Protein AF-A0A6S7G0K8-F1 (afdb_monomer)

Nearest PDB structures (foldseek):
  2bv1-assembly2_B  TM=9.230E-01  e=1.213E-04  Homo sapiens
  2jnu-assembly1_A  TM=8.032E-01  e=1.644E-03  Homo sapiens
  3cx8-assembly1_B  TM=7.044E-01  e=4.705E-03  unclassified
  1htj-assembly1_F  TM=7.216E-01  e=2.033E-02  Homo sapiens
  1iap-assembly1_A  TM=6.153E-01  e=2.674E-02  Homo sapiens

InterPro domains:
  IPR003114 Phox-associated domain [PF02194] (96-257)
  IPR003114 Phox-associated domain [PS51207] (95-262)
  IPR003114 Phox-associated domain [SM00313] (95-262)
  IPR016137 RGS domain [PF00615] (396-512)
  IPR016137 RGS domain [PR01301] (392-413)
  IPR016137 RGS domain [PR01301] (414-432)
  IPR016137 RGS domain [PR01301] (445-468)
  IPR016137 RGS domain [PR01301] (488-507)
  IPR016137 RGS domain [PS50132] (395-514)
  IPR016137 RGS domain [SM00315] (395-514)
  IPR036305 RGS domain superfamily [SSF48097] (391-515)
  IPR044926 RGS, subdomain 2 [G3DSA:1.10.167.10] (382-521)

Solvent-accessible surface area (backbone atoms only — not comparable to full-atom values): 34860 Å² total; per-residue (Å²): 122,72,70,59,55,56,54,52,53,52,51,52,53,52,52,53,53,53,48,48,58,71,70,63,77,65,75,100,58,72,63,64,61,51,51,51,51,51,50,51,51,51,51,52,51,51,49,51,51,49,48,58,71,67,45,77,77,70,70,75,72,68,77,76,63,57,63,72,58,43,55,48,48,51,49,50,55,52,58,52,63,74,66,70,86,68,79,79,78,78,75,83,79,85,38,77,68,56,50,50,55,50,50,51,52,48,52,49,44,44,53,66,63,50,41,69,58,41,64,84,75,52,94,57,67,67,62,50,49,49,53,50,54,49,51,55,49,53,31,46,49,45,46,51,58,54,52,71,71,52,60,60,63,55,43,61,68,45,54,49,45,51,51,52,49,52,53,52,48,47,55,59,46,32,33,50,91,83,31,72,98,71,39,44,84,70,80,74,62,73,40,75,74,41,75,68,42,33,50,51,47,39,32,53,51,31,45,54,48,46,68,71,32,51,55,73,82,54,61,71,35,63,71,57,47,54,52,53,18,52,46,40,21,62,74,45,47,49,60,48,50,57,48,68,70,30,68,64,54,48,51,51,50,51,51,51,51,53,52,52,53,48,53,52,54,49,50,54,52,48,59,60,73,64,43,87,40,73,69,52,43,53,46,49,53,73,67,56,82,52,54,65,58,40,48,52,52,31,52,52,34,52,43,50,37,48,37,52,50,50,54,54,54,55,58,56,55,62,62,72,72,58,87,65,98,66,86,78,59,70,66,56,59,50,50,52,52,49,51,55,51,48,42,51,51,37,53,52,50,33,53,49,25,41,53,41,27,39,75,68,75,42,73,74,71,60,82,84,72,81,81,87,73,96,76,81,88,81,93,79,82,88,89,77,96,72,77,86,77,64,88,69,78,74,49,69,66,59,33,65,71,32,72,68,49,33,52,35,49,43,52,52,24,47,81,68,76,45,33,46,54,58,53,48,41,51,51,51,50,48,43,59,53,35,50,76,77,44,58,89,52,34,64,60,50,50,54,52,49,39,56,46,27,57,38,86,86,23,95,36,47,52,96,70,60,72,69,44,52,54,48,46,55,48,33,78,74,44,97,58,67,73,58,40,59,54,54,51,36,51,54,48,51,50,51,43,50,74,69,41,44,71,57,41,66,61,32,70,46,45,42,52,47,52,53,53,54,50,54,53,52,47,56,56,53,70,53,60,84,48,83,68,73,74,77,71,84,83,77,90,80,81,88,86,80,89,82,91,83,88,82,82,90,79,94,73,82,81,51,71,63,62,56,48,52,52,51,52,54,52,50,52,54,49,51,52,52,50,53,52,52,50,52,51,52,51,49,50,49,51,55,50,56,64,72,74,108

Radius of gyration: 46.16 Å; Cα contacts (8 Å, |Δi|>4): 290; chains: 1; bounding box: 149×80×117 Å

Structure (mmCIF, N/CA/C/O backbone):
data_AF-A0A6S7G0K8-F1
#
_entry.id   AF-A0A6S7G0K8-F1
#
loop_
_atom_site.group_PDB
_atom_site.id
_atom_site.type_symbol
_atom_site.label_atom_id
_atom_site.label_alt_id
_atom_site.label_comp_id
_atom_site.label_asym_id
_atom_site.label_entity_id
_atom_site.label_seq_id
_atom_site.pdbx_PDB_ins_code
_atom_site.Cartn_x
_atom_site.Cartn_y
_atom_site.Cartn_z
_atom_site.occupancy
_atom_site.B_iso_or_equiv
_atom_site.auth_seq_id
_atom_site.auth_comp_id
_atom_site.auth_asym_id
_atom_site.auth_atom_id
_atom_site.pdbx_PDB_model_num
ATOM 1 N N . MET A 1 1 ? 68.146 -7.389 -58.545 1.00 47.59 1 MET A N 1
ATOM 2 C CA . MET A 1 1 ? 69.278 -8.342 -58.633 1.00 47.59 1 MET A CA 1
ATOM 3 C C . MET A 1 1 ? 70.528 -7.939 -57.839 1.00 47.59 1 MET A C 1
ATOM 5 O O . MET A 1 1 ? 71.280 -8.836 -57.497 1.00 47.59 1 MET A O 1
ATOM 9 N N . GLY A 1 2 ? 70.765 -6.664 -57.490 1.00 52.06 2 GLY A N 1
ATOM 10 C CA . GLY A 1 2 ? 71.990 -6.271 -56.762 1.00 52.06 2 GLY A CA 1
ATOM 11 C C . GLY A 1 2 ? 72.099 -6.759 -55.306 1.00 52.06 2 GLY A C 1
ATOM 12 O O . GLY A 1 2 ? 73.196 -7.035 -54.841 1.00 52.06 2 GLY A O 1
ATOM 13 N N . ILE A 1 3 ? 70.975 -6.933 -54.598 1.00 50.97 3 ILE A N 1
ATOM 14 C CA . ILE A 1 3 ? 70.959 -7.314 -53.169 1.00 50.97 3 ILE A CA 1
ATOM 15 C C . ILE A 1 3 ? 71.465 -8.752 -52.943 1.00 50.97 3 ILE A C 1
ATOM 17 O O . ILE A 1 3 ? 72.160 -9.010 -51.964 1.00 50.97 3 ILE A O 1
ATOM 21 N N . ASN A 1 4 ? 71.215 -9.668 -53.884 1.00 52.97 4 ASN A N 1
ATOM 22 C CA . ASN A 1 4 ? 71.668 -11.057 -53.759 1.00 52.97 4 ASN A CA 1
ATOM 23 C C . ASN A 1 4 ? 73.192 -11.198 -53.882 1.00 52.97 4 ASN A C 1
ATOM 25 O O . ASN A 1 4 ? 73.766 -12.061 -53.231 1.00 52.97 4 ASN A O 1
ATOM 29 N N . ILE A 1 5 ? 73.866 -10.332 -54.648 1.00 58.16 5 ILE A N 1
ATOM 30 C CA . ILE A 1 5 ? 75.324 -10.412 -54.841 1.00 58.16 5 ILE A CA 1
ATOM 31 C C . ILE A 1 5 ? 76.066 -10.046 -53.548 1.00 58.16 5 ILE A C 1
ATOM 33 O O . ILE A 1 5 ? 77.018 -10.729 -53.173 1.00 58.16 5 ILE A O 1
ATOM 37 N N . TYR A 1 6 ? 75.592 -9.031 -52.819 1.00 58.72 6 TYR A N 1
ATOM 38 C CA . TYR A 1 6 ? 76.197 -8.636 -51.545 1.00 58.72 6 TYR A CA 1
ATOM 39 C C . TYR A 1 6 ? 76.001 -9.697 -50.463 1.00 58.72 6 TYR A C 1
ATOM 41 O O . TYR A 1 6 ? 76.956 -10.037 -49.768 1.00 58.72 6 TYR A O 1
ATOM 49 N N . ILE A 1 7 ? 74.806 -10.284 -50.370 1.00 61.41 7 ILE A N 1
ATOM 50 C CA . ILE A 1 7 ? 74.52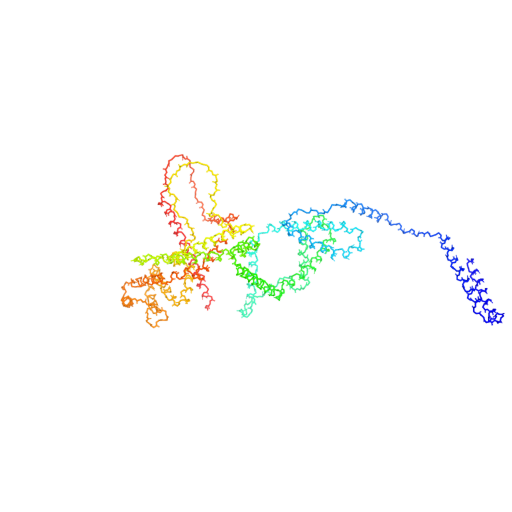0 -11.346 -49.396 1.00 61.41 7 ILE A CA 1
ATOM 51 C C . ILE A 1 7 ? 75.389 -12.576 -49.683 1.00 61.41 7 ILE A C 1
ATOM 53 O O . ILE A 1 7 ? 76.038 -13.088 -48.775 1.00 61.41 7 ILE A O 1
ATOM 57 N N . ILE A 1 8 ? 75.500 -12.983 -50.952 1.00 64.56 8 ILE A N 1
ATOM 58 C CA . ILE A 1 8 ? 76.347 -14.113 -51.353 1.00 64.56 8 ILE A CA 1
ATOM 59 C C . ILE A 1 8 ? 77.829 -13.817 -51.069 1.00 64.56 8 ILE A C 1
ATOM 61 O O . ILE A 1 8 ? 78.523 -14.679 -50.535 1.00 64.56 8 ILE A O 1
ATOM 65 N N . SER A 1 9 ? 78.317 -12.596 -51.328 1.00 64.75 9 SER A N 1
ATOM 66 C CA . SER A 1 9 ? 79.710 -12.233 -51.015 1.00 64.75 9 SER A CA 1
ATOM 67 C C . SER A 1 9 ? 80.017 -12.260 -49.513 1.00 64.75 9 SER A C 1
ATOM 69 O O . SER A 1 9 ? 81.078 -12.733 -49.112 1.00 64.75 9 SER A O 1
ATOM 71 N N . VAL A 1 10 ? 79.074 -11.828 -48.669 1.00 65.69 10 VAL A N 1
ATOM 72 C CA . VAL A 1 10 ? 79.241 -11.820 -47.209 1.00 65.69 10 VAL A CA 1
ATOM 73 C C . VAL A 1 10 ? 79.203 -13.246 -46.657 1.00 65.69 10 VAL A C 1
ATOM 75 O O . VAL A 1 10 ? 80.006 -13.587 -45.789 1.00 65.69 10 VAL A O 1
ATOM 78 N N . SER A 1 11 ? 78.344 -14.111 -47.201 1.00 65.81 11 SER A N 1
ATOM 79 C CA . SER A 1 11 ? 78.292 -15.527 -46.825 1.00 65.81 11 SER A CA 1
ATOM 80 C C . SER A 1 11 ? 79.562 -16.290 -47.218 1.00 65.81 11 SER A C 1
ATOM 82 O O . SER A 1 11 ? 80.051 -17.093 -46.427 1.00 65.81 11 SER A O 1
ATOM 84 N N . VAL A 1 12 ? 80.143 -16.014 -48.391 1.00 73.88 12 VAL A N 1
ATOM 85 C CA . VAL A 1 12 ? 81.400 -16.649 -48.833 1.00 73.88 12 VAL A CA 1
ATOM 86 C C . VAL A 1 12 ? 82.582 -16.212 -47.962 1.00 73.88 12 VAL A C 1
ATOM 88 O O . VAL A 1 12 ? 83.387 -17.051 -47.560 1.00 73.88 12 VAL A O 1
ATOM 91 N N . VAL A 1 13 ? 82.659 -14.928 -47.595 1.00 72.12 13 VAL A N 1
ATOM 92 C CA . VAL A 1 13 ? 83.693 -14.423 -46.675 1.00 72.12 13 VAL A CA 1
ATOM 93 C C . VAL A 1 13 ? 83.521 -15.016 -45.271 1.00 72.12 13 VAL A C 1
ATOM 95 O O . VAL A 1 13 ? 84.505 -15.422 -44.656 1.00 72.12 13 VAL A O 1
ATOM 98 N N . GLY A 1 14 ? 82.282 -15.151 -44.786 1.00 65.25 14 GLY A N 1
ATOM 99 C CA . GLY A 1 14 ? 81.989 -15.799 -43.503 1.00 65.25 14 GLY A CA 1
ATOM 100 C C . GLY A 1 14 ? 82.414 -17.271 -43.459 1.00 65.25 14 GLY A C 1
ATOM 101 O O . GLY A 1 14 ? 83.039 -17.705 -42.492 1.00 65.25 14 GLY A O 1
ATOM 102 N N . LEU A 1 15 ? 82.154 -18.027 -44.531 1.00 70.69 15 LEU A N 1
ATOM 103 C CA . LEU A 1 15 ? 82.554 -19.434 -44.638 1.00 70.69 15 LEU A CA 1
ATOM 104 C C . LEU A 1 15 ? 84.077 -19.608 -44.756 1.00 70.6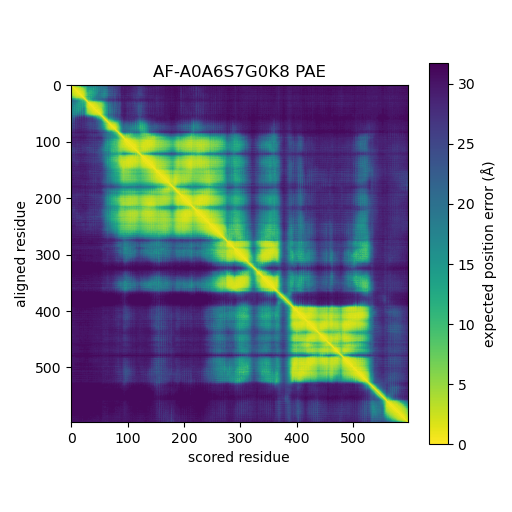9 15 LEU A C 1
ATOM 106 O O . LEU A 1 15 ? 84.627 -20.533 -44.159 1.00 70.69 15 LEU A O 1
ATOM 110 N N . ALA A 1 16 ? 84.774 -18.701 -45.448 1.00 67.75 16 ALA A N 1
ATOM 111 C CA . ALA A 1 16 ? 86.237 -18.710 -45.525 1.00 67.75 16 ALA A CA 1
ATOM 112 C C . ALA A 1 16 ? 86.894 -18.453 -44.155 1.00 67.75 16 ALA A C 1
ATOM 114 O O . ALA A 1 16 ? 87.883 -19.100 -43.809 1.00 67.75 16 ALA A O 1
ATOM 115 N N . ILE A 1 17 ? 86.318 -17.560 -43.344 1.00 65.12 17 ILE A N 1
ATOM 116 C CA . ILE A 1 17 ? 86.800 -17.268 -41.984 1.00 65.12 17 ILE A CA 1
ATOM 117 C C . ILE A 1 17 ? 86.558 -18.463 -41.047 1.00 65.12 17 ILE A C 1
ATOM 119 O O . ILE A 1 17 ? 87.449 -18.821 -40.275 1.00 65.12 17 ILE A O 1
ATOM 123 N N . MET A 1 18 ? 85.407 -19.138 -41.159 1.00 65.31 18 MET A N 1
ATOM 124 C CA . MET A 1 18 ? 85.136 -20.366 -40.399 1.00 65.31 18 MET A CA 1
ATOM 125 C C . MET A 1 18 ? 86.067 -21.522 -40.791 1.00 65.31 18 MET A C 1
ATOM 127 O O . MET A 1 18 ? 86.546 -22.241 -39.915 1.00 65.31 18 MET A O 1
ATOM 131 N N . TYR A 1 19 ? 86.371 -21.679 -42.084 1.00 67.00 19 TYR A N 1
ATOM 132 C CA . TYR A 1 19 ? 87.329 -22.680 -42.562 1.00 67.00 19 TYR A CA 1
ATOM 133 C C . TYR A 1 19 ? 88.740 -22.415 -42.019 1.00 67.00 19 TYR A C 1
ATOM 135 O O . TYR A 1 19 ? 89.385 -23.333 -41.515 1.00 67.00 19 TYR A O 1
ATOM 143 N N . LEU A 1 20 ? 89.179 -21.150 -42.016 1.00 63.25 20 LEU A N 1
ATOM 144 C CA . LEU A 1 20 ? 90.479 -20.746 -41.468 1.00 63.25 20 LEU A CA 1
ATOM 145 C C . LEU A 1 20 ? 90.595 -20.990 -39.952 1.00 63.25 20 LEU A C 1
ATOM 147 O O . LEU A 1 20 ? 91.672 -21.358 -39.473 1.00 63.25 20 LEU A O 1
ATOM 151 N N . GLN A 1 21 ? 89.492 -20.859 -39.204 1.00 59.03 21 GLN A N 1
ATOM 152 C CA . GLN A 1 21 ? 89.415 -21.245 -37.789 1.00 59.03 21 GLN A CA 1
ATOM 153 C C . GLN A 1 21 ? 89.482 -22.763 -37.579 1.00 59.03 21 GLN A C 1
ATOM 155 O O . GLN A 1 21 ? 90.114 -23.210 -36.624 1.00 59.03 21 GLN A O 1
ATOM 160 N N . PHE A 1 22 ? 88.881 -23.557 -38.468 1.00 61.34 22 PHE A N 1
ATOM 161 C CA . PHE A 1 22 ? 88.913 -25.018 -38.374 1.00 61.34 22 PHE A CA 1
ATOM 162 C C . PHE A 1 22 ? 90.293 -25.599 -38.735 1.00 61.34 22 PHE A C 1
ATOM 164 O O . PHE A 1 22 ? 90.712 -26.597 -38.158 1.00 61.34 22 PHE A O 1
ATOM 171 N N . SER A 1 23 ? 91.049 -24.934 -39.619 1.00 60.84 23 SER A N 1
ATOM 172 C CA . SER A 1 23 ? 92.422 -25.316 -39.996 1.00 60.84 23 SER A CA 1
ATOM 173 C C . SER A 1 23 ? 93.512 -24.978 -38.958 1.00 60.84 23 SER A C 1
ATOM 175 O O . SER A 1 23 ? 94.693 -25.161 -39.237 1.00 60.84 23 SER A O 1
ATOM 177 N N . GLY A 1 24 ? 93.147 -24.505 -37.758 1.00 61.31 24 GLY A N 1
ATOM 178 C CA . GLY A 1 24 ? 94.059 -24.446 -36.604 1.00 61.31 24 GLY A CA 1
ATOM 179 C C . GLY A 1 24 ? 95.139 -23.355 -36.632 1.00 61.31 24 GLY A C 1
ATOM 180 O O . GLY A 1 24 ? 96.102 -23.439 -35.874 1.00 61.31 24 GLY A O 1
ATOM 181 N N . ILE A 1 25 ? 94.996 -22.321 -37.469 1.00 61.94 25 ILE A N 1
ATOM 182 C CA . ILE A 1 25 ? 96.021 -21.269 -37.651 1.00 61.94 25 ILE A CA 1
ATOM 183 C C . ILE A 1 25 ? 95.991 -20.203 -36.531 1.00 61.94 25 ILE A C 1
ATOM 185 O O . ILE A 1 25 ? 96.981 -19.507 -36.315 1.00 61.94 25 ILE A O 1
ATOM 189 N N . PHE A 1 26 ? 94.907 -20.102 -35.752 1.00 55.88 26 PHE A N 1
ATOM 190 C CA . PHE A 1 26 ? 94.819 -19.192 -34.603 1.00 55.88 26 PHE A CA 1
ATOM 191 C C . PHE A 1 26 ? 94.593 -19.962 -33.299 1.00 55.88 26 PHE A C 1
ATOM 193 O O . PHE A 1 26 ? 93.632 -20.715 -33.164 1.00 55.88 26 PHE A O 1
ATOM 200 N N . GLY A 1 27 ? 95.509 -19.766 -32.346 1.00 54.88 27 GLY A N 1
ATOM 201 C CA . GLY A 1 27 ? 95.549 -20.462 -31.062 1.00 54.88 27 GLY A CA 1
ATOM 202 C C . GLY A 1 27 ? 94.293 -20.301 -30.198 1.00 54.88 27 GLY A C 1
ATOM 203 O O . GLY A 1 27 ? 93.517 -19.355 -30.333 1.00 54.88 27 GLY A O 1
ATOM 204 N N . SER A 1 28 ? 94.138 -21.259 -29.285 1.00 58.72 28 SER A N 1
ATOM 205 C CA . SER A 1 28 ? 93.018 -21.523 -28.376 1.00 58.72 28 SER A CA 1
ATOM 206 C C . SER A 1 28 ? 92.645 -20.359 -27.445 1.00 58.72 28 SER A C 1
ATOM 208 O O . SER A 1 28 ? 92.893 -20.392 -26.240 1.00 58.72 28 SER A O 1
ATOM 210 N N . SER A 1 29 ? 92.008 -19.326 -27.979 1.00 60.59 29 SER A N 1
ATOM 211 C CA . SER A 1 29 ? 91.323 -18.316 -27.179 1.00 60.59 29 SER A CA 1
ATOM 212 C C . SER A 1 29 ? 90.049 -17.895 -27.894 1.00 60.59 29 SER A C 1
ATOM 214 O O . SER A 1 29 ? 90.086 -17.520 -29.058 1.00 60.59 29 SER A O 1
ATOM 216 N N . ALA A 1 30 ? 88.911 -17.954 -27.201 1.00 58.47 30 ALA A N 1
ATOM 217 C CA . ALA A 1 30 ? 87.586 -17.619 -27.734 1.00 58.47 30 ALA A CA 1
ATOM 218 C C . ALA A 1 30 ? 87.400 -16.115 -28.047 1.00 58.47 30 ALA A C 1
ATOM 220 O O . ALA A 1 30 ? 86.382 -15.700 -28.599 1.00 58.47 30 ALA A O 1
ATOM 221 N N . ILE A 1 31 ? 88.388 -15.280 -27.715 1.00 60.81 31 ILE A N 1
ATOM 222 C CA . ILE A 1 31 ? 88.320 -13.816 -27.802 1.00 60.81 31 ILE A CA 1
ATOM 223 C C . ILE A 1 31 ? 88.203 -13.283 -29.250 1.00 60.81 31 ILE A C 1
ATOM 225 O O . ILE A 1 31 ? 87.399 -12.372 -29.465 1.00 60.81 31 ILE A O 1
ATOM 229 N N . PRO A 1 32 ? 88.913 -13.806 -30.273 1.00 64.88 32 PRO A N 1
ATOM 230 C CA . PRO A 1 32 ? 88.773 -13.337 -31.654 1.00 64.88 32 PRO A CA 1
ATOM 231 C C . PRO A 1 32 ? 87.400 -13.679 -32.244 1.00 64.88 32 PRO A C 1
ATOM 233 O O . PRO A 1 32 ? 86.810 -12.850 -32.930 1.00 64.88 32 PRO A O 1
ATOM 236 N N . ALA A 1 33 ? 86.855 -14.856 -31.913 1.00 60.44 33 ALA A N 1
ATOM 237 C CA . ALA A 1 33 ? 85.533 -15.289 -32.366 1.00 60.44 33 ALA A CA 1
ATOM 238 C C . ALA A 1 33 ? 84.425 -14.375 -31.818 1.00 60.44 33 ALA A C 1
ATOM 240 O O . ALA A 1 33 ? 83.547 -13.945 -32.562 1.00 60.44 33 ALA A O 1
ATOM 241 N N . ILE A 1 34 ? 84.520 -13.997 -30.538 1.00 63.56 34 ILE A N 1
ATOM 242 C CA . ILE A 1 34 ? 83.580 -13.066 -29.899 1.00 63.56 34 ILE A CA 1
ATOM 243 C C . ILE A 1 34 ? 83.692 -11.662 -30.512 1.00 63.56 34 ILE A C 1
ATOM 245 O O . ILE A 1 34 ? 82.674 -11.017 -30.753 1.00 63.56 34 ILE A O 1
ATOM 249 N N . ARG A 1 35 ? 84.905 -11.186 -30.827 1.00 65.88 35 ARG A N 1
ATOM 250 C CA . ARG A 1 35 ? 85.097 -9.873 -31.471 1.00 65.88 35 ARG A CA 1
ATOM 251 C C . ARG A 1 35 ? 84.524 -9.822 -32.887 1.00 65.88 35 ARG A C 1
ATOM 253 O O . ARG A 1 35 ? 83.906 -8.824 -33.242 1.00 65.88 35 ARG A O 1
ATOM 260 N N . ILE A 1 36 ? 84.683 -10.890 -33.669 1.00 70.50 36 ILE A N 1
ATOM 261 C CA . ILE A 1 36 ? 84.100 -10.990 -35.015 1.00 70.50 36 ILE A CA 1
ATOM 262 C C . ILE A 1 36 ? 82.572 -11.065 -34.923 1.00 70.50 36 ILE A C 1
ATOM 264 O O . ILE A 1 36 ? 81.882 -10.346 -35.640 1.00 70.50 36 ILE A O 1
ATOM 268 N N . PHE A 1 37 ? 82.036 -11.847 -33.984 1.00 70.06 37 PHE A N 1
ATOM 269 C CA . PHE A 1 37 ? 80.594 -11.942 -33.759 1.00 70.06 37 PHE A CA 1
ATOM 270 C C . PHE A 1 37 ? 79.973 -10.592 -33.360 1.00 70.06 37 PHE A C 1
ATOM 272 O O . PHE A 1 37 ? 78.962 -10.181 -33.930 1.00 70.06 37 PHE A O 1
ATOM 279 N N . LEU A 1 38 ? 80.618 -9.847 -32.454 1.00 72.31 38 LEU A N 1
ATOM 280 C CA . LEU A 1 38 ? 80.183 -8.502 -32.062 1.00 72.31 38 LEU A CA 1
ATOM 281 C C . LEU A 1 38 ? 80.291 -7.491 -33.214 1.00 72.31 38 LEU A C 1
ATOM 283 O O . LEU A 1 38 ? 79.406 -6.650 -33.364 1.00 72.31 38 LEU A O 1
ATOM 287 N N . ALA A 1 39 ? 81.320 -7.591 -34.061 1.00 74.81 39 ALA A N 1
ATOM 288 C CA . ALA A 1 39 ? 81.450 -6.750 -35.250 1.00 74.81 39 ALA A CA 1
ATOM 289 C C . ALA A 1 39 ? 80.354 -7.046 -36.292 1.00 74.81 39 ALA A C 1
ATOM 291 O O . ALA A 1 39 ? 79.793 -6.116 -36.873 1.00 74.81 39 ALA A O 1
ATOM 292 N N . CYS A 1 40 ? 79.986 -8.317 -36.486 1.00 76.50 40 CYS A N 1
ATOM 293 C CA . CYS A 1 40 ? 78.882 -8.711 -37.363 1.00 76.50 40 CYS A CA 1
ATOM 294 C C . CYS A 1 40 ? 77.528 -8.217 -36.835 1.00 76.50 40 CYS A C 1
ATOM 296 O O . CYS A 1 40 ? 76.748 -7.659 -37.605 1.00 76.50 40 CYS A O 1
ATOM 298 N N . ILE A 1 41 ? 77.266 -8.344 -35.530 1.00 75.81 41 ILE A N 1
ATOM 299 C CA . ILE A 1 41 ? 76.044 -7.809 -34.908 1.00 75.81 41 ILE A CA 1
ATOM 300 C C . ILE A 1 41 ? 75.997 -6.283 -35.035 1.00 75.81 41 ILE A C 1
ATOM 302 O O . ILE A 1 41 ? 74.973 -5.736 -35.440 1.00 75.81 41 ILE A O 1
ATOM 306 N N . GLY A 1 42 ? 77.110 -5.593 -34.769 1.00 76.56 42 GLY A N 1
ATOM 307 C CA . GLY A 1 42 ? 77.211 -4.145 -34.949 1.00 76.56 42 GLY A CA 1
ATOM 308 C C . GLY A 1 42 ? 76.944 -3.712 -36.394 1.00 76.56 42 GLY A C 1
ATOM 309 O O . GLY A 1 42 ? 76.218 -2.745 -36.624 1.00 76.56 42 GLY A O 1
ATOM 310 N N . GLY A 1 43 ? 77.453 -4.465 -37.374 1.00 78.38 43 GLY A N 1
ATOM 311 C CA . GLY A 1 43 ? 77.188 -4.243 -38.797 1.00 78.38 43 GLY A CA 1
ATOM 312 C C . GLY A 1 43 ? 75.720 -4.448 -39.180 1.00 78.38 43 GLY A C 1
ATOM 313 O O . GLY A 1 43 ? 75.164 -3.631 -39.912 1.00 78.38 43 GLY A O 1
ATOM 314 N N . ILE A 1 44 ? 75.065 -5.482 -38.642 1.00 76.75 44 ILE A N 1
ATOM 315 C CA . ILE A 1 44 ? 73.636 -5.751 -38.873 1.00 76.75 44 ILE A CA 1
ATOM 316 C C . ILE A 1 44 ? 72.773 -4.648 -38.255 1.00 76.75 44 ILE A C 1
ATOM 318 O O . ILE A 1 44 ? 71.870 -4.145 -38.919 1.00 76.75 44 ILE A O 1
ATOM 322 N N . ILE A 1 45 ? 73.073 -4.217 -37.027 1.00 74.62 45 ILE A N 1
ATOM 323 C CA . ILE A 1 45 ? 72.344 -3.130 -36.358 1.00 74.62 45 ILE A CA 1
ATOM 324 C C . ILE A 1 45 ? 72.534 -1.816 -37.120 1.00 74.62 45 ILE A C 1
ATOM 326 O O . ILE A 1 45 ? 71.562 -1.111 -37.374 1.00 74.62 45 ILE A O 1
ATOM 330 N N . CYS A 1 46 ? 73.757 -1.499 -37.552 1.00 76.62 46 CYS A N 1
ATOM 331 C CA . CYS A 1 46 ? 74.030 -0.285 -38.320 1.00 76.62 46 CYS A CA 1
ATOM 332 C C . CYS A 1 46 ? 73.344 -0.320 -39.699 1.00 76.62 46 CYS A C 1
ATOM 334 O O . CYS A 1 46 ? 72.754 0.673 -40.124 1.00 76.62 46 CYS A O 1
ATOM 336 N N . GLY A 1 47 ? 73.328 -1.482 -40.360 1.00 75.69 47 GLY A N 1
ATOM 337 C CA . GLY A 1 47 ? 72.568 -1.713 -41.589 1.00 75.69 47 GLY A CA 1
ATOM 338 C C . GLY A 1 47 ? 71.061 -1.552 -41.385 1.00 75.69 47 GLY A C 1
ATOM 339 O O . GLY A 1 47 ? 70.407 -0.883 -42.180 1.00 75.69 47 GLY A O 1
ATOM 340 N N . PHE A 1 48 ? 70.514 -2.077 -40.288 1.00 73.00 48 PHE A N 1
ATOM 341 C CA . PHE A 1 48 ? 69.101 -1.934 -39.937 1.00 73.00 48 PHE A CA 1
ATOM 342 C C . PHE A 1 48 ? 68.738 -0.474 -39.636 1.00 73.00 48 PHE A C 1
ATOM 344 O O . PHE A 1 48 ? 67.733 0.027 -40.132 1.00 73.00 48 PHE A O 1
ATOM 351 N N . VAL A 1 49 ? 69.594 0.253 -38.912 1.00 72.69 49 VAL A N 1
ATOM 352 C CA . VAL A 1 49 ? 69.420 1.686 -38.628 1.00 72.69 49 VAL A CA 1
ATOM 353 C C . VAL A 1 49 ? 69.516 2.522 -39.905 1.00 72.69 49 VAL A C 1
ATOM 355 O O . VAL A 1 49 ? 68.710 3.429 -40.090 1.00 72.69 49 VAL A O 1
ATOM 358 N N . LEU A 1 50 ? 70.434 2.214 -40.825 1.00 72.69 50 LEU A N 1
ATOM 359 C CA . LEU A 1 50 ? 70.527 2.902 -42.116 1.00 72.69 50 LEU A CA 1
ATOM 360 C C . LEU A 1 50 ? 69.340 2.585 -43.033 1.00 72.69 50 LEU A C 1
ATOM 362 O O . LEU A 1 50 ? 68.856 3.485 -43.717 1.00 72.69 50 LEU A O 1
ATOM 366 N N . VAL A 1 51 ? 68.821 1.353 -43.010 1.00 70.88 51 VAL A N 1
ATOM 367 C CA . VAL A 1 51 ? 67.582 0.981 -43.710 1.00 70.88 51 VAL A CA 1
ATOM 368 C C . VAL A 1 51 ? 66.385 1.708 -43.105 1.00 70.88 51 VAL A C 1
ATOM 370 O O . VAL A 1 51 ? 65.578 2.230 -43.861 1.00 70.88 51 VAL A O 1
ATOM 373 N N . LEU A 1 52 ? 66.294 1.848 -41.781 1.00 64.81 52 LEU A N 1
ATOM 374 C CA . LEU A 1 52 ? 65.243 2.636 -41.130 1.00 64.81 52 LEU A CA 1
ATOM 375 C C . LEU A 1 52 ? 65.373 4.141 -41.408 1.00 64.81 52 LEU A C 1
ATOM 377 O O . LEU A 1 52 ? 64.359 4.817 -41.556 1.00 64.81 52 LEU A O 1
ATOM 381 N N . ARG A 1 53 ? 66.599 4.671 -41.523 1.00 64.69 53 ARG A N 1
ATOM 382 C CA . ARG A 1 53 ? 66.849 6.101 -41.778 1.00 64.69 53 ARG A CA 1
ATOM 383 C C . ARG A 1 53 ? 66.680 6.491 -43.251 1.00 64.69 53 ARG A C 1
ATOM 385 O O . ARG A 1 53 ? 66.291 7.622 -43.524 1.00 64.69 53 ARG A O 1
ATOM 392 N N . ASN A 1 54 ? 66.946 5.572 -44.186 1.00 58.91 54 ASN A N 1
ATOM 393 C CA . ASN A 1 54 ? 66.746 5.774 -45.630 1.00 58.91 54 ASN A CA 1
ATOM 394 C C . ASN A 1 54 ? 65.407 5.232 -46.150 1.00 58.91 54 ASN A C 1
ATOM 396 O O . ASN A 1 54 ? 64.970 5.621 -47.235 1.00 58.91 54 ASN A O 1
ATOM 400 N N . SER A 1 55 ? 64.725 4.376 -45.387 1.00 52.62 55 SER A N 1
ATOM 401 C CA . SER A 1 55 ? 63.319 4.061 -45.600 1.00 52.62 55 SER A CA 1
ATOM 402 C C . SER A 1 55 ? 62.529 5.326 -45.312 1.00 52.62 55 SER A C 1
ATOM 404 O O . SER A 1 55 ? 62.176 5.617 -44.169 1.00 52.62 55 SER A O 1
ATOM 406 N N . LYS A 1 56 ? 62.211 6.084 -46.363 1.00 53.75 56 LYS A N 1
ATOM 407 C CA . LYS A 1 56 ? 61.057 6.975 -46.323 1.00 53.75 56 LYS A CA 1
ATOM 408 C C . LYS A 1 56 ? 59.868 6.088 -45.984 1.00 53.75 56 LYS A C 1
ATOM 410 O O . LYS A 1 56 ? 59.314 5.442 -46.870 1.00 53.75 56 LYS A O 1
ATOM 415 N N . TYR A 1 57 ? 59.512 6.035 -44.703 1.00 48.34 57 TYR A N 1
ATOM 416 C CA . TYR A 1 57 ? 58.237 5.521 -44.243 1.00 48.34 57 TYR A CA 1
ATOM 417 C C . TYR A 1 57 ? 57.184 6.367 -44.965 1.00 48.34 57 TYR A C 1
ATOM 419 O O . TYR A 1 57 ? 56.795 7.444 -44.514 1.00 48.34 57 TYR A O 1
ATOM 427 N N . ARG A 1 58 ? 56.748 5.922 -46.148 1.00 51.50 58 ARG A N 1
ATOM 428 C CA . ARG A 1 58 ? 55.420 6.267 -46.622 1.00 51.50 58 ARG A CA 1
ATOM 429 C C . ARG A 1 58 ? 54.529 5.640 -45.569 1.00 51.50 58 ARG A C 1
ATOM 431 O O . ARG A 1 58 ? 54.356 4.425 -45.567 1.00 51.50 58 ARG A O 1
ATOM 438 N N . LYS A 1 59 ? 54.011 6.459 -44.646 1.00 44.91 59 LYS A N 1
ATOM 439 C CA . LYS A 1 59 ? 52.737 6.132 -44.008 1.00 44.91 59 LYS A CA 1
ATOM 440 C C . LYS A 1 59 ? 51.864 5.644 -45.155 1.00 44.91 59 LYS A C 1
ATOM 442 O O . LYS A 1 59 ? 51.664 6.402 -46.106 1.00 44.91 59 LYS A O 1
ATOM 447 N N . GLY A 1 60 ? 51.460 4.376 -45.131 1.00 47.09 60 GLY A N 1
ATOM 448 C CA . GLY A 1 60 ? 50.381 3.948 -46.001 1.00 47.09 60 GLY A CA 1
ATOM 449 C C . GLY A 1 60 ? 49.268 4.946 -45.739 1.00 47.09 60 GLY A C 1
ATOM 450 O O . GLY A 1 60 ? 48.829 5.084 -44.598 1.00 47.09 60 GLY A O 1
ATOM 451 N N . THR A 1 61 ? 48.913 5.742 -46.742 1.00 54.56 61 THR A N 1
ATOM 452 C CA . THR A 1 61 ? 47.645 6.449 -46.698 1.00 54.56 61 THR A CA 1
ATOM 453 C C . THR A 1 61 ? 46.627 5.347 -46.473 1.00 54.56 61 THR A C 1
ATOM 455 O O . THR A 1 61 ? 46.485 4.470 -47.330 1.00 54.56 61 THR A O 1
ATOM 458 N N . MET A 1 62 ? 45.998 5.334 -45.292 1.00 54.06 62 MET A N 1
ATOM 459 C CA . MET A 1 62 ? 44.730 4.632 -45.125 1.00 54.06 62 MET A CA 1
ATOM 460 C C . MET A 1 62 ? 43.914 4.945 -46.383 1.00 54.06 62 MET A C 1
ATOM 462 O O . MET A 1 62 ? 43.925 6.115 -46.784 1.00 54.06 62 MET A O 1
ATOM 466 N N . PRO A 1 63 ? 43.302 3.948 -47.050 1.00 62.28 63 PRO A N 1
ATOM 467 C CA . PRO A 1 63 ? 42.418 4.245 -48.164 1.00 62.28 63 PRO A CA 1
ATOM 468 C C . PRO A 1 63 ? 41.469 5.337 -47.683 1.00 62.28 63 PRO A C 1
ATOM 470 O O . PRO A 1 63 ? 40.845 5.192 -46.628 1.00 62.28 63 PRO A O 1
ATOM 473 N N . GLU A 1 64 ? 41.499 6.472 -48.381 1.00 58.50 64 GLU A N 1
ATOM 474 C CA . GLU A 1 64 ? 40.666 7.618 -48.053 1.00 58.50 64 GLU A CA 1
ATOM 475 C C . GLU A 1 64 ? 39.242 7.077 -47.981 1.00 58.50 64 GLU A C 1
ATOM 477 O O . GLU A 1 64 ? 38.803 6.360 -48.892 1.00 58.50 64 GLU A O 1
ATOM 482 N N . LYS A 1 65 ? 38.584 7.269 -46.830 1.00 60.44 65 LYS A N 1
ATOM 483 C CA . LYS A 1 65 ? 37.242 6.724 -46.637 1.00 60.44 65 LYS A CA 1
ATOM 484 C C . LYS A 1 65 ? 36.403 7.234 -47.815 1.00 60.44 65 LYS A C 1
ATOM 486 O O . LYS A 1 65 ? 36.559 8.393 -48.199 1.00 60.44 65 LYS A O 1
ATOM 491 N N . PRO A 1 66 ? 35.566 6.391 -48.446 1.00 73.75 66 PRO A N 1
ATOM 492 C CA . PRO A 1 66 ? 34.738 6.853 -49.551 1.00 73.75 66 PRO A CA 1
ATOM 493 C C . PRO A 1 66 ? 34.012 8.125 -49.112 1.00 73.75 66 PRO A C 1
ATOM 495 O O . PRO A 1 66 ? 33.555 8.169 -47.971 1.00 73.75 66 PRO A O 1
ATOM 498 N N . LYS A 1 67 ? 33.931 9.147 -49.975 1.00 70.31 67 LYS A N 1
ATOM 499 C CA . LYS A 1 67 ? 33.408 10.480 -49.609 1.00 70.31 67 LYS A CA 1
ATOM 500 C C . LYS A 1 67 ? 32.106 10.399 -48.818 1.00 70.31 67 LYS A C 1
ATOM 502 O O . LYS A 1 67 ? 31.989 11.030 -47.793 1.00 70.31 67 LYS A O 1
ATOM 507 N N . ASN A 1 68 ? 31.225 9.476 -49.179 1.00 69.81 68 ASN A N 1
ATOM 508 C CA . ASN A 1 68 ? 29.963 9.175 -48.507 1.00 69.81 68 ASN A CA 1
ATOM 509 C C . ASN A 1 68 ? 30.131 8.824 -47.009 1.00 69.81 68 ASN A C 1
ATOM 511 O O . ASN A 1 68 ? 29.322 9.216 -46.180 1.00 69.81 68 ASN A O 1
ATOM 515 N N . VAL A 1 69 ? 31.170 8.062 -46.657 1.00 68.44 69 VAL A N 1
ATOM 516 C CA . VAL A 1 69 ? 31.517 7.677 -45.276 1.00 68.44 69 VAL A CA 1
ATOM 517 C C . VAL A 1 69 ? 32.198 8.830 -44.544 1.00 68.44 69 VAL A C 1
ATOM 519 O O . VAL A 1 69 ? 32.084 8.937 -43.326 1.00 68.44 69 VAL A O 1
ATOM 522 N N . GLN A 1 70 ? 32.909 9.686 -45.272 1.00 71.50 70 GLN A N 1
ATOM 523 C CA . GLN A 1 70 ? 33.581 10.854 -44.716 1.00 71.50 70 GLN A CA 1
ATOM 524 C C . GLN A 1 70 ? 32.586 11.988 -44.457 1.00 71.50 70 GLN A C 1
ATOM 526 O O . GLN A 1 70 ? 32.539 12.479 -43.344 1.00 71.50 70 GLN A O 1
ATOM 531 N N . ASP A 1 71 ? 31.689 12.262 -45.400 1.00 71.38 71 ASP A N 1
ATOM 532 C CA . ASP A 1 71 ? 30.544 13.161 -45.265 1.00 71.38 71 ASP A CA 1
ATOM 533 C C . ASP A 1 71 ? 29.600 12.687 -44.152 1.00 71.38 71 ASP A C 1
ATOM 535 O O . ASP A 1 71 ? 29.117 13.499 -43.370 1.00 71.38 71 ASP A O 1
ATOM 539 N N . MET A 1 72 ? 29.370 11.372 -44.027 1.00 63.72 72 MET A N 1
ATOM 540 C CA . MET A 1 72 ? 28.614 10.806 -42.905 1.00 63.72 72 MET A CA 1
ATOM 541 C C . MET A 1 72 ? 29.378 10.950 -41.584 1.00 63.72 72 MET A C 1
ATOM 543 O O . MET A 1 72 ? 28.772 11.308 -40.583 1.00 63.72 72 MET A O 1
ATOM 547 N N . SER A 1 73 ? 30.694 10.704 -41.552 1.00 65.50 73 SER A N 1
ATOM 548 C CA . SER A 1 73 ? 31.504 10.916 -40.341 1.00 65.50 73 SER A CA 1
ATOM 549 C C . SER A 1 73 ? 31.504 12.384 -39.936 1.00 65.50 73 SER A C 1
ATOM 551 O O . SER A 1 73 ? 31.315 12.660 -38.766 1.00 65.50 73 SER A O 1
ATOM 553 N N . ASP A 1 74 ? 31.659 13.308 -40.878 1.00 69.56 74 ASP A N 1
ATOM 554 C CA . ASP A 1 74 ? 31.689 14.747 -40.630 1.00 69.56 74 ASP A CA 1
ATOM 555 C C . ASP A 1 74 ? 30.297 15.271 -40.252 1.00 69.56 74 ASP A C 1
ATOM 557 O O . ASP A 1 74 ? 30.179 16.150 -39.402 1.00 69.56 74 ASP A O 1
ATOM 561 N N . PHE A 1 75 ? 29.224 14.714 -40.825 1.00 70.62 75 PHE A N 1
ATOM 562 C CA . PHE A 1 75 ? 27.852 14.971 -40.388 1.00 70.62 75 PHE A CA 1
ATOM 563 C C . PHE A 1 75 ? 27.631 14.483 -38.954 1.00 70.62 75 PHE A C 1
ATOM 565 O O . PHE A 1 75 ? 27.145 15.252 -38.130 1.00 70.62 75 PHE A O 1
ATOM 572 N N . MET A 1 76 ? 28.035 13.250 -38.639 1.00 60.47 76 MET A N 1
ATOM 573 C CA . MET A 1 76 ? 27.939 12.686 -37.292 1.00 60.47 76 MET A CA 1
ATOM 574 C C . MET A 1 76 ? 28.771 13.494 -36.295 1.00 60.47 76 MET A C 1
ATOM 576 O O . MET A 1 76 ? 28.242 13.885 -35.263 1.00 60.47 76 MET A O 1
ATOM 580 N N . ASP A 1 77 ? 30.014 13.832 -36.642 1.00 65.38 77 ASP A N 1
ATOM 581 C CA . ASP A 1 77 ? 30.931 14.613 -35.809 1.00 65.38 77 ASP A CA 1
ATOM 582 C C . ASP A 1 77 ? 30.404 16.065 -35.617 1.00 65.38 77 ASP A C 1
ATOM 584 O O . ASP A 1 77 ? 30.635 16.687 -34.582 1.00 65.38 77 ASP A O 1
ATOM 588 N N . LYS A 1 78 ? 29.634 16.619 -36.571 1.00 65.25 78 LYS A N 1
ATOM 589 C CA . LYS A 1 78 ? 28.986 17.946 -36.467 1.00 65.25 78 LYS A CA 1
ATOM 590 C C . LYS A 1 78 ? 27.674 17.917 -35.674 1.00 65.25 78 LYS A C 1
ATOM 592 O O . LYS A 1 78 ? 27.374 18.867 -34.947 1.00 65.25 78 LYS A O 1
ATOM 597 N N . VAL A 1 79 ? 26.895 16.842 -35.793 1.00 58.03 79 VAL A N 1
ATOM 598 C CA . VAL A 1 79 ? 25.694 16.602 -34.978 1.00 58.03 79 VAL A CA 1
ATOM 599 C C . VAL A 1 79 ? 26.089 16.373 -33.521 1.00 58.03 79 VAL A C 1
ATOM 601 O O . VAL A 1 79 ? 25.461 16.954 -32.637 1.00 58.03 79 VAL A O 1
ATOM 604 N N . THR A 1 80 ? 27.168 15.629 -33.258 1.00 55.47 80 THR A N 1
ATOM 605 C CA . THR A 1 80 ? 27.643 15.407 -31.890 1.00 55.47 80 THR A CA 1
ATOM 606 C C . THR A 1 80 ? 28.196 16.684 -31.262 1.00 55.47 80 THR A C 1
ATOM 608 O O . THR A 1 80 ? 27.781 17.014 -30.156 1.00 55.47 80 THR A O 1
ATOM 611 N N . TRP A 1 81 ? 29.011 17.487 -31.966 1.00 55.22 81 TRP A N 1
ATOM 612 C CA . TRP A 1 81 ? 29.595 18.728 -31.411 1.00 55.22 81 TRP A CA 1
ATOM 613 C C . TRP A 1 81 ? 28.566 19.780 -30.962 1.00 55.22 81 TRP A C 1
ATOM 615 O O . TRP A 1 81 ? 28.809 20.526 -30.016 1.00 55.22 81 TRP A O 1
ATOM 625 N N . THR A 1 82 ? 27.408 19.854 -31.624 1.00 52.50 82 THR A N 1
ATOM 626 C CA . THR A 1 82 ? 26.377 20.871 -31.329 1.00 52.50 82 THR A CA 1
ATOM 627 C C . THR A 1 82 ? 25.513 20.556 -30.103 1.00 52.50 82 THR A C 1
ATOM 629 O O . THR A 1 82 ? 24.864 21.462 -29.588 1.00 52.50 82 THR A O 1
ATOM 632 N N . HIS A 1 83 ? 25.533 19.314 -29.602 1.00 52.62 83 HIS A N 1
ATOM 633 C CA . HIS A 1 83 ? 24.778 18.882 -28.414 1.00 52.62 83 HIS A CA 1
ATOM 634 C C . HIS A 1 83 ? 25.594 18.892 -27.106 1.00 52.62 83 HIS A C 1
ATOM 636 O O . HIS A 1 83 ? 25.052 18.611 -26.038 1.00 52.62 83 HIS A O 1
ATOM 642 N N . PHE A 1 84 ? 26.889 19.220 -27.145 1.00 51.34 84 PHE A N 1
ATOM 643 C CA . PHE A 1 84 ? 27.758 19.144 -25.970 1.00 51.34 84 PHE A CA 1
ATOM 644 C C . PHE A 1 84 ? 27.609 20.352 -25.016 1.00 51.34 84 PHE A C 1
ATOM 646 O O . PHE A 1 84 ? 27.824 21.490 -25.429 1.00 51.34 84 PHE A O 1
ATOM 653 N N . HIS A 1 85 ? 27.407 20.050 -23.719 1.00 51.62 85 HIS A N 1
ATOM 654 C CA . HIS A 1 85 ? 27.634 20.848 -22.481 1.00 51.62 85 HIS A CA 1
ATOM 655 C C . HIS A 1 85 ? 26.423 21.291 -21.646 1.00 51.62 85 HIS A C 1
ATOM 657 O O . HIS A 1 85 ? 26.630 21.943 -20.620 1.00 51.62 85 HIS A O 1
ATOM 663 N N . VAL A 1 86 ? 25.188 20.910 -21.975 1.00 55.66 86 VAL A N 1
ATOM 664 C CA . VAL A 1 86 ? 24.066 21.143 -21.048 1.00 55.66 86 VAL A CA 1
ATOM 665 C C . VAL A 1 86 ? 23.558 19.797 -20.541 1.00 55.66 86 VAL A C 1
ATOM 667 O O . VAL A 1 86 ? 22.974 19.070 -21.340 1.00 55.66 86 VAL A O 1
ATOM 670 N N . PRO A 1 87 ? 23.785 19.443 -19.258 1.00 60.88 87 PRO A N 1
ATOM 671 C CA . PRO A 1 87 ? 23.1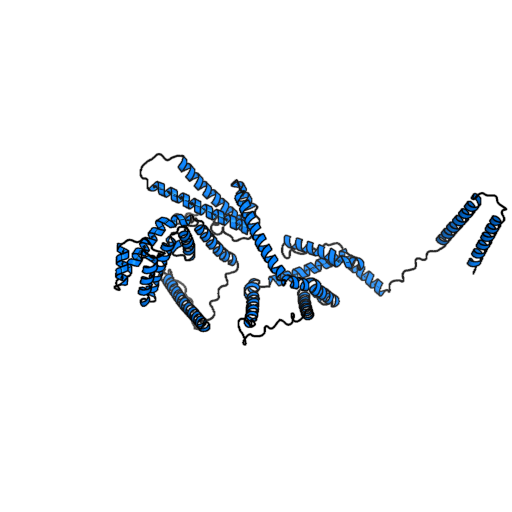88 18.240 -18.689 1.00 60.88 87 PRO A CA 1
ATOM 672 C C . PRO A 1 87 ? 21.672 18.341 -18.829 1.00 60.88 87 PRO A C 1
ATOM 674 O O . PRO A 1 87 ? 21.089 19.387 -18.509 1.00 60.88 87 PRO A O 1
ATOM 677 N N . TYR A 1 88 ? 21.043 17.283 -19.336 1.00 66.19 88 TYR A N 1
ATOM 678 C CA . TYR A 1 88 ? 19.600 17.257 -19.492 1.00 66.19 88 TYR A CA 1
ATOM 679 C C . TYR A 1 88 ? 18.932 17.478 -18.133 1.00 66.19 88 TYR A C 1
ATOM 681 O O . TYR A 1 88 ? 19.169 16.751 -17.168 1.00 66.19 88 TYR A O 1
ATOM 689 N N . LYS A 1 89 ? 18.109 18.524 -18.047 1.00 65.12 89 LYS A N 1
ATOM 690 C CA . LYS A 1 89 ? 17.384 18.880 -16.832 1.00 65.12 89 LYS A CA 1
ATOM 691 C C . LYS A 1 89 ? 15.898 18.692 -17.093 1.00 65.12 89 LYS A C 1
ATOM 693 O O . LYS A 1 89 ? 15.282 19.528 -17.751 1.00 65.12 89 LYS A O 1
ATOM 698 N N . HIS A 1 90 ? 15.349 17.597 -16.583 1.00 75.44 90 HIS A N 1
ATOM 699 C CA . HIS A 1 90 ? 13.914 17.345 -16.626 1.00 75.44 90 HIS A CA 1
ATOM 700 C C . HIS A 1 90 ? 13.182 18.214 -15.586 1.00 75.44 90 HIS A C 1
ATOM 702 O O . HIS A 1 90 ? 13.760 18.643 -14.579 1.00 75.44 90 HIS A O 1
ATOM 708 N N . SER A 1 91 ? 11.906 18.510 -15.835 1.00 77.88 91 SER A N 1
ATOM 709 C CA . SER A 1 91 ? 11.002 19.033 -14.805 1.00 77.88 91 SER A CA 1
ATOM 710 C C . SER A 1 91 ? 10.647 17.930 -13.812 1.00 77.88 91 SER A C 1
ATOM 712 O O . SER A 1 91 ? 10.731 16.753 -14.147 1.00 77.88 91 SER A O 1
ATOM 714 N N . THR A 1 92 ? 10.236 18.292 -12.596 1.00 81.75 92 THR A N 1
ATOM 715 C CA . THR A 1 92 ? 9.721 17.308 -11.636 1.00 81.75 92 THR A CA 1
ATOM 716 C C . THR A 1 92 ? 8.484 16.627 -12.228 1.00 81.75 92 THR A C 1
ATOM 718 O O . THR A 1 92 ? 7.496 17.314 -12.489 1.00 81.75 92 THR A O 1
ATOM 721 N N . ILE A 1 93 ? 8.549 15.313 -12.455 1.00 82.50 93 ILE A N 1
ATOM 722 C CA . ILE A 1 93 ? 7.461 14.524 -13.062 1.00 82.50 93 ILE A CA 1
ATOM 723 C C . ILE A 1 93 ? 6.624 13.862 -11.967 1.00 82.50 93 ILE A C 1
ATOM 725 O O . ILE A 1 93 ? 5.399 13.970 -11.982 1.00 82.50 93 ILE A O 1
ATOM 729 N N . VAL A 1 94 ? 7.269 13.214 -10.987 1.00 81.38 94 VAL A N 1
ATOM 730 C CA . VAL A 1 94 ? 6.574 12.562 -9.867 1.00 81.38 94 VAL A CA 1
ATOM 731 C C . VAL A 1 94 ? 6.814 13.340 -8.578 1.00 81.38 94 VAL A C 1
ATOM 733 O O . VAL A 1 94 ? 5.925 14.021 -8.075 1.00 81.38 94 VAL A O 1
ATOM 736 N N . THR A 1 95 ? 8.025 13.261 -8.030 1.00 85.31 95 THR A N 1
ATOM 737 C CA . THR A 1 95 ? 8.480 14.063 -6.883 1.00 85.31 95 THR A CA 1
ATOM 738 C C . THR A 1 95 ? 9.998 14.148 -6.927 1.00 85.31 95 THR A C 1
ATOM 740 O O . THR A 1 95 ? 10.651 13.216 -7.377 1.00 85.31 95 THR A O 1
ATOM 743 N N . ASN A 1 96 ? 10.599 15.198 -6.365 1.00 82.50 96 ASN A N 1
ATOM 744 C CA . ASN A 1 96 ? 12.063 15.343 -6.385 1.00 82.50 96 ASN A CA 1
ATOM 745 C C . ASN A 1 96 ? 12.822 14.166 -5.744 1.00 82.50 96 ASN A C 1
ATOM 747 O O . ASN A 1 96 ? 13.973 13.928 -6.095 1.00 82.50 96 ASN A O 1
ATOM 751 N N . SER A 1 97 ? 12.209 13.452 -4.792 1.00 83.38 97 SER A N 1
ATOM 752 C CA . SER A 1 97 ? 12.824 12.264 -4.193 1.00 83.38 97 SER A CA 1
ATOM 753 C C . SER A 1 97 ? 12.753 11.072 -5.139 1.00 83.38 97 SER A C 1
ATOM 755 O O . SER A 1 97 ? 13.768 10.433 -5.369 1.00 83.38 97 S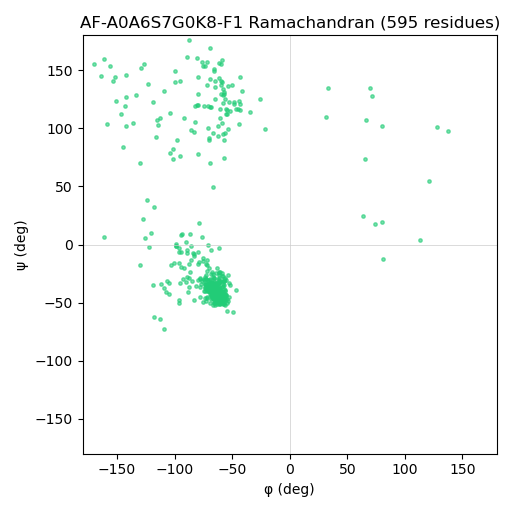ER A O 1
ATOM 757 N N . ILE A 1 98 ? 11.574 10.788 -5.700 1.00 87.88 98 ILE A N 1
ATOM 758 C CA . ILE A 1 98 ? 11.366 9.643 -6.595 1.00 87.88 98 ILE A CA 1
ATOM 759 C C . ILE A 1 98 ? 12.132 9.840 -7.901 1.00 87.88 98 ILE A C 1
ATOM 761 O O . ILE A 1 98 ? 12.801 8.923 -8.360 1.00 87.88 98 ILE A O 1
ATOM 765 N N . ASP A 1 99 ? 12.097 11.045 -8.463 1.00 89.81 99 ASP A N 1
ATOM 766 C CA . ASP A 1 99 ? 12.780 11.352 -9.714 1.00 89.81 99 ASP A CA 1
ATOM 767 C C . ASP A 1 99 ? 14.302 11.154 -9.584 1.00 89.81 99 ASP A C 1
ATOM 769 O O . ASP A 1 99 ? 14.954 10.710 -10.525 1.00 89.81 99 ASP A O 1
ATOM 773 N N . LYS A 1 100 ? 14.871 11.416 -8.398 1.00 88.69 100 LYS A N 1
ATOM 774 C CA . LYS A 1 100 ? 16.288 11.157 -8.117 1.00 88.69 100 LYS A CA 1
ATOM 775 C C . LYS A 1 100 ? 16.612 9.659 -8.120 1.00 88.69 100 LYS A C 1
ATOM 777 O O . LYS A 1 100 ? 17.629 9.273 -8.687 1.00 88.69 100 LYS A O 1
ATOM 782 N N . GLU A 1 101 ? 15.755 8.834 -7.522 1.00 91.88 101 GLU A N 1
ATOM 783 C CA . GLU A 1 101 ? 15.915 7.373 -7.543 1.00 91.88 101 GLU A CA 1
ATOM 784 C C . GLU A 1 101 ? 15.752 6.819 -8.969 1.00 91.88 101 GLU A C 1
ATOM 786 O O . GLU A 1 101 ? 16.526 5.970 -9.404 1.00 91.88 101 GLU A O 1
ATOM 791 N N . ILE A 1 102 ? 14.794 7.344 -9.743 1.00 91.88 102 ILE A N 1
ATOM 792 C CA . ILE A 1 102 ? 14.610 6.985 -11.159 1.00 91.88 102 ILE A CA 1
ATOM 793 C C . ILE A 1 102 ? 15.853 7.358 -11.977 1.00 91.88 102 ILE A C 1
ATOM 795 O O . ILE A 1 102 ? 16.326 6.546 -12.772 1.00 91.88 102 ILE A O 1
ATOM 799 N N . GLN A 1 103 ? 16.418 8.550 -11.756 1.00 92.19 103 GLN A N 1
ATOM 800 C CA . GLN A 1 103 ? 17.654 8.974 -12.413 1.00 92.19 103 GLN A CA 1
ATOM 801 C C . GLN A 1 103 ? 18.809 8.011 -12.113 1.00 92.19 103 GLN A C 1
ATOM 803 O O . GLN A 1 103 ? 19.550 7.653 -13.025 1.00 92.19 103 GLN A O 1
ATOM 808 N N . GLU A 1 104 ? 18.944 7.552 -10.866 1.00 92.19 104 GLU A N 1
ATOM 809 C CA . GLU A 1 104 ? 19.966 6.569 -10.495 1.00 92.19 104 GLU A CA 1
ATOM 810 C C . GLU A 1 104 ? 19.764 5.238 -11.235 1.00 92.19 104 GLU A C 1
ATOM 812 O O . GLU A 1 104 ? 20.721 4.681 -11.775 1.00 92.19 104 GLU A O 1
ATOM 817 N N . VAL A 1 105 ? 18.520 4.765 -11.361 1.00 93.56 105 VAL A N 1
ATOM 818 C CA . VAL A 1 105 ? 18.194 3.568 -12.154 1.00 93.56 105 VAL A CA 1
ATOM 819 C C . VAL A 1 105 ? 18.550 3.756 -13.631 1.00 93.56 105 VAL A C 1
ATOM 821 O O . VAL A 1 105 ? 19.130 2.850 -14.233 1.00 93.56 105 VAL A O 1
ATOM 824 N N . PHE A 1 106 ? 18.261 4.920 -14.222 1.00 93.31 106 PHE A N 1
ATOM 825 C CA . PHE A 1 106 ? 18.666 5.225 -15.597 1.00 93.31 106 PHE A CA 1
ATOM 826 C C . PHE A 1 106 ? 20.182 5.251 -15.747 1.00 93.31 106 PHE A C 1
ATOM 828 O O . PHE A 1 106 ? 20.706 4.652 -16.681 1.00 93.31 106 PHE A O 1
ATOM 835 N N . ASP A 1 107 ? 20.904 5.875 -14.820 1.00 90.81 107 ASP A N 1
ATOM 836 C CA . ASP A 1 107 ? 22.363 5.908 -14.849 1.00 90.81 107 ASP A CA 1
ATOM 837 C C . ASP A 1 107 ? 22.973 4.499 -14.773 1.00 90.81 107 ASP A C 1
ATOM 839 O O . ASP A 1 107 ? 23.911 4.200 -15.518 1.00 90.81 107 ASP A O 1
ATOM 843 N N . LEU A 1 108 ? 22.417 3.617 -13.935 1.00 93.00 108 LEU A N 1
ATOM 844 C CA . LEU A 1 108 ? 22.818 2.210 -13.850 1.00 93.00 108 LEU A CA 1
ATOM 845 C C . LEU A 1 108 ? 22.499 1.450 -15.144 1.00 93.00 108 LEU A C 1
ATOM 847 O O . LEU A 1 108 ? 23.371 0.768 -15.679 1.00 93.00 108 LEU A O 1
ATOM 851 N N . PHE A 1 109 ? 21.290 1.604 -15.689 1.00 90.44 109 PHE A N 1
ATOM 852 C CA . PHE A 1 109 ? 20.883 0.965 -16.942 1.00 90.44 109 PHE A CA 1
ATOM 853 C C . PHE A 1 109 ? 21.759 1.403 -18.121 1.00 90.44 109 PHE A C 1
ATOM 855 O O . PHE A 1 109 ? 22.283 0.565 -18.856 1.00 90.44 109 PHE A O 1
ATOM 862 N N . ILE A 1 110 ? 21.974 2.710 -18.286 1.00 90.25 110 ILE A N 1
ATOM 863 C CA . ILE A 1 110 ? 22.795 3.244 -19.373 1.00 90.25 110 ILE A CA 1
ATOM 864 C C . ILE A 1 110 ? 24.232 2.737 -19.236 1.00 90.25 110 ILE A C 1
ATOM 866 O O . ILE A 1 110 ? 24.817 2.313 -20.230 1.00 90.25 110 ILE A O 1
ATOM 870 N N . ARG A 1 111 ? 24.794 2.725 -18.020 1.00 89.38 111 ARG A N 1
ATOM 871 C CA . ARG A 1 111 ? 26.156 2.237 -17.763 1.00 89.38 111 ARG A CA 1
ATOM 872 C C . ARG A 1 111 ? 26.306 0.741 -18.035 1.00 89.38 111 ARG A C 1
ATOM 874 O O . ARG A 1 111 ? 27.218 0.346 -18.757 1.00 89.38 111 ARG A O 1
ATOM 881 N N . ASP A 1 112 ? 25.432 -0.078 -17.461 1.00 88.62 112 ASP A N 1
ATOM 882 C CA . ASP A 1 112 ? 25.628 -1.529 -17.410 1.00 88.62 112 ASP A CA 1
ATOM 883 C C . ASP A 1 112 ? 25.072 -2.225 -18.659 1.00 88.62 112 ASP A C 1
ATOM 885 O O . ASP A 1 112 ? 25.681 -3.164 -19.179 1.00 88.62 112 ASP A O 1
ATOM 889 N N . PHE A 1 113 ? 23.948 -1.742 -19.194 1.00 86.38 113 PHE A N 1
ATOM 890 C CA . PHE A 1 113 ? 23.310 -2.334 -20.365 1.00 86.38 113 PHE A CA 1
ATOM 891 C C . PHE A 1 113 ? 23.690 -1.636 -21.668 1.00 86.38 113 PHE A C 1
ATOM 893 O O . PHE A 1 113 ? 24.065 -2.325 -22.605 1.00 86.38 113 PHE A O 1
ATOM 900 N N . CYS A 1 114 ? 23.603 -0.306 -21.775 1.00 87.06 114 CYS A N 1
ATOM 901 C CA . CYS A 1 114 ? 23.792 0.372 -23.068 1.00 87.06 114 CYS A CA 1
ATOM 902 C C . CYS A 1 114 ? 25.267 0.608 -23.415 1.00 87.06 114 CYS A C 1
ATOM 904 O O . CYS A 1 114 ? 25.710 0.318 -24.527 1.00 87.06 114 CYS A O 1
ATOM 906 N N . LEU A 1 115 ? 26.046 1.128 -22.467 1.00 87.12 115 LEU A N 1
ATOM 907 C CA . LEU A 1 115 ? 27.449 1.472 -22.690 1.00 87.12 115 LEU A CA 1
ATOM 908 C C . LEU A 1 115 ? 28.343 0.234 -22.805 1.00 87.12 115 LEU A C 1
ATOM 910 O O . LEU A 1 115 ? 29.331 0.285 -23.535 1.00 87.12 115 LEU A O 1
ATOM 914 N N . SER A 1 116 ? 27.957 -0.896 -22.206 1.00 86.50 116 SER A N 1
ATOM 915 C CA . SER A 1 116 ? 28.718 -2.151 -22.283 1.00 86.50 116 SER A CA 1
ATOM 916 C C . SER A 1 116 ? 28.942 -2.653 -23.717 1.00 86.50 116 SER A C 1
ATOM 918 O O . SER A 1 116 ? 29.992 -3.229 -24.007 1.00 86.50 116 SER A O 1
ATOM 920 N N . TRP A 1 117 ? 28.011 -2.390 -24.640 1.00 82.94 117 TRP A N 1
ATOM 921 C CA . TRP A 1 117 ? 28.189 -2.672 -26.069 1.00 82.94 117 TRP A CA 1
ATOM 922 C C . TRP A 1 117 ? 28.429 -1.413 -26.914 1.00 82.94 117 TRP A C 1
ATOM 924 O O . TRP A 1 117 ? 29.171 -1.489 -27.896 1.00 82.94 117 TRP A O 1
ATOM 934 N N . PHE A 1 118 ? 27.870 -0.252 -26.549 1.00 80.81 118 PHE A N 1
ATOM 935 C CA . PHE A 1 118 ? 28.015 0.975 -27.344 1.00 80.81 118 PHE A CA 1
ATOM 936 C C . PHE A 1 118 ? 29.427 1.570 -27.298 1.00 80.81 118 PHE A C 1
ATOM 938 O O . PHE A 1 118 ? 29.873 2.111 -28.309 1.00 80.81 118 PHE A O 1
ATOM 945 N N . GLN A 1 119 ? 30.169 1.423 -26.192 1.00 77.56 119 GLN A N 1
ATOM 946 C CA . GLN A 1 119 ? 31.550 1.927 -26.075 1.00 77.56 119 GLN A CA 1
ATOM 947 C C . GLN A 1 119 ? 32.481 1.388 -27.175 1.00 77.56 119 GLN A C 1
ATOM 949 O O . GLN A 1 119 ? 33.424 2.060 -27.580 1.00 77.56 119 GLN A O 1
ATOM 954 N N . ASN A 1 120 ? 32.199 0.191 -27.699 1.00 76.25 120 ASN A N 1
ATOM 955 C CA . ASN A 1 120 ? 32.983 -0.420 -28.773 1.00 76.25 120 ASN A CA 1
ATOM 956 C C . ASN A 1 120 ? 32.548 0.027 -30.183 1.00 76.25 120 ASN A C 1
ATOM 958 O O . ASN A 1 120 ? 33.257 -0.237 -31.154 1.00 76.25 120 ASN A O 1
ATOM 962 N N . LEU A 1 121 ? 31.378 0.664 -30.313 1.00 75.50 121 LEU A N 1
ATOM 963 C CA . LEU A 1 121 ? 30.754 1.042 -31.587 1.00 75.50 121 LEU A CA 1
ATOM 964 C C . LEU A 1 121 ? 30.772 2.559 -31.833 1.00 75.50 121 LEU A C 1
ATOM 966 O O . LEU A 1 121 ? 30.932 2.995 -32.974 1.00 75.50 121 LEU A O 1
ATOM 970 N N . GLY A 1 122 ? 30.574 3.359 -30.784 1.00 70.19 122 GLY A N 1
ATOM 971 C CA . GLY A 1 122 ? 30.431 4.812 -30.846 1.00 70.19 122 GLY A CA 1
ATOM 972 C C . GLY A 1 122 ? 31.714 5.564 -30.497 1.00 70.19 122 GLY A C 1
ATOM 973 O O . GLY A 1 122 ? 32.521 5.107 -29.695 1.00 70.19 122 GLY A O 1
ATOM 974 N N . LYS A 1 123 ? 31.899 6.749 -31.091 1.00 66.94 123 LYS A N 1
ATOM 975 C CA . LYS A 1 123 ? 32.999 7.664 -30.734 1.00 66.94 123 LYS A CA 1
ATOM 976 C C . LYS A 1 123 ? 32.668 8.564 -29.532 1.00 66.94 123 LYS A C 1
ATOM 978 O O . LYS A 1 123 ? 33.579 8.913 -28.792 1.00 66.94 123 LYS A O 1
ATOM 983 N N . ASP A 1 124 ? 31.394 8.934 -29.354 1.00 73.56 124 ASP A N 1
ATOM 984 C CA . ASP A 1 124 ? 30.937 9.901 -28.343 1.00 73.56 124 ASP A CA 1
ATOM 985 C C . ASP A 1 124 ? 30.005 9.253 -27.306 1.00 73.56 124 ASP A C 1
ATOM 987 O O . ASP A 1 124 ? 28.786 9.198 -27.468 1.00 73.56 124 ASP A O 1
ATOM 991 N N . GLU A 1 125 ? 30.595 8.789 -26.205 1.00 78.06 125 GLU A N 1
ATOM 992 C CA . GLU A 1 125 ? 29.891 8.185 -25.064 1.00 78.06 125 GLU A CA 1
ATOM 993 C C . GLU A 1 125 ? 28.966 9.180 -24.345 1.00 78.06 125 GLU A C 1
ATOM 995 O O . GLU A 1 125 ? 27.815 8.868 -24.039 1.00 78.06 125 GLU A O 1
ATOM 1000 N N . HIS A 1 126 ? 29.442 10.407 -24.120 1.00 77.38 126 HIS A N 1
ATOM 1001 C CA . HIS A 1 126 ? 28.691 11.427 -23.383 1.00 77.38 126 HIS A CA 1
ATOM 1002 C C . HIS A 1 126 ? 27.439 11.904 -24.128 1.00 77.38 126 HIS A C 1
ATOM 1004 O O . HIS A 1 126 ? 26.376 12.013 -23.524 1.00 77.38 126 HIS A O 1
ATOM 1010 N N . ALA A 1 127 ? 27.542 12.158 -25.437 1.00 76.25 127 ALA A N 1
ATOM 1011 C CA . ALA A 1 127 ? 26.401 12.604 -26.236 1.00 76.25 127 ALA A CA 1
ATOM 1012 C C . ALA A 1 127 ? 25.318 11.518 -26.334 1.00 76.25 127 ALA A C 1
ATOM 1014 O O . ALA A 1 127 ? 24.125 11.813 -26.244 1.00 76.25 127 ALA A O 1
ATOM 1015 N N . PHE A 1 128 ? 25.734 10.254 -26.471 1.00 81.81 128 PHE A N 1
ATOM 1016 C CA . PHE A 1 128 ? 24.823 9.114 -26.439 1.00 81.81 128 PHE A CA 1
ATOM 1017 C C . PHE A 1 128 ? 24.111 8.993 -25.088 1.00 81.81 128 PHE A C 1
ATOM 1019 O O . PHE A 1 128 ? 22.888 8.869 -25.062 1.00 81.81 128 PHE A O 1
ATOM 1026 N N . LYS A 1 129 ? 24.852 9.106 -23.976 1.00 85.00 129 LYS A N 1
ATOM 1027 C CA . LYS A 1 129 ? 24.275 9.083 -22.628 1.00 85.00 129 LYS A CA 1
ATOM 1028 C C . LYS A 1 129 ? 23.218 10.176 -22.440 1.00 85.00 129 LYS A C 1
ATOM 1030 O O . LYS A 1 129 ? 22.113 9.861 -22.025 1.00 85.00 129 LYS A O 1
ATOM 1035 N N . GLU A 1 130 ? 23.522 11.432 -22.764 1.00 83.19 130 GLU A N 1
ATOM 1036 C CA . GLU A 1 130 ? 22.568 12.544 -22.595 1.00 83.19 130 GLU A CA 1
ATOM 1037 C C . GLU A 1 130 ? 21.315 12.375 -23.466 1.00 83.19 130 GLU A C 1
ATOM 1039 O O . GLU A 1 130 ? 20.196 12.590 -23.000 1.00 83.19 130 GLU A O 1
ATOM 1044 N N . THR A 1 131 ? 21.490 11.934 -24.716 1.00 83.50 131 THR A N 1
ATOM 1045 C CA . THR A 1 131 ? 20.368 11.689 -25.637 1.00 83.50 131 THR A CA 1
ATOM 1046 C C . THR A 1 131 ? 19.465 10.577 -25.109 1.00 83.50 131 THR A C 1
ATOM 1048 O O . THR A 1 131 ? 18.247 10.726 -25.095 1.00 83.50 131 THR A O 1
ATOM 1051 N N . LEU A 1 132 ? 20.053 9.483 -24.622 1.00 86.62 132 LEU A N 1
ATOM 1052 C CA . LEU A 1 132 ? 19.303 8.358 -24.078 1.00 86.62 132 LEU A CA 1
ATOM 1053 C C . LEU A 1 132 ? 18.597 8.720 -22.765 1.00 86.62 132 LEU A C 1
ATOM 1055 O O . LEU A 1 132 ? 17.434 8.374 -22.592 1.00 86.62 132 LEU A O 1
ATOM 1059 N N . THR A 1 133 ? 19.258 9.462 -21.871 1.00 89.31 133 THR A N 1
ATOM 1060 C CA . THR A 1 133 ? 18.646 9.979 -20.636 1.00 89.31 133 THR A CA 1
ATOM 1061 C C . THR A 1 133 ? 17.436 10.853 -20.947 1.00 89.31 133 THR A C 1
ATOM 1063 O O . THR A 1 133 ? 16.390 10.691 -20.324 1.00 89.31 133 THR A O 1
ATOM 1066 N N . LYS A 1 134 ? 17.550 11.751 -21.933 1.00 87.06 134 LYS A N 1
ATOM 1067 C CA . LYS A 1 134 ? 16.423 12.571 -22.379 1.00 87.06 134 LYS A CA 1
ATOM 1068 C C . LYS A 1 134 ? 15.255 11.708 -22.863 1.00 87.06 134 LYS A C 1
ATOM 1070 O O . LYS A 1 134 ? 14.140 11.901 -22.400 1.00 87.06 134 LYS A O 1
ATOM 1075 N N . GLU A 1 135 ? 15.514 10.739 -23.738 1.00 87.12 135 GLU A N 1
ATOM 1076 C CA . GLU A 1 135 ? 14.471 9.850 -24.270 1.00 87.12 135 GLU A CA 1
ATOM 1077 C C . GLU A 1 135 ? 13.798 9.010 -23.174 1.00 87.12 135 GLU A C 1
ATOM 1079 O O . GLU A 1 135 ? 12.579 8.859 -23.174 1.00 87.12 135 GLU A O 1
ATOM 1084 N N . LEU A 1 136 ? 14.558 8.500 -22.199 1.00 90.38 136 LEU A N 1
ATOM 1085 C CA . LEU A 1 136 ? 14.002 7.766 -21.057 1.00 90.38 136 LEU A CA 1
ATOM 1086 C C . LEU A 1 136 ? 13.086 8.648 -20.200 1.00 90.38 136 LEU A C 1
ATOM 1088 O O . LEU A 1 136 ? 12.031 8.192 -19.754 1.00 90.38 136 LEU A O 1
ATOM 1092 N N . TRP A 1 137 ? 13.449 9.916 -20.003 1.00 92.06 137 TRP A N 1
ATOM 1093 C CA . TRP A 1 137 ? 12.599 10.872 -19.298 1.00 92.06 137 TRP A CA 1
ATOM 1094 C C . TRP A 1 137 ? 11.355 11.263 -20.091 1.00 92.06 137 TRP A C 1
ATOM 1096 O O . TRP A 1 137 ? 10.281 11.320 -19.500 1.00 92.06 137 TRP A O 1
ATOM 1106 N N . ASP A 1 138 ? 11.463 11.456 -21.404 1.00 88.50 138 ASP A N 1
ATOM 1107 C CA . ASP A 1 138 ? 10.313 11.740 -22.271 1.00 88.50 138 ASP A CA 1
ATOM 1108 C C . ASP A 1 138 ? 9.324 10.551 -22.276 1.00 88.50 138 ASP A C 1
ATOM 1110 O O . ASP A 1 138 ? 8.107 10.732 -22.176 1.00 88.50 138 ASP A O 1
ATOM 1114 N N . ILE A 1 139 ? 9.839 9.313 -22.296 1.00 90.00 139 ILE A N 1
ATOM 1115 C CA . ILE A 1 139 ? 9.044 8.085 -22.128 1.00 90.00 139 ILE A CA 1
ATOM 1116 C C . ILE A 1 139 ? 8.373 8.053 -20.750 1.00 90.00 139 ILE A C 1
ATOM 1118 O O . ILE A 1 139 ? 7.195 7.707 -20.644 1.00 90.00 139 ILE A O 1
ATOM 1122 N N . THR A 1 140 ? 9.105 8.415 -19.697 1.00 90.81 140 THR A N 1
ATOM 1123 C CA . THR A 1 140 ? 8.596 8.419 -18.318 1.00 90.81 140 THR A CA 1
ATOM 1124 C C . THR A 1 140 ? 7.491 9.451 -18.132 1.00 90.81 140 THR A C 1
ATOM 1126 O O . THR A 1 140 ? 6.463 9.133 -17.541 1.00 90.81 140 THR A O 1
ATOM 1129 N N . ASP A 1 141 ? 7.652 10.652 -18.681 1.00 89.81 141 ASP A N 1
ATOM 1130 C CA . ASP A 1 141 ? 6.638 11.708 -18.650 1.00 89.81 141 ASP A CA 1
ATOM 1131 C C . ASP A 1 141 ? 5.357 11.283 -19.387 1.00 89.81 141 ASP A C 1
ATOM 1133 O O . ASP A 1 141 ? 4.249 11.390 -18.851 1.00 89.81 141 ASP A O 1
ATOM 1137 N N . SER A 1 142 ? 5.505 10.690 -20.578 1.00 89.62 142 SER A N 1
ATOM 1138 C CA . SER A 1 142 ? 4.394 10.120 -21.351 1.00 89.62 142 SER A CA 1
ATOM 1139 C C . SER A 1 142 ? 3.680 8.999 -20.585 1.00 89.62 142 SER A C 1
ATOM 1141 O O . SER A 1 142 ? 2.446 8.949 -20.542 1.00 89.62 142 SER A O 1
ATOM 1143 N N . PHE A 1 143 ? 4.443 8.118 -19.934 1.00 90.00 143 PHE A N 1
ATOM 1144 C CA . PHE A 1 143 ? 3.914 7.021 -19.129 1.00 90.00 143 PHE A CA 1
ATOM 1145 C C . PHE A 1 143 ? 3.142 7.527 -17.907 1.00 90.00 143 PHE A C 1
ATOM 1147 O O . PHE A 1 143 ? 1.989 7.140 -17.707 1.00 90.00 143 PHE A O 1
ATOM 1154 N N . VAL A 1 144 ? 3.734 8.431 -17.123 1.00 90.12 144 VAL A N 1
ATOM 1155 C CA . VAL A 1 144 ? 3.110 9.009 -15.924 1.00 90.12 144 VAL A CA 1
ATOM 1156 C C . VAL A 1 144 ? 1.852 9.789 -16.295 1.00 90.12 144 VAL A C 1
ATOM 1158 O O . VAL A 1 144 ? 0.810 9.577 -15.677 1.00 90.12 144 VAL A O 1
ATOM 1161 N N . SER A 1 145 ? 1.903 10.616 -17.342 1.00 88.69 145 SER A N 1
ATOM 1162 C CA . SER A 1 145 ? 0.741 11.372 -17.825 1.00 88.69 145 SER A CA 1
ATOM 1163 C C . SER A 1 145 ? -0.419 10.449 -18.208 1.00 88.69 145 SER A C 1
ATOM 1165 O O . SER A 1 145 ? -1.568 10.694 -17.849 1.00 88.69 145 SER A O 1
ATOM 1167 N N . LYS A 1 146 ? -0.137 9.329 -18.886 1.00 87.75 146 LYS A N 1
ATOM 1168 C CA . LYS A 1 146 ? -1.162 8.331 -19.234 1.00 87.75 146 LYS A CA 1
ATOM 1169 C C . LYS A 1 146 ? -1.708 7.608 -18.007 1.00 87.75 146 LYS A C 1
ATOM 1171 O O . LYS A 1 146 ? -2.917 7.404 -17.935 1.00 87.75 146 LYS A O 1
ATOM 1176 N N . LEU A 1 147 ? -0.854 7.253 -17.045 1.00 86.69 147 LEU A N 1
ATOM 1177 C CA . LEU A 1 147 ? -1.282 6.621 -15.795 1.00 86.69 147 LEU A CA 1
ATOM 1178 C C . LEU A 1 147 ? -2.158 7.540 -14.940 1.00 86.69 147 LEU A C 1
ATOM 1180 O O . LEU A 1 147 ? -3.102 7.057 -14.324 1.00 86.69 147 LEU A O 1
ATOM 1184 N N . GLN A 1 148 ? -1.908 8.851 -14.934 1.00 87.25 148 GLN A N 1
ATOM 1185 C CA . GLN A 1 148 ? -2.746 9.820 -14.214 1.00 87.25 148 GLN A CA 1
ATOM 1186 C C . GLN A 1 148 ? -4.193 9.854 -14.725 1.00 87.25 148 GLN A C 1
ATOM 1188 O O . GLN A 1 148 ? -5.106 10.194 -13.975 1.00 87.25 148 GLN A O 1
ATOM 1193 N N . HIS A 1 149 ? -4.418 9.491 -15.988 1.00 87.94 149 HIS A N 1
ATOM 1194 C CA . HIS A 1 149 ? -5.755 9.396 -16.570 1.00 87.94 149 HIS A CA 1
ATOM 1195 C C . HIS A 1 149 ? -6.450 8.055 -16.296 1.00 87.94 149 HIS A C 1
ATOM 1197 O O . HIS A 1 149 ? -7.628 7.905 -16.627 1.00 87.94 149 HIS A O 1
ATOM 1203 N N . VAL A 1 150 ? -5.753 7.078 -15.708 1.00 88.06 150 VAL A N 1
ATOM 1204 C CA . VAL A 1 150 ? -6.347 5.793 -15.337 1.00 88.06 150 VAL A CA 1
ATOM 1205 C C . VAL A 1 150 ? -7.115 5.958 -14.031 1.00 88.06 150 VAL A C 1
ATOM 1207 O O . VAL A 1 150 ? -6.551 6.288 -12.988 1.00 88.06 150 VAL A O 1
ATOM 1210 N N . ASP A 1 151 ? -8.416 5.679 -14.074 1.00 89.88 151 ASP A N 1
ATOM 1211 C CA . ASP A 1 151 ? -9.235 5.577 -12.869 1.00 89.88 151 ASP A CA 1
ATOM 1212 C C . ASP A 1 151 ? -8.852 4.308 -12.094 1.00 89.88 151 ASP A C 1
ATOM 1214 O O . ASP A 1 151 ? -9.368 3.212 -12.333 1.00 89.88 151 ASP A O 1
ATOM 1218 N N . MET A 1 152 ? -7.913 4.469 -11.160 1.00 88.25 152 MET A N 1
ATOM 1219 C CA . MET A 1 152 ? -7.412 3.379 -10.325 1.00 88.25 152 MET A CA 1
ATOM 1220 C C . MET A 1 152 ? -8.507 2.749 -9.462 1.00 88.25 152 MET A C 1
ATOM 1222 O O . MET A 1 152 ? -8.443 1.551 -9.182 1.00 88.25 152 MET A O 1
ATOM 1226 N N . VAL A 1 153 ? -9.526 3.518 -9.059 1.00 88.69 153 VAL A N 1
ATOM 1227 C CA . VAL A 1 153 ? -10.637 2.991 -8.259 1.00 88.69 153 VAL A CA 1
ATOM 1228 C C . VAL A 1 153 ? -11.467 2.060 -9.123 1.00 88.69 153 VAL A C 1
ATOM 1230 O O . VAL A 1 153 ? -11.694 0.916 -8.727 1.00 88.69 153 VAL A O 1
ATOM 1233 N N . LYS A 1 154 ? -11.869 2.491 -10.321 1.00 91.94 154 LYS A N 1
ATOM 1234 C CA . LYS A 1 154 ? -12.602 1.632 -11.257 1.00 91.94 154 LYS A CA 1
ATOM 1235 C C . LYS A 1 154 ? -11.789 0.394 -11.642 1.00 91.94 154 LYS A C 1
ATOM 1237 O O . LYS A 1 154 ? -12.325 -0.713 -11.589 1.00 91.94 154 LYS A O 1
ATOM 1242 N N . PHE A 1 155 ? -10.508 0.567 -11.963 1.00 89.25 155 PHE A N 1
ATOM 1243 C CA . PHE A 1 155 ? -9.630 -0.536 -12.350 1.00 89.25 155 PHE A CA 1
ATOM 1244 C C . PHE A 1 155 ? -9.545 -1.612 -11.256 1.00 89.25 155 PHE A C 1
ATOM 1246 O O . PHE A 1 155 ? -9.787 -2.788 -11.524 1.00 89.25 155 PHE A O 1
ATOM 1253 N N . LEU A 1 156 ? -9.260 -1.215 -10.009 1.00 86.44 156 LEU A N 1
ATOM 1254 C CA . LEU A 1 156 ? -9.070 -2.158 -8.903 1.00 86.44 156 LEU A CA 1
ATOM 1255 C C . LEU A 1 156 ? -10.378 -2.714 -8.342 1.00 86.44 156 LEU A C 1
ATOM 1257 O O . LEU A 1 156 ? -10.406 -3.871 -7.936 1.00 86.44 156 LEU A O 1
ATOM 1261 N N . SER A 1 157 ? -11.445 -1.913 -8.277 1.00 88.62 157 SER A N 1
ATOM 1262 C CA . SER A 1 157 ? -12.700 -2.324 -7.629 1.00 88.62 157 SER A CA 1
ATOM 1263 C C . SER A 1 157 ? -13.677 -3.028 -8.566 1.00 88.62 157 SER A C 1
ATOM 1265 O O . SER A 1 157 ? -14.474 -3.840 -8.100 1.00 88.62 157 SER A O 1
ATOM 1267 N N . ASN A 1 158 ? -13.628 -2.729 -9.866 1.00 93.25 158 ASN A N 1
ATOM 1268 C CA . ASN A 1 158 ? -14.603 -3.208 -10.838 1.00 93.25 158 ASN A CA 1
ATOM 1269 C C . ASN A 1 158 ? -13.939 -4.090 -11.897 1.00 93.25 158 ASN A C 1
ATOM 1271 O O . ASN A 1 158 ? -14.235 -5.280 -11.968 1.00 93.25 158 ASN A O 1
ATOM 1275 N N . ASP A 1 159 ? -13.008 -3.542 -12.681 1.00 92.06 159 ASP A N 1
ATOM 1276 C CA . ASP A 1 159 ? -12.477 -4.235 -13.862 1.00 92.06 159 ASP A CA 1
ATOM 1277 C C . ASP A 1 159 ? -11.683 -5.493 -13.467 1.00 92.06 159 ASP A C 1
ATOM 1279 O O . ASP A 1 159 ? -11.974 -6.593 -13.942 1.00 92.06 159 ASP A O 1
ATOM 1283 N N . LEU A 1 160 ? -10.741 -5.359 -12.526 1.00 91.00 160 LEU A N 1
ATOM 1284 C CA . LEU A 1 160 ? -9.943 -6.479 -12.021 1.00 91.00 160 LEU A CA 1
ATOM 1285 C C . LEU A 1 160 ? -10.801 -7.505 -11.268 1.00 91.00 160 LEU A C 1
ATOM 1287 O O . LEU A 1 160 ? -10.649 -8.710 -11.471 1.00 91.00 160 LEU A O 1
ATOM 1291 N N . VAL A 1 161 ? -11.718 -7.041 -10.413 1.00 92.38 161 VAL A N 1
ATOM 1292 C CA . VAL A 1 161 ? -12.591 -7.924 -9.624 1.00 92.38 161 VAL A CA 1
ATOM 1293 C C . VAL A 1 161 ? -13.506 -8.731 -10.536 1.00 92.38 161 VAL A C 1
ATOM 1295 O O . VAL A 1 161 ? -13.624 -9.939 -10.350 1.00 92.38 161 VAL A O 1
ATOM 1298 N N . ASN A 1 162 ? -14.112 -8.105 -11.546 1.00 94.19 162 ASN A N 1
ATOM 1299 C CA . ASN A 1 162 ? -14.960 -8.807 -12.503 1.00 94.19 162 ASN A CA 1
ATOM 1300 C C . ASN A 1 162 ? -14.165 -9.806 -13.336 1.00 94.19 162 ASN A C 1
ATOM 1302 O O . ASN A 1 162 ? -14.654 -10.913 -13.567 1.00 94.19 162 ASN A O 1
ATOM 1306 N N . LEU A 1 163 ? -12.948 -9.448 -13.760 1.00 92.38 163 LEU A N 1
ATOM 1307 C CA . LEU A 1 163 ? -12.076 -10.348 -14.510 1.00 92.38 163 LEU A CA 1
ATOM 1308 C C . LEU A 1 163 ? -11.728 -11.592 -13.682 1.00 92.38 163 LEU A C 1
ATOM 1310 O O . LEU A 1 163 ? -11.936 -12.715 -14.139 1.00 92.38 163 LEU A O 1
ATOM 1314 N N . LEU A 1 164 ? -11.274 -11.400 -12.441 1.00 91.69 164 LEU A N 1
ATOM 1315 C CA . LEU A 1 164 ? -10.952 -12.497 -11.527 1.00 91.69 164 LEU A CA 1
ATOM 1316 C C . LEU A 1 164 ? -12.189 -13.329 -11.177 1.00 91.69 164 LEU A C 1
ATOM 1318 O O . LEU A 1 164 ? -12.127 -14.555 -11.177 1.00 91.69 164 LEU A O 1
ATOM 1322 N N . CYS A 1 165 ? -13.326 -12.685 -10.909 1.00 93.06 165 CYS A N 1
ATOM 1323 C CA . CYS A 1 165 ? -14.581 -13.368 -10.603 1.00 93.06 165 CYS A CA 1
ATOM 1324 C C . CYS A 1 165 ? -15.040 -14.240 -11.777 1.00 93.06 165 CYS A C 1
ATOM 1326 O O . CYS A 1 165 ? -15.369 -15.409 -11.575 1.00 93.06 165 CYS A O 1
ATOM 1328 N N . SER A 1 166 ? -14.983 -13.708 -13.002 1.00 91.25 166 SER A N 1
ATOM 1329 C CA . SER A 1 166 ? -15.311 -14.450 -14.225 1.00 91.25 166 SER A CA 1
ATOM 1330 C C . SER A 1 166 ? -14.371 -15.641 -14.407 1.00 91.25 166 SER A C 1
ATOM 1332 O O . SER A 1 166 ? -14.832 -16.765 -14.597 1.00 91.25 166 SER A O 1
ATOM 1334 N N . HIS A 1 167 ? -13.064 -15.432 -14.236 1.00 90.19 167 HIS A N 1
ATOM 1335 C CA . HIS A 1 167 ? -12.069 -16.498 -14.325 1.00 90.19 167 HIS A CA 1
ATOM 1336 C C . HIS A 1 167 ? -12.302 -17.608 -13.284 1.00 90.19 167 HIS A C 1
ATOM 1338 O O . HIS A 1 167 ? -12.335 -18.793 -13.620 1.00 90.19 167 HIS A O 1
ATOM 1344 N N . PHE A 1 168 ? -12.542 -17.252 -12.018 1.00 90.81 168 PHE A N 1
ATOM 1345 C CA . PHE A 1 168 ? -12.848 -18.230 -10.971 1.00 90.81 168 PHE A CA 1
ATOM 1346 C C . PHE A 1 168 ? -14.192 -18.926 -11.184 1.00 90.81 168 PHE A C 1
ATOM 1348 O O . PHE A 1 168 ? -14.337 -20.101 -10.838 1.00 90.81 168 PHE A O 1
ATOM 1355 N N . GLN A 1 169 ? -15.179 -18.236 -11.757 1.00 90.12 169 GLN A N 1
ATOM 1356 C CA . GLN A 1 169 ? -16.450 -18.838 -12.136 1.00 90.12 169 GLN A CA 1
ATOM 1357 C C . GLN A 1 169 ? -16.248 -19.890 -13.231 1.00 90.12 169 GLN A C 1
ATOM 1359 O O . GLN A 1 169 ? -16.759 -21.002 -13.095 1.00 90.12 169 GLN A O 1
ATOM 1364 N N . GLU A 1 170 ? -15.482 -19.584 -14.277 1.00 89.38 170 GLU A N 1
ATOM 1365 C CA . GLU A 1 170 ? -15.142 -20.534 -15.343 1.00 89.38 170 GLU A CA 1
ATOM 1366 C C . GLU A 1 170 ? -14.355 -21.738 -14.809 1.00 89.38 170 GLU A C 1
ATOM 1368 O O . GLU A 1 170 ? -14.679 -22.888 -15.127 1.00 89.38 170 GLU A O 1
ATOM 1373 N N . LEU A 1 171 ? -13.388 -21.509 -13.916 1.00 89.56 171 LEU A N 1
ATOM 1374 C CA . LEU A 1 171 ? -12.645 -22.579 -13.245 1.00 89.56 171 LEU A CA 1
ATOM 1375 C C . LEU A 1 171 ? -13.566 -23.461 -12.383 1.00 89.56 171 LEU A C 1
ATOM 1377 O O . LEU A 1 171 ? -13.474 -24.685 -12.391 1.00 89.56 171 LEU A O 1
ATOM 1381 N N . ARG A 1 172 ? -14.515 -22.858 -11.661 1.00 87.88 172 ARG A N 1
ATOM 1382 C CA . ARG A 1 172 ? -15.485 -23.602 -10.846 1.00 87.88 172 ARG A CA 1
ATOM 1383 C C . ARG A 1 172 ? -16.440 -24.436 -11.699 1.00 87.88 172 ARG A C 1
ATOM 1385 O O . ARG A 1 172 ? -16.768 -25.552 -11.306 1.00 87.88 172 ARG A O 1
ATOM 1392 N N . LEU A 1 173 ? -16.921 -23.899 -12.821 1.00 89.06 173 LEU A N 1
ATOM 1393 C CA . LEU A 1 173 ? -17.843 -24.595 -13.731 1.00 89.06 173 LEU A CA 1
ATOM 1394 C C . LEU A 1 173 ? -17.167 -25.724 -14.520 1.00 89.06 173 LEU A C 1
ATOM 1396 O O . LEU A 1 173 ? -17.863 -26.591 -15.053 1.00 89.06 173 LEU A O 1
ATOM 1400 N N . SER A 1 174 ? -15.837 -25.715 -14.587 1.00 88.00 174 SER A N 1
ATOM 1401 C CA . SER A 1 174 ? -15.032 -26.752 -15.233 1.00 88.00 174 SER A CA 1
ATOM 1402 C C . SER A 1 174 ? -14.532 -27.846 -14.293 1.00 88.00 174 SER A C 1
ATOM 1404 O O . SER A 1 174 ? -14.015 -28.865 -14.753 1.00 88.00 174 SER A O 1
ATOM 1406 N N . ASP A 1 175 ? -14.753 -27.701 -12.984 1.00 87.88 175 ASP A N 1
ATOM 1407 C CA . ASP A 1 175 ? -14.393 -28.712 -11.995 1.00 87.88 175 ASP A CA 1
ATOM 1408 C C . ASP A 1 175 ? -15.301 -29.950 -12.098 1.00 87.88 175 ASP A C 1
ATOM 1410 O O . ASP A 1 175 ? -16.417 -30.006 -11.567 1.00 87.88 175 ASP A O 1
ATOM 1414 N N . GLN A 1 176 ? -14.778 -30.989 -12.749 1.00 83.44 176 GLN A N 1
ATOM 1415 C CA . GLN A 1 176 ? -15.452 -32.278 -12.915 1.00 83.44 176 GLN A CA 1
ATOM 1416 C C . GLN A 1 176 ? -15.750 -32.984 -11.587 1.00 83.44 176 GLN A C 1
ATOM 1418 O O . GLN A 1 176 ? -16.669 -33.799 -11.534 1.00 83.44 176 GLN A O 1
ATOM 1423 N N . ARG A 1 177 ? -15.012 -32.680 -10.506 1.00 85.69 177 ARG A N 1
ATOM 1424 C CA . ARG A 1 177 ? -15.273 -33.270 -9.181 1.00 85.69 177 ARG A CA 1
ATOM 1425 C C . ARG A 1 177 ? -16.576 -32.744 -8.590 1.00 85.69 177 ARG A C 1
ATOM 1427 O O . ARG A 1 177 ? -17.249 -33.468 -7.865 1.00 85.69 177 ARG A O 1
ATOM 1434 N N . ARG A 1 178 ? -16.917 -31.486 -8.885 1.00 78.56 178 ARG A N 1
ATOM 1435 C CA . ARG A 1 178 ? -18.140 -30.829 -8.403 1.00 78.56 178 ARG A CA 1
ATOM 1436 C C . ARG A 1 178 ? -19.325 -31.024 -9.346 1.00 78.56 178 ARG A C 1
ATOM 1438 O O . ARG A 1 178 ? -20.449 -31.102 -8.863 1.00 78.56 178 ARG A O 1
ATOM 1445 N N . PHE A 1 179 ? -19.084 -31.125 -10.655 1.00 81.88 179 PHE A N 1
ATOM 1446 C CA . PHE A 1 179 ? -20.129 -31.257 -11.680 1.00 81.88 179 PHE A CA 1
ATOM 1447 C C . PHE A 1 179 ? -19.855 -32.432 -12.641 1.00 81.88 179 PHE A C 1
ATOM 1449 O O . PHE A 1 179 ? -19.526 -32.224 -13.814 1.00 81.88 179 PHE A O 1
ATOM 1456 N N . PRO A 1 180 ? -19.965 -33.690 -12.178 1.00 78.81 180 PRO A N 1
ATOM 1457 C CA . PRO A 1 180 ? -19.687 -34.854 -13.015 1.00 78.81 180 PRO A CA 1
ATOM 1458 C C . PRO A 1 180 ? -20.687 -34.954 -14.179 1.00 78.81 180 PRO A C 1
ATOM 1460 O O . PRO A 1 180 ? -21.898 -34.967 -13.979 1.00 78.81 180 PRO A O 1
ATOM 1463 N N . GLY A 1 181 ? -20.178 -35.021 -15.413 1.00 79.75 181 GLY A N 1
ATOM 1464 C CA . GLY A 1 181 ? -20.978 -35.171 -16.639 1.00 79.75 181 GLY A CA 1
ATOM 1465 C C . GLY A 1 181 ? -21.605 -33.885 -17.198 1.00 79.75 181 GLY A C 1
ATOM 1466 O O . GLY A 1 181 ? -22.043 -33.889 -18.345 1.00 79.75 181 GLY A O 1
ATOM 1467 N N . THR A 1 182 ? -21.613 -32.784 -16.439 1.00 85.75 182 THR A N 1
ATOM 1468 C CA . THR A 1 182 ? -22.150 -31.472 -16.864 1.00 85.75 182 THR A CA 1
ATOM 1469 C C . THR A 1 182 ? -21.130 -30.332 -16.793 1.00 85.75 182 THR A C 1
ATOM 1471 O O . THR A 1 182 ? -21.450 -29.202 -17.169 1.00 85.75 182 THR A O 1
ATOM 1474 N N . ALA A 1 183 ? -19.904 -30.611 -16.335 1.00 84.94 183 ALA A N 1
ATOM 1475 C CA . ALA A 1 183 ? -18.816 -29.641 -16.296 1.00 84.94 183 ALA A CA 1
ATOM 1476 C C . ALA A 1 183 ? -18.518 -29.068 -17.689 1.00 84.94 183 ALA A C 1
ATOM 1478 O O . ALA A 1 183 ? -18.397 -29.799 -18.677 1.00 84.94 183 ALA A O 1
ATOM 1479 N N . LYS A 1 184 ? -18.370 -27.744 -17.758 1.00 87.12 184 LYS A N 1
ATOM 1480 C CA . LYS A 1 184 ? -17.973 -27.047 -18.986 1.00 87.12 184 LYS A CA 1
ATOM 1481 C C . LYS A 1 184 ? -16.456 -27.155 -19.175 1.00 87.12 184 LYS A C 1
ATOM 1483 O O . LYS A 1 184 ? -15.735 -27.108 -18.187 1.00 87.12 184 LYS A O 1
ATOM 1488 N N . PRO A 1 185 ? -15.929 -27.273 -20.403 1.00 84.75 185 PRO A N 1
ATOM 1489 C CA . PRO A 1 185 ? -14.485 -27.227 -20.606 1.00 84.75 185 PRO A CA 1
ATOM 1490 C C . PRO A 1 185 ? -13.945 -25.840 -20.229 1.00 84.75 185 PRO A C 1
ATOM 1492 O O . PRO A 1 185 ? -14.534 -24.825 -20.600 1.00 84.75 185 PRO A O 1
ATOM 1495 N N . PHE A 1 186 ? -12.827 -25.800 -19.500 1.00 86.69 186 PHE A N 1
ATOM 1496 C CA . PHE A 1 186 ? -12.107 -24.554 -19.251 1.00 86.69 186 PHE A CA 1
ATOM 1497 C C . PHE A 1 186 ? -11.368 -24.143 -20.527 1.00 86.69 186 PHE A C 1
ATOM 1499 O O . PHE A 1 186 ? -10.525 -24.896 -21.019 1.00 86.69 186 PHE A O 1
ATOM 1506 N N . VAL A 1 187 ? -11.696 -22.976 -21.080 1.00 85.56 187 VAL A N 1
ATOM 1507 C CA . VAL A 1 187 ? -11.045 -22.467 -22.291 1.00 85.56 187 VAL A CA 1
ATOM 1508 C C . VAL A 1 187 ? -9.871 -21.596 -21.873 1.00 85.56 187 VAL A C 1
ATOM 1510 O O . VAL A 1 187 ? -10.048 -20.498 -21.356 1.00 85.56 187 VAL A O 1
ATOM 1513 N N . LEU A 1 188 ? -8.662 -22.102 -22.095 1.00 84.62 188 LEU A N 1
ATOM 1514 C CA . LEU A 1 188 ? -7.444 -21.349 -21.838 1.00 84.62 188 LEU A CA 1
ATOM 1515 C C . LEU A 1 188 ? -7.311 -20.198 -22.849 1.00 84.62 188 LEU A C 1
ATOM 1517 O O . LEU A 1 188 ? -7.637 -20.361 -24.029 1.00 84.62 188 LEU A O 1
ATOM 1521 N N . HIS A 1 189 ? -6.810 -19.044 -22.403 1.00 86.19 189 HIS A N 1
ATOM 1522 C CA . HIS A 1 189 ? -6.527 -17.932 -23.308 1.00 86.19 189 HIS A CA 1
ATOM 1523 C C . HIS A 1 189 ? -5.506 -18.367 -24.383 1.00 86.19 189 HIS A C 1
ATOM 1525 O O . HIS A 1 189 ? -4.519 -19.017 -24.030 1.00 86.19 189 HIS A O 1
ATOM 1531 N N . PRO A 1 190 ? -5.679 -18.009 -25.675 1.00 87.62 190 PRO A N 1
ATOM 1532 C CA . PRO A 1 190 ? -4.820 -18.502 -26.757 1.00 87.62 190 PRO A CA 1
ATOM 1533 C C . PRO A 1 190 ? -3.322 -18.241 -26.565 1.00 87.62 190 PRO A C 1
ATOM 1535 O O . PRO A 1 190 ? -2.506 -19.049 -27.008 1.00 87.62 190 PRO A O 1
ATOM 1538 N N . CYS A 1 191 ? -2.954 -17.152 -25.881 1.00 87.88 191 CYS A N 1
ATOM 1539 C CA . CYS A 1 191 ? -1.549 -16.852 -25.590 1.00 87.88 191 CYS A CA 1
ATOM 1540 C C . CYS A 1 191 ? -0.887 -17.889 -24.673 1.00 87.88 191 CYS A C 1
ATOM 1542 O O . CYS A 1 191 ? 0.310 -18.075 -24.770 1.00 87.88 191 CYS A O 1
ATOM 1544 N N . LEU A 1 192 ? -1.645 -18.614 -23.847 1.00 86.81 192 LEU A N 1
ATOM 1545 C CA . LEU A 1 192 ? -1.108 -19.623 -22.928 1.00 86.81 192 LEU A CA 1
ATOM 1546 C C . LEU A 1 192 ? -1.111 -21.035 -23.537 1.00 86.81 192 LEU A C 1
ATOM 1548 O O . LEU A 1 192 ? -0.903 -22.022 -22.837 1.00 86.81 192 LEU A O 1
ATOM 1552 N N . SER A 1 193 ? -1.411 -21.161 -24.833 1.00 87.56 193 SER A N 1
ATOM 1553 C CA . SER A 1 193 ? -1.468 -22.467 -25.500 1.00 87.56 193 SER A CA 1
ATOM 1554 C C . SER A 1 193 ? -0.089 -23.112 -25.667 1.00 87.56 193 SER A C 1
ATOM 1556 O O . SER A 1 193 ? 0.018 -24.337 -25.631 1.00 87.56 193 SER A O 1
ATOM 1558 N N . ASN A 1 194 ? 0.949 -22.299 -25.867 1.00 90.62 194 ASN A N 1
ATOM 1559 C CA . ASN A 1 194 ? 2.349 -22.701 -25.921 1.00 90.62 194 ASN A CA 1
ATOM 1560 C C . ASN A 1 194 ? 3.262 -21.482 -25.701 1.00 90.62 194 ASN A C 1
ATOM 1562 O O . ASN A 1 194 ? 2.858 -20.347 -25.958 1.00 90.62 194 ASN A O 1
ATOM 1566 N N . ASP A 1 195 ? 4.512 -21.736 -25.319 1.00 88.88 195 ASP A N 1
ATOM 1567 C CA . ASP A 1 195 ? 5.507 -20.698 -25.013 1.00 88.88 195 ASP A CA 1
ATOM 1568 C C . ASP A 1 195 ? 5.740 -19.738 -26.196 1.00 88.88 195 ASP A C 1
ATOM 1570 O O . ASP A 1 195 ? 5.999 -18.548 -26.026 1.00 88.88 195 ASP A O 1
ATOM 1574 N N . THR A 1 196 ? 5.610 -20.231 -27.433 1.00 91.62 196 THR A N 1
ATOM 1575 C CA . THR A 1 196 ? 5.776 -19.399 -28.634 1.00 91.62 196 THR A CA 1
ATOM 1576 C C . THR A 1 196 ? 4.633 -18.403 -28.835 1.00 91.62 196 THR A C 1
ATOM 1578 O O . THR A 1 196 ? 4.874 -17.278 -29.266 1.00 91.62 196 THR A O 1
ATOM 1581 N N . ALA A 1 197 ? 3.398 -18.795 -28.522 1.00 92.25 197 ALA A N 1
ATOM 1582 C CA . ALA A 1 197 ? 2.214 -17.949 -28.607 1.00 92.25 197 ALA A CA 1
ATOM 1583 C C . ALA A 1 197 ? 2.199 -16.924 -27.473 1.00 92.25 197 ALA A C 1
ATOM 1585 O O . ALA A 1 197 ? 1.762 -15.792 -27.682 1.00 92.25 197 ALA A O 1
ATOM 1586 N N . GLU A 1 198 ? 2.714 -17.298 -26.302 1.00 92.62 198 GLU A N 1
ATOM 1587 C CA . GLU A 1 198 ? 2.906 -16.379 -25.186 1.00 92.62 198 GLU A CA 1
ATOM 1588 C C . GLU A 1 198 ? 3.905 -15.289 -25.567 1.00 92.62 198 GLU A C 1
ATOM 1590 O O . GLU A 1 198 ? 3.587 -14.103 -25.487 1.00 92.62 198 GLU A O 1
ATOM 1595 N N . LEU A 1 199 ? 5.071 -15.678 -26.089 1.00 92.88 199 LEU A N 1
ATOM 1596 C CA . LEU A 1 199 ? 6.089 -14.730 -26.530 1.00 92.88 199 LEU A CA 1
ATOM 1597 C C . LEU A 1 199 ? 5.573 -13.795 -27.635 1.00 92.88 199 LEU A C 1
ATOM 1599 O O . LEU A 1 199 ? 5.850 -12.596 -27.610 1.00 92.88 199 LEU A O 1
ATOM 1603 N N . GLU A 1 200 ? 4.793 -14.305 -28.589 1.00 94.06 200 GLU A N 1
ATOM 1604 C CA . GLU A 1 200 ? 4.215 -13.484 -29.661 1.00 94.06 200 GLU A CA 1
ATOM 1605 C C . GLU A 1 200 ? 3.159 -12.494 -29.142 1.00 94.06 200 GLU A C 1
ATOM 1607 O O . GLU A 1 200 ? 3.073 -11.347 -29.597 1.00 94.06 200 GLU A O 1
ATOM 1612 N N . TYR A 1 201 ? 2.390 -12.903 -28.133 1.00 94.19 201 TYR A N 1
ATOM 1613 C CA . TYR A 1 201 ? 1.478 -12.011 -27.430 1.00 94.19 201 TYR A CA 1
ATOM 1614 C C . TYR A 1 201 ? 2.241 -10.912 -26.677 1.00 94.19 201 TYR A C 1
ATOM 1616 O O . TYR A 1 201 ? 1.892 -9.735 -26.789 1.00 94.19 201 TYR A O 1
ATOM 1624 N N . LEU A 1 202 ? 3.325 -11.264 -25.977 1.00 94.56 202 LEU A N 1
ATOM 1625 C CA . LEU A 1 202 ? 4.184 -10.296 -25.292 1.00 94.56 202 LEU A CA 1
ATOM 1626 C C . LEU A 1 202 ? 4.838 -9.318 -26.273 1.00 94.56 202 LEU A C 1
ATOM 1628 O O . LEU A 1 202 ? 4.853 -8.123 -25.997 1.00 94.56 202 LEU A O 1
ATOM 1632 N N . ARG A 1 203 ? 5.289 -9.776 -27.449 1.00 95.44 203 ARG A N 1
ATOM 1633 C CA . ARG A 1 203 ? 5.778 -8.893 -28.525 1.00 95.44 203 ARG A CA 1
ATOM 1634 C C . ARG A 1 203 ? 4.718 -7.901 -28.981 1.00 95.44 203 ARG A C 1
ATOM 1636 O O . ARG A 1 203 ? 5.019 -6.716 -29.108 1.00 95.44 203 ARG A O 1
ATOM 1643 N N . SER A 1 204 ? 3.489 -8.370 -29.190 1.00 94.88 204 SER A N 1
ATOM 1644 C CA . SER A 1 204 ? 2.362 -7.519 -29.589 1.00 94.88 204 SER A CA 1
ATOM 1645 C C . SER A 1 204 ? 2.053 -6.463 -28.519 1.00 94.88 204 SER A C 1
ATOM 1647 O O . SER A 1 204 ? 1.828 -5.294 -28.837 1.00 94.88 204 SER A O 1
ATOM 1649 N N . ALA A 1 205 ? 2.106 -6.847 -27.239 1.00 93.44 205 ALA A N 1
ATOM 1650 C CA . ALA A 1 205 ? 1.938 -5.931 -26.114 1.00 93.44 205 ALA A CA 1
ATOM 1651 C C . ALA A 1 205 ? 3.091 -4.915 -26.010 1.00 93.44 205 ALA A C 1
ATOM 1653 O O . ALA A 1 205 ? 2.841 -3.723 -25.826 1.00 93.44 205 ALA A O 1
ATOM 1654 N N . SER A 1 206 ? 4.343 -5.356 -26.177 1.00 95.00 206 SER A N 1
ATOM 1655 C CA . SER A 1 206 ? 5.517 -4.477 -26.224 1.00 95.00 206 SER A CA 1
ATOM 1656 C C . SER A 1 206 ? 5.413 -3.467 -27.361 1.00 95.00 206 SER A C 1
ATOM 1658 O O . SER A 1 206 ? 5.671 -2.290 -27.146 1.00 95.00 206 SER A O 1
ATOM 1660 N N . GLU A 1 207 ? 4.993 -3.891 -28.550 1.00 93.56 207 GLU A N 1
ATOM 1661 C CA . GLU A 1 207 ? 4.831 -3.012 -29.708 1.00 93.56 207 GLU A CA 1
ATOM 1662 C C . GLU A 1 207 ? 3.734 -1.962 -29.482 1.00 93.56 207 GLU A C 1
ATOM 1664 O O . GLU A 1 207 ? 3.967 -0.770 -29.690 1.00 93.56 207 GLU A O 1
ATOM 1669 N N . ALA A 1 208 ? 2.576 -2.368 -28.951 1.00 92.50 208 ALA A N 1
ATOM 1670 C CA . ALA A 1 208 ? 1.510 -1.441 -28.573 1.00 92.50 208 ALA A CA 1
ATOM 1671 C C . ALA A 1 208 ? 1.973 -0.426 -27.511 1.00 92.50 208 ALA A C 1
ATOM 1673 O O . ALA A 1 208 ? 1.667 0.765 -27.610 1.00 92.50 208 ALA A O 1
ATOM 1674 N N . MET A 1 209 ? 2.746 -0.877 -26.519 1.00 90.94 209 MET A N 1
ATOM 1675 C CA . MET A 1 209 ? 3.317 -0.005 -25.494 1.00 90.94 209 MET A CA 1
ATOM 1676 C C . MET A 1 209 ? 4.337 0.975 -26.087 1.00 90.94 209 MET A C 1
ATOM 1678 O O . MET A 1 209 ? 4.299 2.160 -25.769 1.00 90.94 209 MET A O 1
ATOM 1682 N N . LEU A 1 210 ? 5.210 0.514 -26.984 1.00 92.19 210 LEU A N 1
ATOM 1683 C CA . LEU A 1 210 ? 6.193 1.357 -27.661 1.00 92.19 210 LEU A CA 1
ATOM 1684 C C . LEU A 1 210 ? 5.510 2.454 -28.484 1.00 92.19 210 LEU A C 1
ATOM 1686 O O . LEU A 1 210 ? 5.859 3.620 -28.327 1.00 92.19 210 LEU A O 1
ATOM 1690 N N . TYR A 1 211 ? 4.477 2.125 -29.265 1.00 90.81 211 TYR A N 1
ATOM 1691 C CA . TYR A 1 211 ? 3.683 3.129 -29.987 1.00 90.81 211 TYR A CA 1
ATOM 1692 C C . TYR A 1 211 ? 2.958 4.111 -29.064 1.00 90.81 211 TYR A C 1
ATOM 1694 O O . TYR A 1 211 ? 2.715 5.257 -29.442 1.00 90.81 211 TYR A O 1
ATOM 1702 N N . ALA A 1 212 ? 2.590 3.675 -27.859 1.00 87.88 212 ALA A N 1
ATOM 1703 C CA . ALA A 1 212 ? 1.943 4.540 -26.890 1.00 87.88 212 ALA A CA 1
ATOM 1704 C C . ALA A 1 212 ? 2.928 5.493 -26.197 1.00 87.88 212 ALA A C 1
ATOM 1706 O O . ALA A 1 212 ? 2.509 6.596 -25.846 1.00 87.88 212 ALA A O 1
ATOM 1707 N N . LEU A 1 213 ? 4.176 5.078 -25.962 1.00 88.56 213 LEU A N 1
ATOM 1708 C CA . LEU A 1 213 ? 5.120 5.792 -25.097 1.00 88.56 213 LEU A CA 1
ATOM 1709 C C . LEU A 1 213 ? 6.214 6.563 -25.844 1.00 88.56 213 LEU A C 1
ATOM 1711 O O . LEU A 1 213 ? 6.614 7.621 -25.364 1.00 88.56 213 LEU A O 1
ATOM 1715 N N . LEU A 1 214 ? 6.687 6.073 -26.994 1.00 87.25 214 LEU A N 1
ATOM 1716 C CA . LEU A 1 214 ? 7.743 6.734 -27.767 1.00 87.25 214 LEU A CA 1
ATOM 1717 C C . LEU A 1 214 ? 7.244 7.987 -28.493 1.00 87.25 214 LEU A C 1
ATOM 1719 O O . LEU A 1 214 ? 6.082 8.108 -28.885 1.00 87.25 214 LEU A O 1
ATOM 1723 N N . SER A 1 215 ? 8.175 8.909 -28.734 1.00 83.94 215 SER A N 1
ATOM 1724 C CA . SER A 1 215 ? 7.955 10.060 -29.606 1.00 83.94 215 SER A CA 1
ATOM 1725 C C . SER A 1 215 ? 7.739 9.618 -31.061 1.00 83.94 215 SER A C 1
ATOM 1727 O O . SER A 1 215 ? 8.292 8.614 -31.515 1.00 83.94 215 SER A O 1
ATOM 1729 N N . LYS A 1 216 ? 6.968 10.403 -31.831 1.00 79.00 216 LYS A N 1
ATOM 1730 C CA . LYS A 1 216 ? 6.666 10.093 -33.245 1.00 79.00 216 LYS A CA 1
ATOM 1731 C C . LYS A 1 216 ? 7.925 9.936 -34.104 1.00 79.00 216 LYS A C 1
ATOM 1733 O O . LYS A 1 216 ? 7.975 9.095 -34.989 1.00 79.00 216 LYS A O 1
ATOM 1738 N N . THR A 1 217 ? 8.964 10.714 -33.807 1.00 77.62 217 THR A N 1
ATOM 1739 C CA . THR A 1 217 ? 10.262 10.640 -34.490 1.00 77.62 217 THR A CA 1
ATOM 1740 C C . THR A 1 217 ? 10.945 9.288 -34.317 1.00 77.62 217 THR A C 1
ATOM 1742 O O . THR A 1 217 ? 11.602 8.815 -35.240 1.00 77.62 217 THR A O 1
ATOM 1745 N N . ASN A 1 218 ? 10.773 8.655 -33.155 1.00 80.31 218 ASN A N 1
ATOM 1746 C CA . ASN A 1 218 ? 11.420 7.389 -32.831 1.00 80.31 218 ASN A CA 1
ATOM 1747 C C . ASN A 1 218 ? 10.537 6.185 -33.191 1.00 80.31 218 ASN A C 1
ATOM 1749 O O . ASN A 1 218 ? 11.071 5.149 -33.585 1.00 80.31 218 ASN A O 1
ATOM 1753 N N . SER A 1 219 ? 9.206 6.329 -33.158 1.00 82.25 219 SER A N 1
ATOM 1754 C CA . SER A 1 219 ? 8.273 5.278 -33.596 1.00 82.25 219 SER A CA 1
ATOM 1755 C C . SER A 1 219 ? 8.338 4.986 -35.098 1.00 82.25 219 SER A C 1
ATOM 1757 O O . SER A 1 219 ? 8.017 3.878 -35.521 1.00 82.25 219 SER A O 1
ATOM 1759 N N . ASP A 1 220 ? 8.768 5.960 -35.904 1.00 85.56 220 ASP A N 1
ATOM 1760 C CA . ASP A 1 220 ? 8.901 5.805 -37.358 1.00 85.56 220 ASP A CA 1
ATOM 1761 C C . ASP A 1 220 ? 10.132 4.958 -37.752 1.00 85.56 220 ASP A C 1
ATOM 1763 O O . ASP A 1 220 ? 10.249 4.487 -38.887 1.00 85.56 220 ASP A O 1
ATOM 1767 N N . SER A 1 221 ? 11.060 4.722 -36.817 1.00 88.81 221 SER A N 1
ATOM 1768 C CA . SER A 1 221 ? 12.259 3.915 -37.047 1.00 88.81 221 SER A CA 1
ATOM 1769 C C . SER A 1 221 ? 11.978 2.425 -36.836 1.00 88.81 221 SER A C 1
ATOM 1771 O O . SER A 1 221 ? 12.030 1.910 -35.718 1.00 88.81 221 SER A O 1
ATOM 1773 N N . ALA A 1 222 ? 11.741 1.695 -37.930 1.00 88.06 222 ALA A N 1
ATOM 1774 C CA . ALA A 1 222 ? 11.482 0.252 -37.881 1.00 88.06 222 ALA A CA 1
ATOM 1775 C C . ALA A 1 222 ? 12.586 -0.571 -37.171 1.00 88.06 222 ALA A C 1
ATOM 1777 O O . ALA A 1 222 ? 12.240 -1.429 -36.357 1.00 88.06 222 ALA A O 1
ATOM 1778 N N . PRO A 1 223 ? 13.898 -0.329 -37.390 1.00 88.75 223 PRO A N 1
ATOM 1779 C CA . PRO A 1 223 ? 14.944 -1.070 -36.681 1.00 88.75 223 PRO A CA 1
ATOM 1780 C C . PRO A 1 223 ? 14.929 -0.832 -35.167 1.00 88.75 223 PRO A C 1
ATOM 1782 O O . PRO A 1 223 ? 15.145 -1.768 -34.401 1.00 88.75 223 PRO A O 1
ATOM 1785 N N . LEU A 1 224 ? 14.650 0.405 -34.738 1.00 86.88 224 LEU A N 1
ATOM 1786 C CA . LEU A 1 224 ? 14.556 0.756 -33.321 1.00 86.88 224 LEU A CA 1
ATOM 1787 C C . LEU A 1 224 ? 13.350 0.070 -32.672 1.00 86.88 224 LEU A C 1
ATOM 1789 O O . LEU A 1 224 ? 13.493 -0.535 -31.614 1.00 86.88 224 LEU A O 1
ATOM 1793 N N . MET A 1 225 ? 12.191 0.111 -33.333 1.00 91.56 225 MET A N 1
ATOM 1794 C CA . MET A 1 225 ? 10.966 -0.529 -32.850 1.00 91.56 225 MET A CA 1
ATOM 1795 C C . MET A 1 225 ? 11.132 -2.041 -32.695 1.00 91.56 225 MET A C 1
ATOM 1797 O O . MET A 1 225 ? 10.778 -2.585 -31.653 1.00 91.56 225 MET A O 1
ATOM 1801 N N . ILE A 1 226 ? 11.727 -2.720 -33.683 1.00 91.69 226 ILE A N 1
ATOM 1802 C CA . ILE A 1 226 ? 11.977 -4.168 -33.611 1.00 91.69 226 ILE A CA 1
ATOM 1803 C C . ILE A 1 226 ? 12.942 -4.489 -32.466 1.00 91.69 226 ILE A C 1
ATOM 1805 O O . ILE A 1 226 ? 12.675 -5.395 -31.679 1.00 91.69 226 ILE A O 1
ATOM 1809 N N . LEU A 1 227 ? 14.042 -3.737 -32.343 1.00 90.94 227 LEU A N 1
ATOM 1810 C CA . LEU A 1 227 ? 15.031 -3.961 -31.290 1.00 90.94 227 LEU A CA 1
ATOM 1811 C C . LEU A 1 227 ? 14.419 -3.773 -29.895 1.00 90.94 227 LEU A C 1
ATOM 1813 O O . LEU A 1 227 ? 14.542 -4.656 -29.050 1.00 90.94 227 LEU A O 1
ATOM 1817 N N . LEU A 1 228 ? 13.736 -2.649 -29.659 1.00 90.81 228 LEU A N 1
ATOM 1818 C CA . LEU A 1 228 ? 13.100 -2.363 -28.373 1.00 90.81 228 LEU A CA 1
ATOM 1819 C C . LEU A 1 228 ? 11.988 -3.363 -28.056 1.00 90.81 228 LEU A C 1
ATOM 1821 O O . LEU A 1 228 ? 11.850 -3.762 -26.903 1.00 90.81 228 LEU A O 1
ATOM 1825 N N . ARG A 1 229 ? 11.227 -3.809 -29.063 1.00 94.62 229 ARG A N 1
ATOM 1826 C CA . ARG A 1 229 ? 10.193 -4.833 -28.891 1.00 94.62 229 ARG A CA 1
ATOM 1827 C C . ARG A 1 229 ? 10.791 -6.147 -28.405 1.00 94.62 229 ARG A C 1
ATOM 1829 O O . ARG A 1 229 ? 10.278 -6.706 -27.443 1.00 94.62 229 ARG A O 1
ATOM 1836 N N . GLU A 1 230 ? 11.864 -6.634 -29.034 1.00 94.44 230 GLU A N 1
ATOM 1837 C CA . GLU A 1 230 ? 12.507 -7.883 -28.601 1.00 94.44 230 GLU A CA 1
ATOM 1838 C C . GLU A 1 230 ? 13.128 -7.746 -27.204 1.00 94.44 230 GLU A C 1
ATOM 1840 O O . GLU A 1 230 ? 12.994 -8.655 -26.387 1.00 94.44 230 GLU A O 1
ATOM 1845 N N . ILE A 1 231 ? 13.748 -6.600 -26.894 1.00 91.44 231 ILE A N 1
ATOM 1846 C CA . ILE A 1 231 ? 14.290 -6.331 -25.555 1.00 91.44 231 ILE A CA 1
ATOM 1847 C C . ILE A 1 231 ? 13.164 -6.363 -24.515 1.00 91.44 231 ILE A C 1
ATOM 1849 O O . ILE A 1 231 ? 13.271 -7.083 -23.523 1.00 91.44 231 ILE A O 1
ATOM 1853 N N . LEU A 1 232 ? 12.068 -5.637 -24.735 1.00 92.88 232 LEU A N 1
ATOM 1854 C CA . LEU A 1 232 ? 10.955 -5.591 -23.787 1.00 92.88 232 LEU A CA 1
ATOM 1855 C C . LEU A 1 232 ? 10.278 -6.952 -23.628 1.00 92.88 232 LEU A C 1
ATOM 1857 O O . LEU A 1 232 ? 10.065 -7.384 -22.500 1.00 92.88 232 LEU A O 1
ATOM 1861 N N . ALA A 1 233 ? 9.975 -7.645 -24.724 1.00 95.31 233 ALA A N 1
ATOM 1862 C CA . ALA A 1 233 ? 9.291 -8.931 -24.660 1.00 95.31 233 ALA A CA 1
ATOM 1863 C C . ALA A 1 233 ? 10.149 -9.990 -23.949 1.00 95.31 233 ALA A C 1
ATOM 1865 O O . ALA A 1 233 ? 9.670 -10.635 -23.019 1.00 95.31 233 ALA A O 1
ATOM 1866 N N . TYR A 1 234 ? 11.420 -10.127 -24.341 1.00 92.38 234 TYR A N 1
ATOM 1867 C CA . TYR A 1 234 ? 12.273 -11.229 -23.891 1.00 92.38 234 TYR A CA 1
ATOM 1868 C C . TYR A 1 234 ? 13.026 -10.936 -22.589 1.00 92.38 234 TYR A C 1
ATOM 1870 O O . TYR A 1 234 ? 13.136 -11.805 -21.731 1.00 92.38 234 TYR A O 1
ATOM 1878 N N . THR A 1 235 ? 13.562 -9.724 -22.413 1.00 89.81 235 THR A N 1
ATOM 1879 C CA . THR A 1 235 ? 14.384 -9.414 -21.225 1.00 89.81 235 THR A CA 1
ATOM 1880 C C . THR A 1 235 ? 13.591 -8.828 -20.064 1.00 89.81 235 THR A C 1
ATOM 1882 O O . THR A 1 235 ? 14.062 -8.891 -18.931 1.00 89.81 235 THR A O 1
ATOM 1885 N N . VAL A 1 236 ? 12.404 -8.268 -20.325 1.00 91.50 236 VAL A N 1
ATOM 1886 C CA . VAL A 1 236 ? 11.598 -7.602 -19.293 1.00 91.50 236 VAL A CA 1
ATOM 1887 C C . VAL A 1 236 ? 10.321 -8.381 -19.016 1.00 91.50 236 VAL A C 1
ATOM 1889 O O . VAL A 1 236 ? 10.147 -8.883 -17.913 1.00 91.50 236 VAL A O 1
ATOM 1892 N N . PHE A 1 237 ? 9.426 -8.497 -19.994 1.00 93.31 237 PHE A N 1
ATOM 1893 C CA . PHE A 1 237 ? 8.078 -9.006 -19.762 1.00 93.31 237 PHE A CA 1
ATOM 1894 C C . PHE A 1 237 ? 8.032 -10.500 -19.503 1.00 93.31 237 PHE A C 1
ATOM 1896 O O . PHE A 1 237 ? 7.425 -10.895 -18.515 1.00 93.31 237 PHE A O 1
ATOM 1903 N N . GLN A 1 238 ? 8.687 -11.318 -20.322 1.00 92.25 238 GLN A N 1
ATOM 1904 C CA . GLN A 1 238 ? 8.703 -12.762 -20.111 1.00 92.25 238 GLN A CA 1
ATOM 1905 C C . GLN A 1 238 ? 9.186 -13.146 -18.693 1.00 92.25 238 GLN A C 1
ATOM 1907 O O . GLN A 1 238 ? 8.397 -13.731 -17.950 1.00 92.25 238 GLN A O 1
ATOM 1912 N N . PRO A 1 239 ? 10.396 -12.754 -18.237 1.00 93.12 239 PRO A N 1
ATOM 1913 C CA . PRO A 1 239 ? 10.850 -13.105 -16.889 1.00 93.12 239 PRO A CA 1
ATOM 1914 C C . PRO A 1 239 ? 10.011 -12.450 -15.781 1.00 93.12 239 PRO A C 1
ATOM 1916 O O . PRO A 1 239 ? 9.887 -13.005 -14.689 1.00 93.12 239 PRO A O 1
ATOM 1919 N N . LEU A 1 240 ? 9.421 -11.275 -16.033 1.00 92.94 240 LEU A N 1
ATOM 1920 C CA . LEU A 1 240 ? 8.521 -10.620 -15.084 1.00 92.94 240 LEU A CA 1
ATOM 1921 C C . LEU A 1 240 ? 7.237 -11.431 -14.875 1.00 92.94 240 LEU A C 1
ATOM 1923 O O . LEU A 1 240 ? 6.852 -11.662 -13.730 1.00 92.94 240 LEU A O 1
ATOM 1927 N N . PHE A 1 241 ? 6.579 -11.857 -15.955 1.00 90.31 241 PHE A N 1
ATOM 1928 C CA . PHE A 1 241 ? 5.342 -12.631 -15.876 1.00 90.31 241 PHE A CA 1
ATOM 1929 C C . PHE A 1 241 ? 5.590 -14.042 -15.350 1.00 90.31 241 PHE A C 1
ATOM 1931 O O . PHE A 1 241 ? 4.838 -14.481 -14.486 1.00 90.31 241 PHE A O 1
ATOM 1938 N N . GLU A 1 242 ? 6.676 -14.706 -15.756 1.00 90.94 242 GLU A N 1
ATOM 1939 C CA . GLU A 1 242 ? 7.084 -15.994 -15.175 1.00 90.94 242 GLU A CA 1
ATOM 1940 C C . GLU A 1 242 ? 7.248 -15.887 -13.651 1.00 90.94 242 GLU A C 1
ATOM 1942 O O . GLU A 1 242 ? 6.755 -16.733 -12.906 1.00 90.94 242 GLU A O 1
ATOM 1947 N N . ARG A 1 243 ? 7.871 -14.804 -13.166 1.00 91.25 243 ARG A N 1
ATOM 1948 C CA . ARG A 1 243 ? 8.072 -14.578 -11.732 1.00 91.25 243 ARG A CA 1
ATOM 1949 C C . ARG A 1 243 ? 6.786 -14.222 -10.994 1.00 91.25 243 ARG A C 1
ATOM 1951 O O . ARG A 1 243 ? 6.541 -14.761 -9.924 1.00 91.25 243 ARG A O 1
ATOM 1958 N N . ILE A 1 244 ? 5.971 -13.309 -11.523 1.00 90.38 244 ILE A N 1
ATOM 1959 C CA . ILE A 1 244 ? 4.724 -12.880 -10.864 1.00 90.38 244 ILE A CA 1
ATOM 1960 C C . ILE A 1 244 ? 3.699 -14.018 -10.828 1.00 90.38 244 ILE A C 1
ATOM 1962 O O . ILE A 1 244 ? 2.923 -14.096 -9.880 1.00 90.38 244 ILE A O 1
ATOM 1966 N N . CYS A 1 245 ? 3.700 -14.894 -11.833 1.00 89.31 245 CYS A N 1
ATOM 1967 C CA . CYS A 1 245 ? 2.810 -16.048 -11.898 1.00 89.31 245 CYS A CA 1
ATOM 1968 C C . CYS A 1 245 ? 3.317 -17.258 -11.099 1.00 89.31 245 CYS A C 1
ATOM 1970 O O . CYS A 1 245 ? 2.555 -18.210 -10.927 1.00 89.31 245 CYS A O 1
ATOM 1972 N N . ASP A 1 246 ? 4.558 -17.243 -10.600 1.00 93.19 246 ASP A N 1
ATOM 1973 C CA . ASP A 1 246 ? 5.103 -18.330 -9.787 1.00 93.19 246 ASP A CA 1
ATOM 1974 C C . ASP A 1 246 ? 4.416 -18.383 -8.404 1.00 93.19 246 ASP A C 1
ATOM 1976 O O . ASP A 1 246 ? 4.516 -17.433 -7.615 1.00 93.19 246 ASP A O 1
ATOM 1980 N N . PRO A 1 247 ? 3.728 -19.492 -8.060 1.00 92.62 247 PRO A N 1
ATOM 1981 C CA . PRO A 1 247 ? 3.064 -19.637 -6.770 1.00 92.62 247 PRO A CA 1
ATOM 1982 C C . PRO A 1 247 ? 4.008 -19.497 -5.572 1.00 92.62 247 PRO A C 1
ATOM 1984 O O . PRO A 1 247 ? 3.590 -18.977 -4.535 1.00 92.62 247 PRO A O 1
ATOM 1987 N N . ASP A 1 248 ? 5.256 -19.964 -5.681 1.00 93.94 248 ASP A N 1
ATOM 1988 C CA . ASP A 1 248 ? 6.228 -19.852 -4.589 1.00 93.94 248 ASP A CA 1
ATOM 1989 C C . ASP A 1 248 ? 6.625 -18.388 -4.374 1.00 93.94 248 ASP A C 1
ATOM 1991 O O . ASP A 1 248 ? 6.528 -17.882 -3.254 1.00 93.94 248 ASP A O 1
ATOM 1995 N N . TYR A 1 249 ? 6.939 -17.665 -5.453 1.00 92.69 249 TYR A N 1
ATOM 1996 C CA . TYR A 1 249 ? 7.202 -16.229 -5.394 1.00 92.69 249 TYR A CA 1
ATOM 1997 C C . TYR A 1 249 ? 6.037 -15.434 -4.784 1.00 92.69 249 TYR A C 1
ATOM 1999 O O . TYR A 1 249 ? 6.265 -14.600 -3.901 1.00 92.69 249 TYR A O 1
ATOM 2007 N N . ILE A 1 250 ? 4.789 -15.705 -5.190 1.00 91.19 250 ILE A N 1
ATOM 2008 C CA . ILE A 1 250 ? 3.598 -15.056 -4.612 1.00 91.19 250 ILE A CA 1
ATOM 2009 C C . ILE A 1 250 ? 3.525 -15.325 -3.104 1.00 91.19 250 ILE A C 1
ATOM 2011 O O . ILE A 1 250 ? 3.390 -14.392 -2.307 1.00 91.19 250 ILE A O 1
ATOM 2015 N N . ASN A 1 251 ? 3.643 -16.590 -2.694 1.00 93.25 251 ASN A N 1
ATOM 2016 C CA . ASN A 1 251 ? 3.531 -16.979 -1.290 1.00 93.25 251 ASN A CA 1
ATOM 2017 C C . ASN A 1 251 ? 4.651 -16.377 -0.433 1.00 93.25 251 ASN A C 1
ATOM 2019 O O . ASN A 1 251 ? 4.380 -15.833 0.638 1.00 93.25 251 ASN A O 1
ATOM 2023 N N . GLN A 1 252 ? 5.898 -16.417 -0.905 1.00 94.19 252 GLN A N 1
ATOM 2024 C CA . GLN A 1 252 ? 7.037 -15.807 -0.218 1.00 94.19 252 GLN A CA 1
ATOM 2025 C C . GLN A 1 252 ? 6.887 -14.291 -0.106 1.00 94.19 252 GLN A C 1
ATOM 2027 O O . GLN A 1 252 ? 7.174 -13.724 0.947 1.00 94.19 252 GLN A O 1
ATOM 2032 N N . THR A 1 253 ? 6.384 -13.633 -1.151 1.00 91.25 253 THR A N 1
ATOM 2033 C CA . THR A 1 253 ? 6.128 -12.187 -1.131 1.00 91.25 253 THR A CA 1
ATOM 2034 C C . THR A 1 253 ? 5.063 -11.829 -0.092 1.00 91.25 253 THR A C 1
ATOM 2036 O O . THR A 1 253 ? 5.236 -10.872 0.665 1.00 91.25 253 THR A O 1
ATOM 2039 N N . LEU A 1 254 ? 3.990 -12.623 0.008 1.00 90.44 254 LEU A N 1
ATOM 2040 C CA . LEU A 1 254 ? 2.960 -12.447 1.035 1.00 90.44 254 LEU A CA 1
ATOM 2041 C C . LEU A 1 254 ? 3.519 -12.657 2.447 1.00 90.44 254 LEU A C 1
ATOM 2043 O O . LEU A 1 254 ? 3.252 -11.846 3.332 1.00 90.44 254 LEU A O 1
ATOM 2047 N N . LEU A 1 255 ? 4.314 -13.709 2.659 1.00 92.44 255 LEU A N 1
ATOM 2048 C CA . LEU A 1 255 ? 4.955 -13.977 3.950 1.00 92.44 255 LEU A CA 1
ATOM 2049 C C . LEU A 1 255 ? 5.892 -12.840 4.358 1.00 92.44 255 LEU A C 1
ATOM 2051 O O . LEU A 1 255 ? 5.794 -12.343 5.478 1.00 92.44 255 LEU A O 1
ATOM 2055 N N . TRP A 1 256 ? 6.741 -12.382 3.437 1.00 94.06 256 TRP A N 1
ATOM 2056 C CA . TRP A 1 256 ? 7.642 -11.257 3.667 1.00 94.06 256 TRP A CA 1
ATOM 2057 C C . TRP A 1 256 ? 6.879 -9.982 4.037 1.00 94.06 256 TRP A C 1
ATOM 2059 O O . TRP A 1 256 ? 7.255 -9.285 4.980 1.00 94.06 256 TRP A O 1
ATOM 2069 N N . TYR A 1 257 ? 5.776 -9.690 3.340 1.00 88.31 257 TYR A N 1
ATOM 2070 C CA . TYR A 1 257 ? 4.939 -8.532 3.643 1.00 88.31 257 TYR A CA 1
ATOM 2071 C C . TYR A 1 257 ? 4.313 -8.623 5.043 1.00 88.31 257 TYR A C 1
ATOM 2073 O O . TYR A 1 257 ? 4.334 -7.648 5.798 1.00 88.31 257 TYR A O 1
ATOM 2081 N N . LEU A 1 258 ? 3.783 -9.793 5.414 1.00 88.62 258 LEU A N 1
ATOM 2082 C CA . LEU A 1 258 ? 3.202 -10.021 6.739 1.00 88.62 258 LEU A CA 1
ATOM 2083 C C . LEU A 1 258 ? 4.253 -9.887 7.849 1.00 88.62 258 LEU A C 1
ATOM 2085 O O . LEU A 1 258 ? 4.005 -9.193 8.834 1.00 88.62 258 LEU A O 1
ATOM 2089 N N . GLU A 1 259 ? 5.437 -10.473 7.664 1.00 92.44 259 GLU A N 1
ATOM 2090 C CA . GLU A 1 259 ? 6.544 -10.391 8.623 1.00 92.44 259 GLU A CA 1
ATOM 2091 C C . GLU A 1 259 ? 7.078 -8.956 8.754 1.00 92.44 259 GLU A C 1
ATOM 2093 O O . GLU A 1 259 ? 7.337 -8.475 9.857 1.00 92.44 259 GLU A O 1
ATOM 2098 N N . SER A 1 260 ? 7.215 -8.236 7.637 1.00 85.69 260 SER A N 1
ATOM 2099 C CA . SER A 1 260 ? 7.621 -6.827 7.630 1.00 85.69 260 SER A CA 1
ATOM 2100 C C . SER A 1 260 ? 6.635 -5.960 8.417 1.00 85.69 260 SER A C 1
ATOM 2102 O O . SER A 1 260 ? 7.037 -5.169 9.273 1.00 85.69 260 SER A O 1
ATOM 2104 N N . LYS A 1 261 ? 5.330 -6.169 8.200 1.00 78.69 261 LYS A N 1
ATOM 2105 C CA . LYS A 1 261 ? 4.265 -5.473 8.928 1.00 78.69 261 LYS A CA 1
ATOM 2106 C C . LYS A 1 261 ? 4.288 -5.782 10.427 1.00 78.69 261 LYS A C 1
ATOM 2108 O O . LYS A 1 261 ? 4.079 -4.880 11.240 1.00 78.69 261 LYS A O 1
ATOM 2113 N N . GLU A 1 262 ? 4.543 -7.033 10.802 1.00 80.12 262 GLU A N 1
ATOM 2114 C CA . GLU A 1 262 ? 4.668 -7.441 12.203 1.00 80.12 262 GLU A CA 1
ATOM 2115 C C . GLU A 1 262 ? 5.877 -6.779 12.876 1.00 80.12 262 GLU A C 1
ATOM 2117 O O . GLU A 1 262 ? 5.715 -6.127 13.909 1.00 80.12 262 GLU A O 1
ATOM 2122 N N . LYS A 1 263 ? 7.060 -6.831 12.249 1.00 81.31 263 LYS A N 1
ATOM 2123 C CA . LYS A 1 263 ? 8.279 -6.162 12.740 1.00 81.31 263 LYS A CA 1
ATOM 2124 C C . LYS A 1 263 ? 8.088 -4.661 12.909 1.00 81.31 263 LYS A C 1
ATOM 2126 O O . LYS A 1 263 ? 8.509 -4.097 13.920 1.00 81.31 263 LYS A O 1
ATOM 2131 N N . LEU A 1 264 ? 7.431 -4.021 11.944 1.00 74.12 264 LEU A N 1
ATOM 2132 C CA . LEU A 1 264 ? 7.109 -2.601 12.010 1.00 74.12 264 LEU A CA 1
ATOM 2133 C C . LEU A 1 264 ? 6.199 -2.309 13.219 1.00 74.12 264 LEU A C 1
ATOM 2135 O O . LEU A 1 264 ? 6.487 -1.415 14.012 1.00 74.12 264 LEU A O 1
ATOM 2139 N N . SER A 1 265 ? 5.159 -3.122 13.435 1.00 69.81 265 SER A N 1
ATOM 2140 C CA . SER A 1 265 ? 4.286 -3.011 14.612 1.00 69.81 265 SER A CA 1
ATOM 2141 C C . SER A 1 265 ? 5.031 -3.224 15.936 1.00 69.81 265 SER A C 1
ATOM 2143 O O . SER A 1 265 ? 4.777 -2.509 16.907 1.00 69.81 265 SER A O 1
ATOM 2145 N N . GLU A 1 266 ? 5.962 -4.176 16.005 1.00 73.81 266 GLU A N 1
ATOM 2146 C CA . GLU A 1 266 ? 6.778 -4.404 17.199 1.00 73.81 266 GLU A CA 1
ATOM 2147 C C . GLU A 1 266 ? 7.752 -3.262 17.490 1.00 73.81 266 GLU A C 1
ATOM 2149 O O . GLU A 1 266 ? 7.889 -2.883 18.655 1.00 73.81 266 GLU A O 1
ATOM 2154 N N . SER A 1 267 ? 8.410 -2.701 16.467 1.00 68.31 267 SER A N 1
ATOM 2155 C CA . SER A 1 267 ? 9.275 -1.519 16.627 1.00 68.31 267 SER A CA 1
ATOM 2156 C C . SER A 1 267 ? 8.470 -0.364 17.203 1.00 68.31 267 SER A C 1
ATOM 2158 O O . SER A 1 267 ? 8.841 0.210 18.224 1.00 68.31 267 SER A O 1
ATOM 2160 N N . HIS A 1 268 ? 7.284 -0.127 16.640 1.00 65.12 268 HIS A N 1
ATOM 2161 C CA . HIS A 1 268 ? 6.362 0.896 17.113 1.00 65.12 268 HIS A CA 1
ATOM 2162 C C . HIS A 1 268 ? 5.934 0.690 18.574 1.00 65.12 268 HIS A C 1
ATOM 2164 O O . HIS A 1 268 ? 5.861 1.656 19.333 1.00 65.12 268 HIS A O 1
ATOM 2170 N N . LYS A 1 269 ? 5.674 -0.557 18.998 1.00 65.12 269 LYS A N 1
ATOM 2171 C CA . LYS A 1 269 ? 5.350 -0.886 20.400 1.00 65.12 269 LYS A CA 1
ATOM 2172 C C . LYS A 1 269 ? 6.540 -0.680 21.338 1.00 65.12 269 LYS A C 1
ATOM 2174 O O . LYS A 1 269 ? 6.354 -0.197 22.451 1.00 65.12 269 LYS A O 1
ATOM 2179 N N . LYS A 1 270 ? 7.748 -1.054 20.907 1.00 64.38 270 LYS A N 1
ATOM 2180 C CA . LYS A 1 270 ? 8.986 -0.896 21.682 1.00 64.38 270 LYS A CA 1
ATOM 2181 C C . LYS A 1 270 ? 9.322 0.580 21.869 1.00 64.38 270 LYS A C 1
ATOM 2183 O O . LYS A 1 270 ? 9.477 1.015 23.001 1.00 64.38 270 LYS A O 1
ATOM 2188 N N . GLU A 1 271 ? 9.358 1.359 20.792 1.00 60.53 271 GLU A N 1
ATOM 2189 C CA . GLU A 1 271 ? 9.627 2.804 20.834 1.00 60.53 271 GLU A CA 1
ATOM 2190 C C . GLU A 1 271 ? 8.637 3.553 21.735 1.00 60.53 271 GLU A C 1
ATOM 2192 O O . GLU A 1 271 ? 9.040 4.429 22.497 1.00 60.53 271 GLU A O 1
ATOM 2197 N N . TYR A 1 272 ? 7.361 3.150 21.724 1.00 58.00 272 TYR A N 1
ATOM 2198 C CA . TYR A 1 272 ? 6.361 3.659 22.661 1.00 58.00 272 TYR A CA 1
ATOM 2199 C C . TYR A 1 272 ? 6.676 3.302 24.124 1.00 58.00 272 TYR A C 1
ATOM 2201 O O . TYR A 1 272 ? 6.629 4.167 24.996 1.00 58.00 272 TYR A O 1
ATOM 2209 N N . ALA A 1 273 ? 7.022 2.041 24.402 1.00 57.47 273 ALA A N 1
ATOM 2210 C CA . ALA A 1 273 ? 7.313 1.560 25.754 1.00 57.47 273 ALA A CA 1
ATOM 2211 C C . ALA A 1 273 ? 8.614 2.133 26.354 1.00 57.47 273 ALA A C 1
ATOM 2213 O O . ALA A 1 273 ? 8.735 2.194 27.576 1.00 57.47 273 ALA A O 1
ATOM 2214 N N . TYR A 1 274 ? 9.573 2.543 25.516 1.00 49.75 274 TYR A N 1
ATOM 2215 C CA . TYR A 1 274 ? 10.869 3.095 25.937 1.00 49.75 274 TYR A CA 1
ATOM 2216 C C . TYR A 1 274 ? 10.879 4.611 26.147 1.00 49.75 274 TYR A C 1
ATOM 2218 O O . TYR A 1 274 ? 11.890 5.142 26.597 1.00 49.75 274 TYR A O 1
ATOM 2226 N N . ALA A 1 275 ? 9.791 5.326 25.852 1.00 61.09 275 ALA A N 1
ATOM 2227 C CA . ALA A 1 275 ? 9.708 6.745 26.176 1.00 61.09 275 ALA A CA 1
ATOM 2228 C C . ALA A 1 275 ? 9.597 6.926 27.705 1.00 61.09 275 ALA A C 1
ATOM 2230 O O . ALA A 1 275 ? 8.504 6.956 28.269 1.00 61.09 275 ALA A O 1
ATOM 2231 N N . GLU A 1 276 ? 10.736 7.049 28.393 1.00 63.75 276 GLU A N 1
ATOM 2232 C CA . GLU A 1 276 ? 10.798 7.136 29.861 1.00 63.75 276 GLU A CA 1
ATOM 2233 C C . GLU A 1 276 ? 10.273 8.481 30.392 1.00 63.75 276 GLU A C 1
ATOM 2235 O O . GLU A 1 276 ? 9.850 8.594 31.547 1.00 63.75 276 GLU A O 1
ATOM 2240 N N . THR A 1 277 ? 10.275 9.523 29.551 1.00 79.31 277 THR A N 1
ATOM 2241 C CA . THR A 1 277 ? 9.829 10.873 29.914 1.00 79.31 277 THR A CA 1
ATOM 2242 C C . THR A 1 277 ? 8.815 11.445 28.927 1.00 79.31 277 THR A C 1
ATOM 2244 O O . THR A 1 277 ? 8.843 11.177 27.728 1.00 79.31 277 THR A O 1
ATOM 2247 N N . TYR A 1 278 ? 7.945 12.334 29.420 1.00 76.12 278 TYR A N 1
ATOM 2248 C CA . TYR A 1 278 ? 6.972 13.042 28.579 1.00 76.12 278 TYR A CA 1
ATOM 2249 C C . TYR A 1 278 ? 7.639 13.849 27.447 1.00 76.12 278 TYR A C 1
ATOM 2251 O O . TYR A 1 278 ? 7.096 13.947 26.352 1.00 76.12 278 TYR A O 1
ATOM 2259 N N . GLU A 1 279 ? 8.827 14.415 27.673 1.00 80.44 279 GLU A N 1
ATOM 2260 C CA . GLU A 1 279 ? 9.547 15.182 26.646 1.00 80.44 279 GLU A CA 1
ATOM 2261 C C . GLU A 1 279 ? 10.118 14.299 25.534 1.00 80.44 279 GLU A C 1
ATOM 2263 O O . GLU A 1 279 ? 10.149 14.700 24.372 1.00 80.44 279 GLU A O 1
ATOM 2268 N N . GLU A 1 280 ? 10.580 13.100 25.877 1.00 78.69 280 GLU A N 1
ATOM 2269 C CA . GLU A 1 280 ? 11.018 12.099 24.907 1.00 78.69 280 GLU A CA 1
ATOM 2270 C C . GLU A 1 280 ? 9.841 11.560 24.095 1.00 78.69 280 GLU A C 1
ATOM 2272 O O . GLU A 1 280 ? 9.931 11.476 22.874 1.00 78.69 280 GLU A O 1
ATOM 2277 N N . PHE A 1 281 ? 8.695 11.348 24.742 1.00 81.12 281 PHE A N 1
ATOM 2278 C CA . PHE A 1 281 ? 7.457 10.964 24.073 1.00 81.12 281 PHE A CA 1
ATOM 2279 C C . PHE A 1 281 ? 6.973 12.010 23.052 1.00 81.12 281 PHE A C 1
ATOM 2281 O O . PHE A 1 281 ? 6.616 11.679 21.923 1.00 81.12 281 PHE A O 1
ATOM 2288 N N . ILE A 1 282 ? 7.007 13.300 23.404 1.00 84.75 282 ILE A N 1
ATOM 2289 C CA . ILE A 1 282 ? 6.668 14.373 22.455 1.00 84.75 282 ILE A CA 1
ATOM 2290 C C . ILE A 1 282 ? 7.713 14.485 21.336 1.00 84.75 282 ILE A C 1
ATOM 2292 O O . ILE A 1 282 ? 7.356 14.789 20.194 1.00 84.75 282 ILE A O 1
ATOM 2296 N N . ARG A 1 283 ? 8.998 14.245 21.627 1.00 84.25 283 ARG A N 1
ATOM 2297 C CA . ARG A 1 283 ? 10.037 14.189 20.590 1.00 84.25 283 ARG A CA 1
ATOM 2298 C C . ARG A 1 283 ? 9.769 13.053 19.610 1.00 84.25 283 ARG A C 1
ATOM 2300 O O . ARG A 1 283 ? 9.747 13.348 18.421 1.00 84.25 283 ARG A O 1
ATOM 2307 N N . LEU A 1 284 ? 9.462 11.846 20.097 1.00 83.88 284 LEU A N 1
ATOM 2308 C CA . LEU A 1 284 ? 9.080 10.689 19.283 1.00 83.88 284 LEU A CA 1
ATOM 2309 C C . LEU A 1 284 ? 7.984 11.074 18.282 1.00 83.88 284 LEU A C 1
ATOM 2311 O O . LEU A 1 284 ? 8.239 11.032 17.081 1.00 83.88 284 LEU A O 1
ATOM 2315 N N . ILE A 1 285 ? 6.841 11.581 18.769 1.00 85.44 285 ILE A N 1
ATOM 2316 C CA . ILE A 1 285 ? 5.706 12.012 17.929 1.00 85.44 285 ILE A CA 1
ATOM 2317 C C . ILE A 1 285 ? 6.151 12.999 16.843 1.00 85.44 285 ILE A C 1
ATOM 2319 O O . ILE A 1 285 ? 5.760 12.874 15.686 1.00 85.44 285 ILE A O 1
ATOM 2323 N N . ASN A 1 286 ? 6.967 13.993 17.197 1.00 86.38 286 ASN A N 1
ATOM 2324 C CA . ASN A 1 286 ? 7.403 15.016 16.249 1.00 86.38 286 ASN A CA 1
ATOM 2325 C C . ASN A 1 286 ? 8.424 14.499 15.224 1.00 86.38 286 ASN A C 1
ATOM 2327 O O . ASN A 1 286 ? 8.468 15.014 14.105 1.00 86.38 286 ASN A O 1
ATOM 2331 N N . THR A 1 287 ? 9.235 13.503 15.584 1.00 8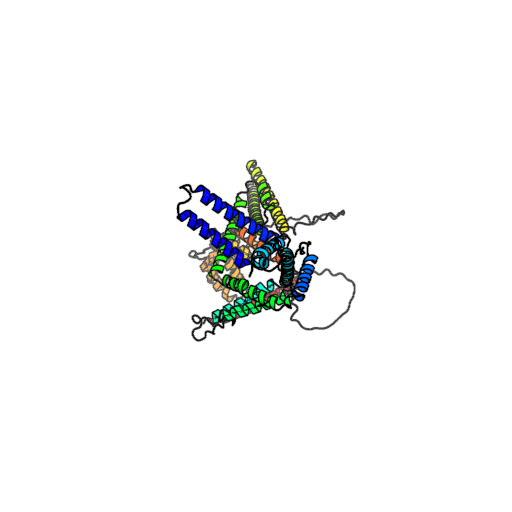6.19 287 THR A N 1
ATOM 2332 C CA . THR A 1 287 ? 10.246 12.909 14.698 1.00 86.19 287 THR A CA 1
ATOM 2333 C C . THR A 1 287 ? 9.707 11.784 13.819 1.00 86.19 287 THR A C 1
ATOM 2335 O O . THR A 1 287 ? 10.264 11.553 12.747 1.00 86.19 287 THR A O 1
ATOM 2338 N N . SER A 1 288 ? 8.614 11.120 14.210 1.00 83.88 288 SER A N 1
ATOM 2339 C CA . SER A 1 288 ? 8.012 10.026 13.440 1.00 83.88 288 SER A CA 1
ATOM 2340 C C . SER A 1 288 ? 7.618 10.485 12.036 1.00 83.88 288 SER A C 1
ATOM 2342 O O . SER A 1 288 ? 6.950 11.509 11.878 1.00 83.88 288 SER A O 1
ATOM 2344 N N . GLN A 1 289 ? 8.041 9.750 11.008 1.00 83.25 289 GLN A N 1
ATOM 2345 C CA . GLN A 1 289 ? 7.687 10.010 9.604 1.00 83.25 289 GLN A CA 1
ATOM 2346 C C . GLN A 1 289 ? 6.573 9.087 9.098 1.00 83.25 289 GLN A C 1
ATOM 2348 O O . GLN A 1 289 ? 5.947 9.392 8.088 1.00 83.25 289 GLN A O 1
ATOM 2353 N N . ASP A 1 290 ? 6.299 7.995 9.814 1.00 81.56 290 ASP A N 1
ATOM 2354 C CA . ASP A 1 290 ? 5.212 7.081 9.489 1.00 81.56 290 ASP A CA 1
ATOM 2355 C C . ASP A 1 290 ? 3.871 7.600 10.027 1.00 81.56 290 ASP A C 1
ATOM 2357 O O . ASP A 1 290 ? 3.668 7.768 11.234 1.00 81.56 290 ASP A O 1
ATOM 2361 N N . ILE A 1 291 ? 2.940 7.835 9.107 1.00 81.62 291 ILE A N 1
ATOM 2362 C CA . ILE A 1 291 ? 1.577 8.260 9.402 1.00 81.62 291 ILE A CA 1
ATOM 2363 C C . ILE A 1 291 ? 0.805 7.216 10.221 1.00 81.62 291 ILE A C 1
ATOM 2365 O O . ILE A 1 291 ? 0.049 7.592 11.120 1.00 81.62 291 ILE A O 1
ATOM 2369 N N . GLU A 1 292 ? 0.998 5.922 9.956 1.00 76.00 292 GLU A N 1
ATOM 2370 C CA . GLU A 1 292 ? 0.273 4.850 10.643 1.00 76.00 292 GLU A CA 1
ATOM 2371 C C . GLU A 1 292 ? 0.783 4.662 12.073 1.00 76.00 292 GLU A C 1
ATOM 2373 O O . GLU A 1 292 ? -0.019 4.495 12.996 1.00 76.00 292 GLU A O 1
ATOM 2378 N N . HIS A 1 293 ? 2.092 4.810 12.297 1.00 79.88 293 HIS A N 1
ATOM 2379 C CA . HIS A 1 293 ? 2.660 4.886 13.641 1.00 79.88 293 HIS A CA 1
ATOM 2380 C C . HIS A 1 293 ? 2.038 6.016 14.475 1.00 79.88 293 HIS A C 1
ATOM 2382 O O . HIS A 1 293 ? 1.541 5.777 15.577 1.00 79.88 293 HIS A O 1
ATOM 2388 N N . VAL A 1 294 ? 2.004 7.245 13.944 1.00 82.38 294 VAL A N 1
ATOM 2389 C CA . VAL A 1 294 ? 1.471 8.409 14.676 1.00 82.38 294 VAL A CA 1
ATOM 2390 C C . VAL A 1 294 ? -0.041 8.284 14.910 1.00 82.38 294 VAL A C 1
ATOM 2392 O O . VAL A 1 294 ? -0.532 8.677 15.972 1.00 82.38 294 VAL A O 1
ATOM 2395 N N . LYS A 1 295 ? -0.791 7.686 13.972 1.00 75.75 295 LYS A N 1
ATOM 2396 C CA . LYS A 1 295 ? -2.200 7.310 14.187 1.00 75.75 295 LYS A CA 1
ATOM 2397 C C . LYS A 1 295 ? -2.337 6.294 15.321 1.00 75.75 295 LYS A C 1
ATOM 2399 O O . LYS A 1 295 ? -3.149 6.504 16.218 1.00 75.75 295 LYS A O 1
ATOM 2404 N N . GLY A 1 296 ? -1.512 5.246 15.330 1.00 74.19 296 GLY A N 1
ATOM 2405 C CA . GLY A 1 296 ? -1.441 4.260 16.411 1.00 74.19 296 GLY A CA 1
ATOM 2406 C C . GLY A 1 296 ? -1.212 4.905 17.780 1.00 74.19 296 GLY A C 1
ATOM 2407 O O . GLY A 1 296 ? -1.975 4.657 18.716 1.00 74.19 296 GLY A O 1
ATOM 2408 N N . LEU A 1 297 ? -0.226 5.806 17.873 1.00 78.75 297 LEU A N 1
ATOM 2409 C CA . LEU A 1 297 ? 0.044 6.595 19.078 1.00 78.75 297 LEU A CA 1
ATOM 2410 C C . LEU A 1 297 ? -1.170 7.433 19.488 1.00 78.75 297 LEU A C 1
ATOM 2412 O O . LEU A 1 297 ? -1.565 7.418 20.652 1.00 78.75 297 LEU A O 1
ATOM 2416 N N . ARG A 1 298 ? -1.807 8.133 18.541 1.00 80.50 298 ARG A N 1
ATOM 2417 C CA . ARG A 1 298 ? -3.022 8.921 18.796 1.00 80.50 298 ARG A CA 1
ATOM 2418 C C . ARG A 1 298 ? -4.132 8.061 19.410 1.00 80.50 298 ARG A C 1
ATOM 2420 O O . ARG A 1 298 ? -4.717 8.477 20.408 1.00 80.50 298 ARG A O 1
ATOM 2427 N N . TYR A 1 299 ? -4.413 6.885 18.847 1.00 72.25 299 TYR A N 1
ATOM 2428 C CA . TYR A 1 299 ? -5.447 5.982 19.365 1.00 72.25 299 TYR A CA 1
ATOM 2429 C C . TYR A 1 299 ? -5.141 5.521 20.789 1.00 72.25 299 TYR A C 1
ATOM 2431 O O . TYR A 1 299 ? -6.016 5.561 21.655 1.00 72.25 299 TYR A O 1
ATOM 2439 N N . HIS A 1 300 ? -3.889 5.151 21.051 1.00 71.00 300 HIS A N 1
ATOM 2440 C CA . HIS A 1 300 ? -3.468 4.732 22.38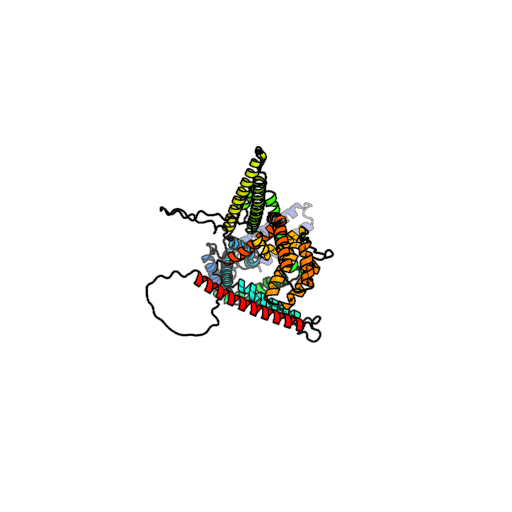0 1.00 71.00 300 HIS A CA 1
ATOM 2441 C C . HIS A 1 300 ? -3.598 5.868 23.410 1.00 71.00 300 HIS A C 1
ATOM 2443 O O . HIS A 1 300 ? -4.179 5.675 24.475 1.00 71.00 300 HIS A O 1
ATOM 2449 N N . ILE A 1 301 ? -3.169 7.086 23.067 1.00 75.38 301 ILE A N 1
ATOM 2450 C CA . ILE A 1 301 ? -3.317 8.268 23.931 1.00 75.38 301 ILE A CA 1
ATOM 2451 C C . ILE A 1 301 ? -4.798 8.555 24.232 1.00 75.38 301 ILE A C 1
ATOM 2453 O O . ILE A 1 301 ? -5.149 8.907 25.358 1.00 75.38 301 ILE A O 1
ATOM 2457 N N . ILE A 1 302 ? -5.692 8.417 23.246 1.00 65.88 302 ILE A N 1
ATOM 2458 C CA . ILE A 1 302 ? -7.140 8.597 23.447 1.00 65.88 302 ILE A CA 1
ATOM 2459 C C . ILE A 1 302 ? -7.683 7.553 24.428 1.00 65.88 302 ILE A C 1
ATOM 2461 O O . ILE A 1 302 ? -8.448 7.906 25.330 1.00 65.88 302 ILE A O 1
ATOM 2465 N N . ALA A 1 303 ? -7.256 6.296 24.293 1.00 62.53 303 ALA A N 1
ATOM 2466 C CA . ALA A 1 303 ? -7.606 5.231 25.223 1.00 62.53 303 ALA A CA 1
ATOM 2467 C C . ALA A 1 303 ? -7.150 5.553 26.656 1.00 62.53 303 ALA A C 1
ATOM 2469 O O . ALA A 1 303 ? -7.950 5.456 27.590 1.00 62.53 303 ALA A O 1
ATOM 2470 N N . GLU A 1 304 ? -5.911 6.022 26.830 1.00 69.81 304 GLU A N 1
ATOM 2471 C CA . GLU A 1 304 ? -5.384 6.443 28.133 1.00 69.81 304 GLU A CA 1
ATOM 2472 C C . GLU A 1 304 ? -6.169 7.624 28.724 1.00 69.81 304 GLU A C 1
ATOM 2474 O O . GLU A 1 304 ? -6.533 7.594 29.901 1.00 69.81 304 GLU A O 1
ATOM 2479 N N . ILE A 1 305 ? -6.502 8.645 27.919 1.00 67.62 305 ILE A N 1
ATOM 2480 C CA . ILE A 1 305 ? -7.347 9.775 28.351 1.00 67.62 305 ILE A CA 1
ATOM 2481 C C . ILE A 1 305 ? -8.694 9.258 28.849 1.00 67.62 305 ILE A C 1
ATOM 2483 O O . ILE A 1 305 ? -9.183 9.706 29.888 1.00 67.62 305 ILE A O 1
ATOM 2487 N N . MET A 1 306 ? -9.304 8.326 28.123 1.00 60.03 306 MET A N 1
ATOM 2488 C CA . MET A 1 306 ? -10.613 7.773 28.445 1.00 60.03 306 MET A CA 1
ATOM 2489 C C . MET A 1 306 ? -10.590 6.966 29.750 1.00 60.03 306 MET A C 1
ATOM 2491 O O . MET A 1 306 ? -11.439 7.183 30.624 1.00 60.03 306 MET A O 1
ATOM 2495 N N . GLN A 1 307 ? -9.590 6.101 29.929 1.00 62.34 307 GLN A N 1
ATOM 2496 C CA . GLN A 1 307 ? -9.391 5.334 31.160 1.00 62.34 307 GLN A CA 1
ATOM 2497 C C . GLN A 1 307 ? -9.103 6.261 32.350 1.00 62.34 307 GLN A C 1
ATOM 2499 O O . GLN A 1 307 ? -9.772 6.178 33.384 1.00 62.34 307 GLN A O 1
ATOM 2504 N N . ALA A 1 308 ? -8.177 7.211 32.194 1.00 67.44 308 ALA A N 1
ATOM 2505 C CA . ALA A 1 308 ? -7.810 8.163 33.239 1.00 67.44 308 ALA A CA 1
ATOM 2506 C C . ALA A 1 308 ? -8.982 9.077 33.638 1.00 67.44 308 ALA A C 1
ATOM 2508 O O . ALA A 1 308 ? -9.196 9.332 34.826 1.00 67.44 308 ALA A O 1
ATOM 2509 N N . THR A 1 309 ? -9.785 9.529 32.669 1.00 67.31 309 THR A N 1
ATOM 2510 C CA . THR A 1 309 ? -10.982 10.355 32.907 1.00 67.31 309 THR A CA 1
ATOM 2511 C C . THR A 1 309 ? -12.068 9.567 33.636 1.00 67.31 309 THR A C 1
ATOM 2513 O O . THR A 1 309 ? -12.696 10.078 34.564 1.00 67.31 309 THR A O 1
ATOM 2516 N N . SER A 1 310 ? -12.253 8.296 33.281 1.00 58.81 310 SER A N 1
ATOM 2517 C CA . SER A 1 310 ? -13.193 7.408 33.968 1.00 58.81 310 SER A CA 1
ATOM 2518 C C . SER A 1 310 ? -12.779 7.176 35.424 1.00 58.81 310 SER A C 1
ATOM 2520 O O . SER A 1 310 ? -13.603 7.321 36.324 1.00 58.81 310 SER A O 1
ATOM 2522 N N . ILE A 1 311 ? -11.490 6.928 35.685 1.00 64.19 311 ILE A N 1
ATOM 2523 C CA . ILE A 1 311 ? -10.940 6.796 37.047 1.00 64.19 311 ILE A CA 1
ATOM 2524 C C . ILE A 1 311 ? -11.101 8.100 37.845 1.00 64.19 311 ILE A C 1
ATOM 2526 O O . ILE A 1 311 ? -11.459 8.058 39.025 1.00 64.19 311 ILE A O 1
ATOM 2530 N N . HIS A 1 312 ? -10.868 9.256 37.215 1.00 65.06 312 HIS A N 1
ATOM 2531 C CA . HIS A 1 312 ? -11.066 10.568 37.838 1.00 65.06 312 HIS A CA 1
ATOM 2532 C C . HIS A 1 312 ? -12.525 10.763 38.281 1.00 65.06 312 HIS A C 1
ATOM 2534 O O . HIS A 1 312 ? -12.781 11.164 39.416 1.00 65.06 312 HIS A O 1
ATOM 2540 N N . ASN A 1 313 ? -13.482 10.418 37.418 1.00 60.69 313 ASN A N 1
ATOM 2541 C CA . ASN A 1 313 ? -14.910 10.561 37.704 1.00 60.69 313 ASN A CA 1
ATOM 2542 C C . ASN A 1 313 ? -15.413 9.549 38.749 1.00 60.69 313 ASN A C 1
ATOM 2544 O O . ASN A 1 313 ? -16.254 9.891 39.577 1.00 60.69 313 ASN A O 1
ATOM 2548 N N . LEU A 1 314 ? -14.867 8.327 38.763 1.00 56.59 314 LEU A N 1
ATOM 2549 C CA . LEU A 1 314 ? -15.187 7.300 39.762 1.00 56.59 314 LEU A CA 1
ATOM 2550 C C . LEU A 1 314 ? -14.790 7.723 41.184 1.00 56.59 314 LEU A C 1
ATOM 2552 O O . LEU A 1 314 ? -15.545 7.492 42.125 1.00 56.59 314 LEU A O 1
ATOM 2556 N N . LYS A 1 315 ? -13.631 8.372 41.350 1.00 54.91 315 LYS A N 1
ATOM 2557 C CA . LYS A 1 315 ? -13.177 8.845 42.669 1.00 54.91 315 LYS A CA 1
ATOM 2558 C C . LYS A 1 315 ? -13.948 10.067 43.163 1.00 54.91 315 LYS A C 1
ATOM 2560 O O . LYS A 1 315 ? -14.108 10.205 44.368 1.00 54.91 315 LYS A O 1
ATOM 2565 N N . GLY A 1 316 ? -14.468 10.903 42.261 1.00 51.41 316 GLY A N 1
ATOM 2566 C CA . GLY A 1 316 ? -15.351 12.015 42.624 1.00 51.41 316 GLY A CA 1
ATOM 2567 C C . GLY A 1 316 ? -16.666 11.557 43.267 1.00 51.41 316 GLY A C 1
ATOM 2568 O O . GLY A 1 316 ? -17.109 12.168 44.228 1.00 51.41 316 GLY A O 1
ATOM 2569 N N . LEU A 1 317 ? -17.248 10.439 42.812 1.00 41.47 317 LEU A N 1
ATOM 2570 C CA . LEU A 1 317 ? -18.511 9.923 43.363 1.00 41.47 317 LEU A CA 1
ATOM 2571 C C . LEU A 1 317 ? -18.389 9.329 44.776 1.00 41.47 317 LEU A C 1
ATOM 2573 O O . LEU A 1 317 ? -19.352 9.380 45.538 1.00 41.47 317 LEU A O 1
ATOM 2577 N N . HIS A 1 318 ? -17.234 8.763 45.142 1.00 43.53 318 HIS A N 1
ATOM 2578 C CA . HIS A 1 318 ? -17.025 8.251 46.503 1.00 43.53 318 HIS A CA 1
ATOM 2579 C C . HIS A 1 318 ? -16.926 9.368 47.552 1.00 43.53 318 HIS A C 1
ATOM 2581 O O . HIS A 1 318 ? -17.169 9.104 48.725 1.00 43.53 318 HIS A O 1
ATOM 2587 N N . VAL A 1 319 ? -16.626 10.602 47.133 1.00 46.81 319 VAL A N 1
ATOM 2588 C CA . VAL A 1 319 ? -16.556 11.780 48.011 1.00 46.81 319 VAL A CA 1
ATOM 2589 C C . VAL A 1 319 ? -17.954 12.267 48.413 1.00 46.81 319 VAL A C 1
ATOM 2591 O O . VAL A 1 319 ? -18.128 12.755 49.526 1.00 46.81 319 VAL A O 1
ATOM 2594 N N . ASP A 1 320 ? -18.966 12.072 47.561 1.00 43.75 320 ASP A N 1
ATOM 2595 C CA . ASP A 1 320 ? -20.307 12.633 47.783 1.00 43.75 320 ASP A CA 1
ATOM 2596 C C . ASP A 1 320 ? -21.230 11.743 48.640 1.00 43.75 320 ASP A C 1
ATOM 2598 O O . ASP A 1 320 ? -22.234 12.227 49.161 1.00 43.75 320 ASP A O 1
ATOM 2602 N N . GLN A 1 321 ? -20.915 10.453 48.829 1.00 43.62 321 GLN A N 1
ATOM 2603 C CA . GLN A 1 321 ? -21.756 9.535 49.623 1.00 43.62 321 GLN A CA 1
ATOM 2604 C C . GLN A 1 321 ? -21.342 9.396 51.095 1.00 43.62 321 GLN A C 1
ATOM 2606 O O . GLN A 1 321 ? -22.166 9.004 51.921 1.00 43.62 321 GLN A O 1
ATOM 2611 N N . THR A 1 322 ? -20.112 9.751 51.473 1.00 40.75 322 THR A N 1
ATOM 2612 C CA . THR A 1 322 ? -19.698 9.772 52.884 1.00 40.75 322 THR A CA 1
ATOM 2613 C C . THR A 1 322 ? -19.861 11.173 53.454 1.00 40.75 322 THR A C 1
ATOM 2615 O O . THR A 1 322 ? -18.898 11.912 53.653 1.00 40.75 322 THR A O 1
ATOM 2618 N N . GLY A 1 323 ? -21.109 11.540 53.734 1.00 43.66 323 GLY A N 1
ATOM 2619 C CA . GLY A 1 323 ? -21.448 12.709 54.535 1.00 43.66 323 GLY A CA 1
ATOM 2620 C C . GLY A 1 323 ? -21.056 12.521 56.002 1.00 43.66 323 GLY A C 1
ATOM 2621 O O . GLY A 1 323 ? -21.925 12.392 56.848 1.00 43.66 323 GLY A O 1
ATOM 2622 N N . HIS A 1 324 ? -19.760 12.509 56.313 1.00 35.59 324 HIS A N 1
ATOM 2623 C CA . HIS A 1 324 ? -19.247 12.830 57.643 1.00 35.59 324 HIS A CA 1
ATOM 2624 C C . HIS A 1 324 ? -17.841 13.410 57.515 1.00 35.59 324 HIS A C 1
ATOM 2626 O O . HIS A 1 324 ? -16.949 12.798 56.935 1.00 35.59 324 HIS A O 1
ATOM 2632 N N . GLY A 1 325 ? -17.662 14.621 58.049 1.00 46.41 325 GLY A N 1
ATOM 2633 C CA . GLY A 1 325 ? -16.404 15.350 58.004 1.00 46.41 325 GLY A CA 1
ATOM 2634 C C . GLY A 1 325 ? -15.251 14.541 58.591 1.00 46.41 325 GLY A C 1
ATOM 2635 O O . GLY A 1 325 ? -15.181 14.326 59.799 1.00 46.41 325 GLY A O 1
ATOM 2636 N N . GLN A 1 326 ? -14.319 14.148 57.732 1.00 40.47 326 GLN A N 1
ATOM 2637 C CA . GLN A 1 326 ? -12.963 13.801 58.123 1.00 40.47 326 GLN A CA 1
ATOM 2638 C C . GLN A 1 326 ? -11.993 14.673 57.335 1.00 40.47 326 GLN A C 1
ATOM 2640 O O . GLN A 1 326 ? -12.184 14.950 56.152 1.00 40.47 326 GLN A O 1
ATOM 2645 N N . SER A 1 327 ? -10.973 15.152 58.042 1.00 44.25 327 SER A N 1
ATOM 2646 C CA . SER A 1 327 ? -9.846 15.899 57.495 1.00 44.25 327 SER A CA 1
ATOM 2647 C C . SER A 1 327 ? -9.300 15.195 56.255 1.00 44.25 327 SER A C 1
ATOM 2649 O O . SER A 1 327 ? -8.789 14.084 56.355 1.00 44.25 327 SER A O 1
ATOM 2651 N N . TYR A 1 328 ? -9.397 15.864 55.107 1.00 45.91 328 TYR A N 1
ATOM 2652 C CA . TYR A 1 328 ? -8.864 15.408 53.828 1.00 45.91 328 TYR A CA 1
ATOM 2653 C C . TYR A 1 328 ? -7.411 14.939 53.971 1.00 45.91 328 TYR A C 1
ATOM 2655 O O . TYR A 1 328 ? -6.541 15.717 54.377 1.00 45.91 328 TYR A O 1
ATOM 2663 N N . ASP A 1 329 ? -7.135 13.685 53.608 1.00 54.47 329 ASP A N 1
ATOM 2664 C CA . ASP A 1 329 ? -5.767 13.189 53.531 1.00 54.47 329 ASP A CA 1
ATOM 2665 C C . ASP A 1 329 ? -5.054 13.894 52.366 1.00 54.47 329 ASP A C 1
ATOM 2667 O O . ASP A 1 329 ? -5.447 13.814 51.197 1.00 54.47 329 ASP A O 1
ATOM 2671 N N . LYS A 1 330 ? -3.988 14.632 52.685 1.00 50.38 330 LYS A N 1
ATOM 2672 C CA . LYS A 1 330 ? -3.186 15.428 51.739 1.00 50.38 330 LYS A CA 1
ATOM 2673 C C . LYS A 1 330 ? -2.690 14.569 50.561 1.00 50.38 330 LYS A C 1
ATOM 2675 O O . LYS A 1 330 ? -2.480 15.087 49.462 1.00 50.38 330 LYS A O 1
ATOM 2680 N N . GLY A 1 331 ? -2.547 13.256 50.775 1.00 50.91 331 GLY A N 1
ATOM 2681 C CA . GLY A 1 331 ? -2.198 12.266 49.758 1.00 50.91 331 GLY A CA 1
ATOM 2682 C C . GLY A 1 331 ? -3.255 12.072 48.662 1.00 50.91 331 GLY A C 1
ATOM 2683 O O . GLY A 1 331 ? -2.895 11.932 47.491 1.00 50.91 331 GLY A O 1
ATOM 2684 N N . GLU A 1 332 ? -4.549 12.120 48.982 1.00 55.88 332 GLU A N 1
ATOM 2685 C CA . GLU A 1 332 ? -5.623 11.911 47.999 1.00 55.88 332 GLU A CA 1
ATOM 2686 C C . GLU A 1 332 ? -5.789 13.107 47.060 1.00 55.88 332 GLU A C 1
ATOM 2688 O O . GLU A 1 332 ? -5.902 12.940 45.841 1.00 55.88 332 GLU A O 1
ATOM 2693 N N . MET A 1 333 ? -5.685 14.321 47.603 1.00 49.69 333 MET A N 1
ATOM 2694 C CA . MET A 1 333 ? -5.724 15.556 46.817 1.00 49.69 333 MET A CA 1
ATOM 2695 C C . MET A 1 333 ? -4.536 15.650 45.846 1.00 49.69 333 MET A C 1
ATOM 2697 O O . MET A 1 333 ? -4.694 16.062 44.693 1.00 49.69 333 MET A O 1
ATOM 2701 N N . LEU A 1 334 ? -3.346 15.209 46.273 1.00 51.72 334 LEU A N 1
ATOM 2702 C CA . LEU A 1 334 ? -2.164 15.129 45.411 1.00 51.72 334 LEU A CA 1
ATOM 2703 C C . LEU A 1 334 ? -2.339 14.089 44.295 1.00 51.72 334 LEU A C 1
ATOM 2705 O O . LEU A 1 334 ? -2.012 14.383 43.147 1.00 51.72 334 LEU A O 1
ATOM 2709 N N . ARG A 1 335 ? -2.914 12.915 44.586 1.00 59.56 335 ARG A N 1
ATOM 2710 C CA . ARG A 1 335 ? -3.210 11.879 43.577 1.00 59.56 335 ARG A CA 1
ATOM 2711 C C . ARG A 1 335 ? -4.234 12.351 42.539 1.00 59.56 335 ARG A C 1
ATOM 2713 O O . ARG A 1 335 ? -4.015 12.143 41.348 1.00 59.56 335 ARG A O 1
ATOM 2720 N N . ALA A 1 336 ? -5.305 13.026 42.958 1.00 58.53 336 ALA A N 1
ATOM 2721 C CA . ALA A 1 336 ? -6.300 13.596 42.045 1.00 58.53 336 ALA A CA 1
ATOM 2722 C C . ALA A 1 336 ? -5.701 14.703 41.156 1.00 58.53 336 ALA A C 1
ATOM 2724 O O . ALA A 1 336 ? -5.933 14.734 39.945 1.00 58.53 336 ALA A O 1
ATOM 2725 N N . ARG A 1 337 ? -4.856 15.574 41.729 1.00 62.22 337 ARG A N 1
ATOM 2726 C CA . ARG A 1 337 ? -4.125 16.604 40.973 1.00 62.22 337 ARG A CA 1
ATOM 2727 C C . ARG A 1 337 ? -3.150 15.992 39.965 1.00 62.22 337 ARG A C 1
ATOM 2729 O O . ARG A 1 337 ? -3.048 16.491 38.846 1.00 62.22 337 ARG A O 1
ATOM 2736 N N . ASN A 1 338 ? -2.464 14.915 40.343 1.00 71.38 338 ASN A N 1
ATOM 2737 C CA . ASN A 1 338 ? -1.550 14.190 39.461 1.00 71.38 338 ASN A CA 1
ATOM 2738 C C . ASN A 1 338 ? -2.301 13.524 38.299 1.00 71.38 338 ASN A C 1
ATOM 2740 O O . ASN A 1 338 ? -1.854 13.634 37.163 1.00 71.38 338 ASN A O 1
ATOM 2744 N N . LEU A 1 339 ? -3.476 12.935 38.550 1.00 72.88 339 LEU A N 1
ATOM 2745 C CA . LEU A 1 339 ? -4.317 12.353 37.500 1.00 72.88 339 LEU A CA 1
ATOM 2746 C C . LEU A 1 339 ? -4.831 13.418 36.521 1.00 72.88 339 LEU A C 1
ATOM 2748 O O . LEU A 1 339 ? -4.761 13.236 35.311 1.00 72.88 339 LEU A O 1
ATOM 2752 N N . LYS A 1 340 ? -5.271 14.575 37.029 1.00 74.88 340 LYS A N 1
ATOM 2753 C CA . LYS A 1 340 ? -5.672 15.711 36.185 1.00 74.88 340 LYS A CA 1
ATOM 2754 C C . LYS A 1 340 ? -4.511 16.241 35.336 1.00 74.88 340 LYS A C 1
ATOM 2756 O O . LYS A 1 340 ? -4.703 16.583 34.173 1.00 74.88 340 LYS A O 1
ATOM 2761 N N . ARG A 1 341 ? -3.300 16.299 35.902 1.00 76.75 341 ARG A N 1
ATOM 2762 C CA . ARG A 1 341 ? -2.082 16.673 35.167 1.00 76.75 341 ARG A CA 1
ATOM 2763 C C . ARG A 1 341 ? -1.762 15.664 34.061 1.00 76.75 341 ARG A C 1
ATOM 2765 O O . ARG A 1 341 ? -1.453 16.094 32.956 1.00 76.75 341 ARG A O 1
ATOM 2772 N N . TYR A 1 342 ? -1.881 14.370 34.346 1.00 77.06 342 TYR A N 1
ATOM 2773 C CA . TYR A 1 342 ? -1.661 13.295 33.380 1.00 77.06 342 TYR A CA 1
ATOM 2774 C C . TYR A 1 342 ? -2.668 13.348 32.220 1.00 77.06 342 TYR A C 1
ATOM 2776 O O . TYR A 1 342 ? -2.261 13.386 31.065 1.00 77.06 342 TYR A O 1
ATOM 2784 N N . ILE A 1 343 ? -3.966 13.517 32.503 1.00 74.44 343 ILE A N 1
ATOM 2785 C CA . ILE A 1 343 ? -4.996 13.704 31.462 1.00 74.44 343 ILE A CA 1
ATOM 2786 C C . ILE A 1 343 ? -4.658 14.900 30.558 1.00 74.44 343 ILE A C 1
ATOM 2788 O O . ILE A 1 343 ? -4.779 14.815 29.335 1.00 74.44 343 ILE A O 1
ATOM 2792 N N . ASN A 1 344 ? -4.196 16.011 31.139 1.00 77.75 344 ASN A N 1
ATOM 2793 C CA . ASN A 1 344 ? -3.771 17.175 30.362 1.00 77.75 344 ASN A CA 1
ATOM 2794 C C . ASN A 1 344 ? -2.536 16.876 29.494 1.00 77.75 344 ASN A C 1
ATOM 2796 O O . ASN A 1 344 ? -2.494 17.315 28.349 1.00 77.75 344 ASN A O 1
ATOM 2800 N N . GLN A 1 345 ? -1.556 16.125 30.006 1.00 80.56 345 GLN A N 1
ATOM 2801 C CA . GLN A 1 345 ? -0.378 15.694 29.241 1.00 80.56 345 GLN A CA 1
ATOM 2802 C C . GLN A 1 345 ? -0.775 14.820 28.047 1.00 80.56 345 GLN A C 1
ATOM 2804 O O . GLN A 1 345 ? -0.392 15.127 26.921 1.00 80.56 345 GLN A O 1
ATOM 2809 N N . CYS A 1 346 ? -1.617 13.807 28.255 1.00 77.19 346 CYS A N 1
ATOM 2810 C CA . CYS A 1 346 ? -2.135 12.975 27.169 1.00 77.19 346 CYS A CA 1
ATOM 2811 C C . CYS A 1 346 ? -2.942 13.815 26.162 1.00 77.19 346 CYS A C 1
ATOM 2813 O O . CYS A 1 346 ? -2.796 13.654 24.956 1.00 77.19 346 CYS A O 1
ATOM 2815 N N . THR A 1 347 ? -3.738 14.787 26.621 1.00 80.31 347 THR A N 1
ATOM 2816 C CA . THR A 1 347 ? -4.502 15.679 25.726 1.00 80.31 347 THR A CA 1
ATOM 2817 C C . THR A 1 347 ? -3.588 16.519 24.829 1.00 80.31 347 THR A C 1
ATOM 2819 O O . THR A 1 347 ? -3.864 16.684 23.641 1.00 80.31 347 THR A O 1
ATOM 2822 N N . VAL A 1 348 ? -2.482 17.034 25.375 1.00 83.19 348 VAL A N 1
ATOM 2823 C CA . VAL A 1 348 ? -1.483 17.774 24.592 1.00 83.19 348 VAL A CA 1
ATOM 2824 C C . VAL A 1 348 ? -0.768 16.843 23.614 1.00 83.19 348 VAL A C 1
ATOM 2826 O O . VAL A 1 348 ? -0.619 17.206 22.450 1.00 83.19 348 VAL A O 1
ATOM 2829 N N . ALA A 1 349 ? -0.382 15.640 24.041 1.00 82.06 349 ALA A N 1
ATOM 2830 C CA . ALA A 1 349 ? 0.239 14.654 23.161 1.00 82.06 349 ALA A CA 1
ATOM 2831 C C . ALA A 1 349 ? -0.687 14.240 22.004 1.00 82.06 349 ALA A C 1
ATOM 2833 O O . ALA A 1 349 ? -0.247 14.210 20.858 1.00 82.06 349 ALA A O 1
ATOM 2834 N N . LYS A 1 350 ? -1.988 14.042 22.265 1.00 83.50 350 LYS A N 1
ATOM 2835 C CA . LYS A 1 350 ? -3.005 13.803 21.229 1.00 83.50 350 LYS A CA 1
ATOM 2836 C C . LYS A 1 350 ? -2.997 14.916 20.181 1.00 83.50 350 LYS A C 1
ATOM 2838 O O . LYS A 1 350 ? -2.925 14.629 18.990 1.00 83.50 350 LYS A O 1
ATOM 2843 N N . ALA A 1 351 ? -3.040 16.176 20.616 1.00 81.88 351 ALA A N 1
ATOM 2844 C CA . ALA A 1 351 ? -3.028 17.319 19.705 1.00 81.88 351 ALA A CA 1
ATOM 2845 C C . ALA A 1 351 ? -1.727 17.395 18.880 1.00 81.88 351 ALA A C 1
ATOM 2847 O O . ALA A 1 351 ? -1.756 17.793 17.715 1.00 81.88 351 ALA A O 1
ATOM 2848 N N . GLN A 1 352 ? -0.588 16.986 19.453 1.00 84.44 352 GLN A N 1
ATOM 2849 C CA . GLN A 1 352 ? 0.677 16.877 18.717 1.00 84.44 352 GLN A CA 1
ATOM 2850 C C . GLN A 1 352 ? 0.634 15.755 17.673 1.00 84.44 352 GLN A C 1
ATOM 2852 O O . GLN A 1 352 ? 1.053 15.990 16.540 1.00 84.44 352 GLN A O 1
ATOM 2857 N N . CYS A 1 353 ? 0.067 14.586 17.996 1.00 84.19 353 CYS A N 1
ATOM 2858 C CA . CYS A 1 353 ? -0.147 13.522 17.012 1.00 84.19 353 CYS A CA 1
ATOM 2859 C C . CYS A 1 353 ? -1.035 14.005 15.862 1.00 84.19 353 CYS A C 1
ATOM 2861 O O . CYS A 1 353 ? -0.681 13.829 14.704 1.00 84.19 353 CYS A O 1
ATOM 2863 N N . GLU A 1 354 ? -2.152 14.671 16.158 1.00 85.00 354 GLU A N 1
ATOM 2864 C CA . GLU A 1 354 ? -3.073 15.202 15.143 1.00 85.00 354 GLU A CA 1
ATOM 2865 C C . GLU A 1 354 ? -2.393 16.232 14.232 1.00 85.00 354 GLU A C 1
ATOM 2867 O O . GLU A 1 354 ? -2.520 16.167 13.008 1.00 85.00 354 GLU A O 1
ATOM 2872 N N . LYS A 1 355 ? -1.592 17.135 14.812 1.00 84.81 355 LYS A N 1
ATOM 2873 C CA . LYS A 1 355 ? -0.778 18.086 14.049 1.00 84.81 355 LYS A CA 1
ATOM 2874 C C . LYS A 1 355 ? 0.249 17.371 13.169 1.00 84.81 355 LYS A C 1
ATOM 2876 O O . LYS A 1 355 ? 0.438 17.764 12.019 1.00 84.81 355 LYS A O 1
ATOM 2881 N N . ARG A 1 356 ? 0.922 16.341 13.688 1.00 86.44 356 ARG A N 1
ATOM 2882 C CA . ARG A 1 356 ? 1.917 15.578 12.928 1.00 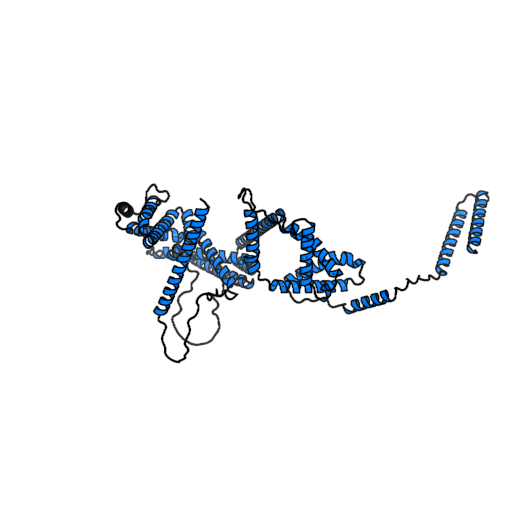86.44 356 ARG A CA 1
ATOM 2883 C C . ARG A 1 356 ? 1.279 14.785 11.794 1.00 86.44 356 ARG A C 1
ATOM 2885 O O . ARG A 1 356 ? 1.801 14.845 10.688 1.00 86.44 356 ARG A O 1
ATOM 2892 N N . ILE A 1 357 ? 0.142 14.132 12.035 1.00 82.62 357 ILE A N 1
ATOM 2893 C CA . ILE A 1 357 ? -0.615 13.410 11.004 1.00 82.62 357 ILE A CA 1
ATOM 2894 C C . ILE A 1 357 ? -0.991 14.364 9.870 1.00 82.62 357 ILE A C 1
ATOM 2896 O O . ILE A 1 357 ? -0.730 14.054 8.712 1.00 82.62 357 ILE A O 1
ATOM 2900 N N . LYS A 1 358 ? -1.489 15.564 10.194 1.00 80.06 358 LYS A N 1
ATOM 2901 C CA . LYS A 1 358 ? -1.780 16.601 9.195 1.00 80.06 358 LYS A CA 1
ATOM 2902 C C . LYS A 1 358 ? -0.540 17.011 8.390 1.00 80.06 358 LYS A C 1
ATOM 2904 O O . LYS A 1 358 ? -0.620 17.157 7.177 1.00 80.06 358 LYS A O 1
ATOM 2909 N N . MET A 1 359 ? 0.619 17.172 9.038 1.00 82.06 359 MET A N 1
ATOM 2910 C CA . MET A 1 359 ? 1.877 17.493 8.341 1.00 82.06 359 MET A CA 1
ATOM 2911 C C . MET A 1 359 ? 2.373 16.365 7.426 1.00 82.06 359 MET A C 1
ATOM 2913 O O . MET A 1 359 ? 3.060 16.647 6.451 1.00 82.06 359 MET A O 1
ATOM 2917 N N . LEU A 1 360 ? 2.043 15.109 7.734 1.00 81.00 360 LEU A N 1
ATOM 2918 C CA . LEU A 1 360 ? 2.396 13.933 6.934 1.00 81.00 360 LEU A CA 1
ATOM 2919 C C . LEU A 1 360 ? 1.381 13.640 5.810 1.00 81.00 360 LEU A C 1
ATOM 2921 O O . LEU A 1 360 ? 1.465 12.590 5.182 1.00 81.00 360 LEU A O 1
ATOM 2925 N N . GLY A 1 361 ? 0.425 14.542 5.552 1.00 71.25 361 GLY A N 1
ATOM 2926 C CA . GLY A 1 361 ? -0.603 14.363 4.517 1.00 71.25 361 GLY A CA 1
ATOM 2927 C C . GLY A 1 361 ? -1.770 13.464 4.938 1.00 71.25 361 GLY A C 1
ATOM 2928 O O . GLY A 1 361 ? -2.470 12.918 4.092 1.00 71.25 361 GLY A O 1
ATOM 2929 N N . GLY A 1 362 ? -1.967 13.272 6.243 1.00 69.75 362 GLY A N 1
ATOM 2930 C CA . GLY A 1 362 ? -3.076 12.504 6.799 1.00 69.75 362 GLY A CA 1
ATOM 2931 C C . GLY A 1 362 ? -4.356 13.305 7.047 1.00 69.75 362 GLY A C 1
ATOM 2932 O O . GLY A 1 362 ? -4.367 14.526 6.897 1.00 69.75 362 GLY A O 1
ATOM 2933 N N . PRO A 1 363 ? -5.437 12.628 7.483 1.00 68.12 363 PRO A N 1
ATOM 2934 C CA . PRO A 1 363 ? -6.730 13.262 7.732 1.00 68.12 363 PRO A CA 1
ATOM 2935 C C . PRO A 1 363 ? -6.640 14.383 8.780 1.00 68.12 363 PRO A C 1
ATOM 2937 O O . PRO A 1 363 ? -5.955 14.258 9.800 1.00 68.12 363 PRO A O 1
ATOM 2940 N N . ASP A 1 364 ? -7.361 15.483 8.542 1.00 71.00 364 ASP A N 1
ATOM 2941 C CA . ASP A 1 364 ? -7.358 16.643 9.433 1.00 71.00 364 ASP A CA 1
ATOM 2942 C C . ASP A 1 364 ? -8.327 16.480 10.617 1.00 71.00 364 ASP A C 1
ATOM 2944 O O . ASP A 1 364 ? -9.518 16.803 10.548 1.00 71.00 364 ASP A O 1
ATOM 2948 N N . TYR A 1 365 ? -7.780 16.043 11.751 1.00 66.38 365 TYR A N 1
ATOM 2949 C CA . TYR A 1 365 ? -8.503 15.946 13.022 1.00 66.38 365 TYR A CA 1
ATOM 2950 C C . TYR A 1 365 ? -8.733 17.303 13.720 1.00 66.38 365 TYR A C 1
ATOM 2952 O O . TYR A 1 365 ? -9.514 17.380 14.668 1.00 66.38 365 TYR A O 1
ATOM 2960 N N . THR A 1 366 ? -8.079 18.385 13.274 1.00 59.62 366 THR A N 1
ATOM 2961 C CA . THR A 1 366 ? -8.112 19.710 13.930 1.00 59.62 366 THR A CA 1
ATOM 2962 C C . THR A 1 366 ? -9.327 20.564 13.556 1.00 59.62 366 THR A C 1
ATOM 2964 O O . THR A 1 366 ? -9.597 21.574 14.208 1.00 59.62 366 THR A O 1
ATOM 2967 N N . SER A 1 367 ? -10.120 20.119 12.579 1.00 50.06 367 SER A N 1
ATOM 2968 C CA . SER A 1 367 ? -11.317 20.783 12.038 1.00 50.06 367 SER A CA 1
ATOM 2969 C C . SER A 1 367 ? -12.463 21.017 13.043 1.00 50.06 367 SER A C 1
ATOM 2971 O O . SER A 1 367 ? -13.441 21.686 12.718 1.00 50.06 367 SER A O 1
ATOM 2973 N N . GLN A 1 368 ? -12.340 20.560 14.293 1.00 45.19 368 GLN A N 1
ATOM 2974 C CA . GLN A 1 368 ? -13.245 20.930 15.393 1.00 45.19 368 GLN A CA 1
ATOM 2975 C C . GLN A 1 368 ? -12.747 22.087 16.280 1.00 45.19 368 GLN A C 1
ATOM 2977 O O . GLN A 1 368 ? -13.510 22.554 17.123 1.00 45.19 368 GLN A O 1
ATOM 2982 N N . ASN A 1 369 ? -11.513 22.575 16.099 1.00 36.88 369 ASN A N 1
ATOM 2983 C CA . ASN A 1 369 ? -10.866 23.511 17.031 1.00 36.88 369 ASN A CA 1
ATOM 2984 C C . ASN A 1 369 ? -10.348 24.821 16.406 1.00 36.88 369 ASN A C 1
ATOM 2986 O O . ASN A 1 369 ? -9.727 25.619 17.105 1.00 36.88 369 ASN A O 1
ATOM 2990 N N . SER A 1 370 ? -10.603 25.093 15.125 1.00 34.06 370 SER A N 1
ATOM 2991 C CA . SER A 1 370 ? -10.093 26.298 14.451 1.00 34.06 370 SER A CA 1
ATOM 2992 C C . SER A 1 370 ? -11.179 27.356 14.269 1.00 34.06 370 SER A C 1
ATOM 2994 O O . SER A 1 370 ? -11.744 27.522 13.195 1.00 34.06 370 SER A O 1
ATOM 2996 N N . GLY A 1 371 ? -11.459 28.081 15.349 1.00 31.98 371 GLY A N 1
ATOM 2997 C CA . GLY A 1 371 ? -12.249 29.311 15.349 1.00 31.98 371 GLY A CA 1
ATOM 2998 C C . GLY A 1 371 ? -11.482 30.483 15.958 1.00 31.98 371 GLY A C 1
ATOM 2999 O O . GLY A 1 371 ? -12.078 31.258 16.691 1.00 31.98 371 GLY A O 1
ATOM 3000 N N . ASP A 1 372 ? -10.175 30.591 15.699 1.00 33.09 372 ASP A N 1
ATOM 3001 C CA . ASP A 1 372 ? -9.390 31.800 15.981 1.00 33.09 372 ASP A CA 1
ATOM 3002 C C . ASP A 1 372 ? -9.186 32.568 14.668 1.00 33.09 372 ASP A C 1
ATOM 3004 O O . ASP A 1 372 ? -8.157 32.470 14.000 1.00 33.09 372 ASP A O 1
ATOM 3008 N N . VAL A 1 373 ? -10.202 33.343 14.288 1.00 32.25 373 VAL A N 1
ATOM 3009 C CA . VAL A 1 373 ? -10.022 34.493 13.398 1.00 32.25 373 VAL A CA 1
ATOM 3010 C C . VAL A 1 373 ? -10.099 35.726 14.284 1.00 32.25 373 VAL A C 1
ATOM 3012 O O . VAL A 1 373 ? -11.143 36.033 14.854 1.00 32.25 373 VAL A O 1
ATOM 3015 N N . LYS A 1 374 ? -8.970 36.426 14.405 1.00 36.66 374 LYS A N 1
ATOM 3016 C CA . LYS A 1 374 ? -8.916 37.789 14.931 1.00 36.66 374 LYS A CA 1
ATOM 3017 C C . LYS A 1 374 ? -9.802 38.681 14.065 1.00 36.66 374 LYS A C 1
ATOM 3019 O O . LYS A 1 374 ? -9.367 39.051 12.981 1.00 36.66 374 LYS A O 1
ATOM 3024 N N . LEU A 1 375 ? -10.982 39.052 14.546 1.00 29.52 375 LEU A N 1
ATOM 3025 C CA . LEU A 1 375 ? -11.682 40.253 14.105 1.00 29.52 375 LEU A CA 1
ATOM 3026 C C . LEU A 1 375 ? -12.384 40.916 15.293 1.00 29.52 375 LEU A C 1
ATOM 3028 O O . LEU A 1 375 ? -12.798 40.273 16.255 1.00 29.52 375 LEU A O 1
ATOM 3032 N N . ASP A 1 376 ? -12.382 42.230 15.181 1.00 28.52 376 ASP A N 1
ATOM 3033 C CA . ASP A 1 376 ? -12.578 43.278 16.165 1.00 28.52 376 ASP A CA 1
ATOM 3034 C C . ASP A 1 376 ? -14.047 43.477 16.589 1.00 28.52 376 ASP A C 1
ATOM 3036 O O . ASP A 1 376 ? -14.966 43.112 15.862 1.00 28.52 376 ASP A O 1
ATOM 3040 N N . ASP A 1 377 ? -14.190 44.061 17.779 1.00 28.55 377 ASP A N 1
ATOM 3041 C CA . ASP A 1 377 ? -15.313 44.759 18.424 1.00 28.55 377 ASP A CA 1
ATOM 3042 C C . ASP A 1 377 ? -16.799 44.374 18.199 1.00 28.55 377 ASP A C 1
ATOM 3044 O O . ASP A 1 377 ? -17.323 44.309 17.089 1.00 28.55 377 ASP A O 1
ATOM 3048 N N . GLY A 1 378 ? -17.548 44.302 19.313 1.00 29.20 378 GLY A N 1
ATOM 3049 C CA . GLY A 1 378 ? -19.011 44.467 19.309 1.00 29.20 378 GLY A CA 1
ATOM 3050 C C . GLY A 1 378 ? -19.813 43.499 20.185 1.00 29.20 378 GLY A C 1
ATOM 3051 O O . GLY A 1 378 ? -20.170 42.398 19.778 1.00 29.20 378 GLY A O 1
ATOM 3052 N N . ASN A 1 379 ? -20.176 43.957 21.384 1.00 30.20 379 ASN A N 1
ATOM 3053 C CA . ASN A 1 379 ? -21.088 43.314 22.337 1.00 30.20 379 ASN A CA 1
ATOM 3054 C C . ASN A 1 379 ? -22.388 42.749 21.715 1.00 30.20 379 ASN A C 1
ATOM 3056 O O . ASN A 1 379 ? -23.295 43.504 21.373 1.00 30.20 379 ASN A O 1
ATOM 3060 N N . LEU A 1 380 ? -22.567 41.424 21.782 1.00 29.73 380 LEU A N 1
ATOM 3061 C CA . LEU A 1 380 ? -23.857 40.811 22.120 1.00 29.73 380 LEU A CA 1
ATOM 3062 C C . LEU A 1 380 ? -23.648 39.665 23.110 1.00 29.73 380 LEU A C 1
ATOM 3064 O O . LEU A 1 380 ? -23.165 38.571 22.818 1.00 29.73 380 LEU A O 1
ATOM 3068 N N . SER A 1 381 ? -24.013 39.989 24.335 1.00 28.41 381 SER A N 1
ATOM 3069 C CA . SER A 1 381 ? -23.938 39.189 25.532 1.00 28.41 381 SER A CA 1
ATOM 3070 C C . SER A 1 381 ? -24.773 37.900 25.467 1.00 28.41 381 SER A C 1
ATOM 3072 O O . SER A 1 381 ? -25.919 37.845 25.026 1.00 28.41 381 SER A O 1
ATOM 3074 N N . SER A 1 382 ? -24.196 36.864 26.082 1.00 32.47 382 SER A N 1
ATOM 3075 C CA . SER A 1 382 ? -24.901 35.898 26.937 1.00 32.47 382 SER A CA 1
ATOM 3076 C C . SER A 1 382 ? -25.966 34.980 26.314 1.00 32.47 382 SER A C 1
ATOM 3078 O O . SER A 1 382 ? -27.136 35.082 26.669 1.00 32.47 382 SER A O 1
ATOM 3080 N N . ARG A 1 383 ? -25.571 33.954 25.531 1.00 30.22 383 ARG A N 1
ATOM 3081 C CA . ARG A 1 383 ? -26.312 32.659 25.567 1.00 30.22 383 ARG A CA 1
ATOM 3082 C C . ARG A 1 383 ? -25.644 31.380 25.037 1.00 30.22 383 ARG A C 1
ATOM 3084 O O . ARG A 1 383 ? -26.312 30.352 24.996 1.00 30.22 383 ARG A O 1
ATOM 3091 N N . ARG A 1 384 ? -24.360 31.361 24.659 1.00 29.64 384 ARG A N 1
ATOM 3092 C CA . ARG A 1 384 ? -23.730 30.137 24.098 1.00 29.64 384 ARG A CA 1
ATOM 3093 C C . ARG A 1 384 ? -22.425 29.677 24.754 1.00 29.64 384 ARG A C 1
ATOM 3095 O O . ARG A 1 384 ? -21.713 28.853 24.200 1.00 29.64 384 ARG A O 1
ATOM 3102 N N . LYS A 1 385 ? -22.167 30.084 26.001 1.00 30.14 385 LYS A N 1
ATOM 3103 C CA . LYS A 1 385 ? -21.269 29.332 26.896 1.00 30.14 385 LYS A CA 1
ATOM 3104 C C . LYS A 1 385 ? -22.028 28.143 27.496 1.00 30.14 385 LYS A C 1
ATOM 3106 O O . LYS A 1 385 ? -22.466 28.206 28.638 1.00 30.14 385 LYS A O 1
ATOM 3111 N N . LYS A 1 386 ? -22.206 27.064 26.731 1.00 28.56 386 LYS A N 1
ATOM 3112 C CA . LYS A 1 386 ? -22.493 25.737 27.294 1.00 28.56 386 LYS A CA 1
ATOM 3113 C C . LYS A 1 386 ? -21.762 24.660 26.490 1.00 28.56 386 LYS A C 1
ATOM 3115 O O . LYS A 1 386 ? -22.215 24.241 25.437 1.00 28.56 386 LYS A O 1
ATOM 3120 N N . GLN A 1 387 ? -20.663 24.231 27.110 1.00 28.84 387 GLN A N 1
ATOM 3121 C CA . GLN A 1 387 ? -20.089 22.886 27.105 1.00 28.84 387 GLN A CA 1
ATOM 3122 C C . GLN A 1 387 ? -19.248 22.471 25.893 1.00 28.84 387 GLN A C 1
ATOM 3124 O O . GLN A 1 387 ? -19.736 22.015 24.866 1.00 28.84 387 GLN A O 1
ATOM 3129 N N . ALA A 1 388 ? -17.936 22.524 26.129 1.00 36.75 388 ALA A N 1
ATOM 3130 C CA . ALA A 1 388 ? -16.960 21.615 25.557 1.00 36.75 388 ALA A CA 1
ATOM 3131 C C . ALA A 1 388 ? -17.484 20.169 25.603 1.00 36.75 388 ALA A C 1
ATOM 3133 O O . ALA A 1 388 ? -17.746 19.640 26.684 1.00 36.75 388 ALA A O 1
ATOM 3134 N N . LYS A 1 389 ? -17.605 19.516 24.447 1.00 37.22 389 LYS A N 1
ATOM 3135 C CA . LYS A 1 389 ? -17.654 18.056 24.386 1.00 37.22 389 LYS A CA 1
ATOM 3136 C C . LYS A 1 389 ? -16.250 17.563 24.051 1.00 37.22 389 LYS A C 1
ATOM 3138 O O . LYS A 1 389 ? -15.897 17.368 22.896 1.00 37.22 389 LYS A O 1
ATOM 3143 N N . GLN A 1 390 ? -15.474 17.331 25.111 1.00 34.12 390 GLN A N 1
ATOM 3144 C CA . GLN A 1 390 ? -14.618 16.143 25.163 1.00 34.12 390 GLN A CA 1
ATOM 3145 C C . GLN A 1 390 ? -15.447 14.954 24.656 1.00 34.12 390 GLN A C 1
ATOM 3147 O O . GLN A 1 390 ? -16.656 14.941 24.907 1.00 34.12 390 GLN A O 1
ATOM 3152 N N . GLN A 1 391 ? -14.840 14.002 23.939 1.00 48.75 391 GLN A N 1
ATOM 3153 C CA . GLN A 1 391 ? -15.505 12.758 23.531 1.00 48.75 391 GLN A CA 1
ATOM 3154 C C . GLN A 1 391 ? -16.293 12.213 24.721 1.00 48.75 391 GLN A C 1
ATOM 3156 O O . GLN A 1 391 ? -15.728 11.772 25.721 1.00 48.75 391 GLN A O 1
ATOM 3161 N N . LYS A 1 392 ? -17.613 12.398 24.664 1.00 53.84 392 LYS A N 1
ATOM 3162 C CA . LYS A 1 392 ? -18.490 12.085 25.779 1.00 53.84 392 LYS A CA 1
ATOM 3163 C C . LYS A 1 392 ? -18.491 10.568 25.840 1.00 53.84 392 LYS A C 1
ATOM 3165 O O . LYS A 1 392 ? -18.860 9.940 24.853 1.00 53.84 392 LYS A O 1
ATOM 3170 N N . ILE A 1 393 ? -18.046 10.014 26.966 1.00 59.78 393 ILE A N 1
ATOM 3171 C CA . ILE A 1 393 ? -18.246 8.599 27.288 1.00 59.78 393 ILE A CA 1
ATOM 3172 C C . ILE A 1 393 ? -19.695 8.267 26.930 1.00 59.78 393 ILE A C 1
ATOM 3174 O O . ILE A 1 393 ? -20.604 8.973 27.388 1.00 59.78 393 ILE A O 1
ATOM 3178 N N . LEU A 1 394 ? -19.886 7.265 26.069 1.00 68.25 394 LEU A N 1
ATOM 3179 C CA . LEU A 1 394 ? -21.221 6.863 25.661 1.00 68.25 394 LEU A CA 1
ATOM 3180 C C . LEU A 1 394 ? -21.981 6.448 26.905 1.00 68.25 394 LEU A C 1
ATOM 3182 O O . LEU A 1 394 ? -21.492 5.664 27.714 1.00 68.25 394 LEU A O 1
ATOM 3186 N N . THR A 1 395 ? -23.167 7.012 27.058 1.00 78.88 395 THR A N 1
ATOM 3187 C CA . THR A 1 395 ? -24.098 6.613 28.103 1.00 78.88 395 THR A CA 1
ATOM 3188 C C . THR A 1 395 ? -24.481 5.148 27.917 1.00 78.88 395 THR A C 1
ATOM 3190 O O . THR A 1 395 ? -24.423 4.611 26.811 1.00 78.88 395 THR A O 1
ATOM 3193 N N . TYR A 1 396 ? -24.898 4.492 28.998 1.00 80.06 396 TYR A N 1
ATOM 3194 C CA . TYR A 1 396 ? -25.287 3.086 28.941 1.00 80.06 396 TYR A CA 1
ATOM 3195 C C . TYR A 1 396 ? -26.394 2.822 27.904 1.00 80.06 396 TYR A C 1
ATOM 3197 O O . TYR A 1 396 ? -26.299 1.864 27.141 1.00 80.06 396 TYR A O 1
ATOM 3205 N N . ALA A 1 397 ? -27.363 3.736 27.789 1.00 79.69 397 ALA A N 1
ATOM 3206 C CA . ALA A 1 397 ? -28.394 3.690 26.753 1.00 79.69 397 ALA A CA 1
ATOM 3207 C C . ALA A 1 397 ? -27.800 3.722 25.331 1.00 79.69 397 ALA A C 1
ATOM 3209 O O . ALA A 1 397 ? -28.117 2.866 24.514 1.00 79.69 397 ALA A O 1
ATOM 3210 N N . GLU A 1 398 ? -26.862 4.637 25.053 1.00 80.38 398 GLU A N 1
ATOM 3211 C CA . GLU A 1 398 ? -26.203 4.733 23.738 1.00 80.38 398 GLU A CA 1
ATOM 3212 C C . GLU A 1 398 ? -25.405 3.458 23.385 1.00 80.38 398 GLU A C 1
ATOM 3214 O O . GLU A 1 398 ? -25.332 3.083 22.215 1.00 80.38 398 GLU A O 1
ATOM 3219 N N . ILE A 1 399 ? -24.822 2.776 24.380 1.00 82.38 399 ILE A N 1
ATOM 3220 C CA . ILE A 1 399 ? -24.100 1.505 24.188 1.00 82.38 399 ILE A CA 1
ATOM 3221 C C . ILE A 1 399 ? -25.067 0.365 23.885 1.00 82.38 399 ILE A C 1
ATOM 3223 O O . ILE A 1 399 ? -24.809 -0.443 22.995 1.00 82.38 399 ILE A O 1
ATOM 3227 N N . ILE A 1 400 ? -26.164 0.280 24.637 1.00 84.38 400 ILE A N 1
ATOM 3228 C CA . ILE A 1 400 ? -27.154 -0.772 24.438 1.00 84.38 400 ILE A CA 1
ATOM 3229 C C . ILE A 1 400 ? -27.871 -0.574 23.106 1.00 84.38 400 ILE A C 1
ATOM 3231 O O . ILE A 1 400 ? -28.067 -1.560 22.412 1.00 84.38 400 ILE A O 1
ATOM 3235 N N . ASP A 1 401 ? -28.189 0.643 22.678 1.00 79.19 401 ASP A N 1
ATOM 3236 C CA . ASP A 1 401 ? -28.918 0.879 21.425 1.00 79.19 401 ASP A CA 1
ATOM 3237 C C . ASP A 1 401 ? -28.057 0.673 20.168 1.00 79.19 401 ASP A C 1
ATOM 3239 O O . ASP A 1 401 ? -28.559 0.219 19.138 1.00 79.19 401 ASP A O 1
ATOM 3243 N N . ASN A 1 402 ? -26.749 0.932 20.243 1.00 80.69 402 ASN A N 1
ATOM 3244 C CA . ASN A 1 402 ? -25.831 0.752 19.120 1.00 80.69 402 ASN A CA 1
ATOM 3245 C C . ASN A 1 402 ? -25.408 -0.721 18.968 1.00 80.69 402 ASN A C 1
ATOM 3247 O O . ASN A 1 402 ? -24.765 -1.289 19.847 1.00 80.69 402 ASN A O 1
ATOM 3251 N N . SER A 1 403 ? -25.700 -1.335 17.816 1.00 79.31 403 SER A N 1
ATOM 3252 C CA . SER A 1 403 ? -25.382 -2.746 17.544 1.00 79.31 403 SER A CA 1
ATOM 3253 C C . SER A 1 403 ? -23.892 -3.081 17.654 1.00 79.31 403 SER A C 1
ATOM 3255 O O . SER A 1 403 ? -23.548 -4.161 18.132 1.00 79.31 403 SER A O 1
ATOM 3257 N N . LEU A 1 404 ? -23.014 -2.162 17.237 1.00 77.38 404 LEU A N 1
ATOM 3258 C CA . LEU A 1 404 ? -21.564 -2.328 17.317 1.00 77.38 404 LEU A CA 1
ATOM 3259 C C . LEU A 1 404 ? -21.080 -2.182 18.764 1.00 77.38 404 LEU A C 1
ATOM 3261 O O . LEU A 1 404 ? -20.340 -3.021 19.263 1.00 77.38 404 LEU A O 1
ATOM 3265 N N . ALA A 1 405 ? -21.541 -1.158 19.485 1.00 78.62 405 ALA A N 1
ATOM 3266 C CA . ALA A 1 405 ? -21.183 -0.996 20.896 1.00 78.62 405 ALA A CA 1
ATOM 3267 C C . ALA A 1 405 ? -21.662 -2.196 21.735 1.00 78.62 405 ALA A C 1
ATOM 3269 O O . ALA A 1 405 ? -20.939 -2.695 22.601 1.00 78.62 405 ALA A O 1
ATOM 3270 N N . ARG A 1 406 ? -22.852 -2.719 21.417 1.00 87.88 406 ARG A N 1
ATOM 3271 C CA . ARG A 1 406 ? -23.444 -3.899 22.048 1.00 87.88 406 ARG A CA 1
ATOM 3272 C C . ARG A 1 406 ? -22.629 -5.171 21.810 1.00 87.88 406 ARG A C 1
ATOM 3274 O O . ARG A 1 406 ? -22.553 -5.989 22.724 1.00 87.88 406 ARG A O 1
ATOM 3281 N N . SER A 1 407 ? -22.003 -5.363 20.642 1.00 84.75 407 SER A N 1
ATOM 3282 C CA . SER A 1 407 ? -21.165 -6.550 20.395 1.00 84.75 407 SER A CA 1
ATOM 3283 C C . SER A 1 407 ? -19.896 -6.546 21.248 1.00 84.75 407 SER A C 1
ATOM 3285 O O . SER A 1 407 ? -19.541 -7.576 21.818 1.00 84.75 407 SER A O 1
ATOM 3287 N N . TYR A 1 408 ? -19.264 -5.384 21.419 1.00 83.81 408 TYR A N 1
ATOM 3288 C CA . TYR A 1 408 ? -18.123 -5.237 22.328 1.00 83.81 408 TYR A CA 1
ATOM 3289 C C . TYR A 1 408 ? -18.533 -5.362 23.797 1.00 83.81 408 TYR A C 1
ATOM 3291 O O . TYR A 1 408 ? -17.842 -6.010 24.583 1.00 83.81 408 TYR A O 1
ATOM 3299 N N . PHE A 1 409 ? -19.697 -4.825 24.174 1.00 88.50 409 PHE A N 1
ATOM 3300 C CA . PHE A 1 409 ? -20.236 -5.023 25.518 1.00 88.50 409 PHE A CA 1
ATOM 3301 C C . PHE A 1 409 ? -20.562 -6.500 25.795 1.00 88.50 409 PHE A C 1
ATOM 3303 O O . PHE A 1 409 ? -20.293 -6.995 26.887 1.00 88.50 409 PHE A O 1
ATOM 3310 N N . MET A 1 410 ? -21.063 -7.237 24.798 1.00 90.44 410 MET A N 1
ATOM 3311 C CA . MET A 1 410 ? -21.283 -8.685 24.882 1.00 90.44 410 MET A CA 1
ATOM 3312 C C . MET A 1 410 ? -19.979 -9.450 25.118 1.00 90.44 410 MET A C 1
ATOM 3314 O O . MET A 1 410 ? -19.936 -10.333 25.974 1.00 90.44 410 MET A O 1
ATOM 3318 N N . GLN A 1 411 ? -18.915 -9.104 24.392 1.00 88.44 411 GLN A N 1
ATOM 3319 C CA . GLN A 1 411 ? -17.595 -9.707 24.576 1.00 88.44 411 GLN A CA 1
ATOM 3320 C C . GLN A 1 411 ? -17.066 -9.464 25.997 1.00 88.44 411 GLN A C 1
ATOM 3322 O O . GLN A 1 411 ? -16.692 -10.413 26.689 1.00 88.44 411 GLN A O 1
ATOM 3327 N N . PHE A 1 412 ? -17.146 -8.218 26.471 1.00 90.75 412 PHE A N 1
ATOM 3328 C CA . PHE A 1 412 ? -16.780 -7.847 27.836 1.00 90.75 412 PHE A CA 1
ATOM 3329 C C . PHE A 1 412 ? -17.582 -8.628 28.891 1.00 90.75 412 PHE A C 1
ATOM 3331 O O . PHE A 1 412 ? -17.024 -9.142 29.865 1.00 90.75 412 PHE A O 1
ATOM 3338 N N . LEU A 1 413 ? -18.902 -8.750 28.718 1.00 90.38 413 LEU A N 1
ATOM 3339 C CA . LEU A 1 413 ? -19.742 -9.526 29.629 1.00 90.38 413 LEU A CA 1
ATOM 3340 C C . LEU A 1 413 ? -19.408 -11.021 29.583 1.00 90.38 413 LEU A C 1
ATOM 3342 O O . LEU A 1 413 ? -19.452 -11.665 30.628 1.00 90.38 413 LEU A O 1
ATOM 3346 N N . GLY A 1 414 ? -19.019 -11.560 28.425 1.00 88.31 414 GLY A N 1
ATOM 3347 C CA . GLY A 1 414 ? -18.550 -12.940 28.273 1.00 88.31 414 GLY A CA 1
ATOM 3348 C C . GLY A 1 414 ? -17.314 -13.232 29.119 1.00 88.31 414 GLY A C 1
ATOM 3349 O O . GLY A 1 414 ? -17.318 -14.187 29.895 1.00 88.31 414 GLY A O 1
ATOM 3350 N N . HIS A 1 415 ? -16.304 -12.360 29.068 1.00 88.69 415 HIS A N 1
ATOM 3351 C CA . HIS A 1 415 ? -15.110 -12.473 29.917 1.00 88.69 415 HIS A CA 1
ATOM 3352 C C . HIS A 1 415 ? -15.430 -12.379 31.418 1.00 88.69 415 HIS A C 1
ATOM 3354 O O . HIS A 1 415 ? -14.752 -12.985 32.243 1.00 88.69 415 HIS A O 1
ATOM 3360 N N . ASN A 1 416 ? -16.499 -11.665 31.780 1.00 85.44 416 ASN A N 1
ATOM 3361 C CA . ASN A 1 416 ? -16.968 -11.525 33.159 1.00 85.44 416 ASN A CA 1
ATOM 3362 C C . ASN A 1 416 ? -18.061 -12.541 33.561 1.00 85.44 416 ASN A C 1
ATOM 3364 O O . ASN A 1 416 ? -18.653 -12.401 34.637 1.00 85.44 416 ASN A O 1
ATOM 3368 N N . GLY A 1 417 ? -18.361 -13.533 32.713 1.00 84.38 417 GLY A N 1
ATOM 3369 C CA . GLY A 1 417 ? -19.371 -14.570 32.963 1.00 84.38 417 GLY A CA 1
ATOM 3370 C C . GLY A 1 417 ? -20.812 -14.053 33.093 1.00 84.38 417 GLY A C 1
ATOM 3371 O O . GLY A 1 417 ? -21.635 -14.676 33.761 1.00 84.38 417 GLY A O 1
ATOM 3372 N N . ALA A 1 418 ? -21.118 -12.893 32.512 1.00 89.56 418 ALA A N 1
ATOM 3373 C CA . ALA A 1 418 ? -22.391 -12.179 32.636 1.00 89.56 418 ALA A CA 1
ATOM 3374 C C . ALA A 1 418 ? -23.116 -11.964 31.294 1.00 89.56 418 ALA A C 1
ATOM 3376 O O . ALA A 1 418 ? -24.105 -11.237 31.232 1.00 89.56 418 ALA A O 1
ATOM 3377 N N . ASP A 1 419 ? -22.654 -12.601 30.217 1.00 89.81 419 ASP A N 1
ATOM 3378 C CA . ASP A 1 419 ? -23.226 -12.489 28.867 1.00 89.81 419 ASP A CA 1
ATOM 3379 C C . ASP A 1 419 ? -24.691 -12.947 28.796 1.00 89.81 419 ASP A C 1
ATOM 3381 O O . ASP A 1 419 ? -25.489 -12.378 28.051 1.00 89.81 419 ASP A O 1
ATOM 3385 N N . HIS A 1 420 ? -25.071 -13.922 29.627 1.00 89.00 420 HIS A N 1
ATOM 3386 C CA . HIS A 1 420 ? -26.449 -14.399 29.774 1.00 89.00 420 HIS A CA 1
ATOM 3387 C C . HIS A 1 420 ? -27.458 -13.270 30.070 1.00 89.00 420 HIS A C 1
ATOM 3389 O O . HIS A 1 420 ? -28.583 -13.322 29.577 1.00 89.00 420 HIS A O 1
ATOM 3395 N N . MET A 1 421 ? -27.052 -12.218 30.794 1.00 88.88 421 MET A N 1
ATOM 3396 C CA . MET A 1 421 ? -27.907 -11.062 31.100 1.00 88.88 421 MET A CA 1
ATOM 3397 C C . MET A 1 421 ? -28.258 -10.255 29.841 1.00 88.88 421 MET A C 1
ATOM 3399 O O . MET A 1 421 ? -29.424 -9.939 29.603 1.00 88.88 421 MET A O 1
ATOM 3403 N N . LEU A 1 422 ? -27.263 -9.968 28.995 1.00 91.38 422 LEU A N 1
ATOM 3404 C CA . LEU A 1 422 ? -27.474 -9.216 27.757 1.00 91.38 422 LEU A CA 1
ATOM 3405 C C . LEU A 1 422 ? -28.187 -10.068 26.699 1.00 91.38 422 LEU A C 1
ATOM 3407 O O . LEU A 1 422 ? -29.019 -9.555 25.954 1.00 91.38 422 LEU A O 1
ATOM 3411 N N . ARG A 1 423 ? -27.915 -11.379 26.659 1.00 90.62 423 ARG A N 1
ATOM 3412 C CA . ARG A 1 423 ? -28.635 -12.331 25.796 1.00 90.62 423 ARG A CA 1
ATOM 3413 C C . ARG A 1 423 ? -30.125 -12.381 26.125 1.00 90.62 423 ARG A C 1
ATOM 3415 O O . ARG A 1 423 ? -30.930 -12.294 25.202 1.00 90.62 423 ARG A O 1
ATOM 3422 N N . PHE A 1 424 ? -30.481 -12.454 27.408 1.00 91.88 424 PHE A N 1
ATOM 3423 C CA . PHE A 1 424 ? -31.876 -12.371 27.838 1.00 91.88 424 PHE A CA 1
ATOM 3424 C C . PHE A 1 424 ? -32.507 -11.036 27.437 1.00 91.88 424 PHE A C 1
ATOM 3426 O O . PHE A 1 424 ? -33.575 -11.024 26.829 1.00 91.88 424 PHE A O 1
ATOM 3433 N N . TRP A 1 425 ? -31.825 -9.914 27.707 1.00 93.25 425 TRP A N 1
ATOM 3434 C CA . TRP A 1 425 ? -32.336 -8.586 27.357 1.00 93.25 425 TRP A CA 1
ATOM 3435 C C . TRP A 1 425 ? -32.647 -8.464 25.859 1.00 93.25 425 TRP A C 1
ATOM 3437 O O . TRP A 1 425 ? -33.716 -7.979 25.496 1.00 93.25 425 TRP A O 1
ATOM 3447 N N . MET A 1 426 ? -31.756 -8.959 24.992 1.00 89.12 426 MET A N 1
ATOM 3448 C CA . MET A 1 426 ? -31.978 -8.968 23.542 1.00 89.12 426 MET A CA 1
ATOM 3449 C C . MET A 1 426 ? -33.108 -9.913 23.123 1.00 89.12 426 MET A C 1
ATOM 3451 O O . MET A 1 426 ? -33.847 -9.593 22.197 1.00 89.12 426 MET A O 1
ATOM 3455 N N . ALA A 1 427 ? -33.256 -11.066 23.781 1.00 89.50 427 ALA A N 1
ATOM 3456 C CA . ALA A 1 427 ? -34.323 -12.015 23.474 1.00 89.50 427 ALA A CA 1
ATOM 3457 C C . ALA A 1 427 ? -35.708 -11.424 23.789 1.00 89.50 427 ALA A C 1
ATOM 3459 O O . ALA A 1 427 ? -36.613 -11.508 22.960 1.00 89.50 427 ALA A O 1
ATOM 3460 N N . VAL A 1 428 ? -35.849 -10.736 24.927 1.00 89.06 428 VAL A N 1
ATOM 3461 C CA . VAL A 1 428 ? -37.084 -10.016 25.276 1.00 89.06 428 VAL A CA 1
ATOM 3462 C C . VAL A 1 428 ? -37.323 -8.823 24.343 1.00 89.06 428 VAL A C 1
ATOM 3464 O O . VAL A 1 428 ? -38.459 -8.582 23.936 1.00 89.06 428 VAL A O 1
ATOM 3467 N N . GLU A 1 429 ? -36.274 -8.104 23.934 1.00 88.62 429 GLU A N 1
ATOM 3468 C CA . GLU A 1 429 ? -36.414 -7.009 22.967 1.00 88.62 429 GLU A CA 1
ATOM 3469 C C . GLU A 1 429 ? -36.886 -7.521 21.595 1.00 88.62 429 GLU A C 1
ATOM 3471 O O . GLU A 1 429 ? -37.779 -6.938 20.982 1.00 88.62 429 GLU A O 1
ATOM 3476 N N . ASN A 1 430 ? -36.381 -8.674 21.151 1.00 87.06 430 ASN A N 1
ATOM 3477 C CA . ASN A 1 430 ? -36.864 -9.344 19.944 1.00 87.06 430 ASN A CA 1
ATOM 3478 C C . ASN A 1 430 ? -38.325 -9.788 20.083 1.00 87.06 430 ASN A C 1
ATOM 3480 O O . ASN A 1 430 ? -39.097 -9.624 19.140 1.00 87.06 430 ASN A O 1
ATOM 3484 N N . MET A 1 431 ? -38.730 -10.287 21.255 1.00 84.19 431 MET A N 1
ATOM 3485 C CA . MET A 1 431 ? -40.121 -10.644 21.544 1.00 84.19 431 MET A CA 1
ATOM 3486 C C . MET A 1 431 ? -41.059 -9.427 21.443 1.00 84.19 431 MET A C 1
ATOM 3488 O O . MET A 1 431 ? -42.131 -9.528 20.843 1.00 84.19 431 MET A O 1
ATOM 3492 N N . LYS A 1 432 ? -40.640 -8.241 21.922 1.00 85.56 432 LYS A N 1
ATOM 3493 C CA . LYS A 1 432 ? -41.399 -6.983 21.738 1.00 85.56 432 LYS A CA 1
ATOM 3494 C C . LYS A 1 432 ? -41.582 -6.615 20.271 1.00 85.56 432 LYS A C 1
ATOM 3496 O O . LYS A 1 432 ? -42.653 -6.148 19.886 1.00 85.56 432 LYS A O 1
ATOM 3501 N N . GLN A 1 433 ? -40.542 -6.784 19.456 1.00 83.19 433 GLN A N 1
ATOM 3502 C CA . GLN A 1 433 ? -40.628 -6.499 18.023 1.00 83.19 433 GLN A CA 1
ATOM 3503 C C . GLN A 1 433 ? -41.495 -7.543 17.305 1.00 83.19 433 GLN A C 1
ATOM 3505 O O . GLN A 1 433 ? -42.332 -7.179 16.483 1.00 83.19 433 GLN A O 1
ATOM 3510 N N . LEU A 1 434 ? -41.376 -8.825 17.669 1.00 83.19 434 LEU A N 1
ATOM 3511 C CA . LEU A 1 434 ? -42.224 -9.908 17.162 1.00 83.19 434 LEU A CA 1
ATOM 3512 C C . LEU A 1 434 ? -43.702 -9.648 17.442 1.00 83.19 434 LEU A C 1
ATOM 3514 O O . LEU A 1 434 ? -44.512 -9.805 16.535 1.00 83.19 434 LEU A O 1
ATOM 3518 N N . LYS A 1 435 ? -44.049 -9.143 18.630 1.00 82.00 435 LYS A N 1
ATOM 3519 C CA . LYS A 1 435 ? -45.426 -8.760 18.975 1.00 82.00 435 LYS A CA 1
ATOM 3520 C C . LYS A 1 435 ? -46.033 -7.728 18.019 1.00 82.00 435 LYS A C 1
ATOM 3522 O O . LYS A 1 435 ? -47.235 -7.762 17.779 1.00 82.00 435 LYS A O 1
ATOM 3527 N N . LYS A 1 436 ? -45.219 -6.838 17.437 1.00 79.88 436 LYS A N 1
ATOM 3528 C CA . LYS A 1 436 ? -45.676 -5.838 16.453 1.00 79.88 436 LYS A CA 1
ATOM 3529 C C . LYS A 1 436 ? -45.893 -6.419 15.053 1.00 79.88 436 LYS A C 1
ATOM 3531 O O . LYS A 1 436 ? -46.699 -5.881 14.306 1.00 79.88 436 LYS A O 1
ATOM 3536 N N . VAL A 1 437 ? -45.156 -7.470 14.684 1.00 79.88 437 VAL A N 1
ATOM 3537 C CA . VAL A 1 437 ? -45.117 -7.996 13.305 1.00 79.88 437 VAL A CA 1
ATOM 3538 C C . VAL A 1 437 ? -45.913 -9.298 13.155 1.00 79.88 437 VAL A C 1
ATOM 3540 O O . VAL A 1 437 ? -46.603 -9.478 12.156 1.00 79.88 437 VAL A O 1
ATOM 3543 N N . LYS A 1 438 ? -45.799 -10.225 14.115 1.00 81.19 438 LYS A N 1
ATOM 3544 C CA . LYS A 1 438 ? -46.400 -11.572 14.107 1.00 81.19 438 LYS A CA 1
ATOM 3545 C C . LYS A 1 438 ? -46.818 -11.981 15.533 1.00 81.19 438 LYS A C 1
ATOM 3547 O O . LYS A 1 438 ? -46.049 -12.681 16.198 1.00 81.19 438 LYS A O 1
ATOM 3552 N N . PRO A 1 439 ? -48.011 -11.573 16.005 1.00 75.75 439 PRO A N 1
ATOM 3553 C CA . PRO A 1 439 ? -48.470 -11.861 17.367 1.00 75.75 439 PRO A CA 1
ATOM 3554 C C . PRO A 1 439 ? -48.592 -13.367 17.650 1.00 75.75 439 PRO A C 1
ATOM 3556 O O . PRO A 1 439 ? -48.249 -13.808 18.741 1.00 75.75 439 PRO A O 1
ATOM 3559 N N . ASP A 1 440 ? -48.939 -14.169 16.641 1.00 76.62 440 ASP A N 1
ATOM 3560 C CA . ASP A 1 440 ? -49.137 -15.622 16.770 1.00 76.62 440 ASP A CA 1
ATOM 3561 C C . ASP A 1 440 ? -47.869 -16.393 17.185 1.00 76.62 440 ASP A C 1
ATOM 3563 O O . ASP A 1 440 ? -47.954 -17.507 17.687 1.00 76.62 440 ASP A O 1
ATOM 3567 N N . LYS A 1 441 ? -46.676 -15.812 16.983 1.00 80.50 441 LYS A N 1
ATOM 3568 C CA . LYS A 1 441 ? -45.383 -16.436 17.330 1.00 80.50 441 LYS A CA 1
ATOM 3569 C C . LYS A 1 441 ? -44.796 -15.952 18.656 1.00 80.50 441 LYS A C 1
ATOM 3571 O O . LYS A 1 441 ? -43.715 -16.394 19.046 1.00 80.50 441 LYS A O 1
ATOM 3576 N N . VAL A 1 442 ? -45.467 -15.025 19.339 1.00 81.50 442 VAL A N 1
ATOM 3577 C CA . VAL A 1 442 ? -44.981 -14.464 20.609 1.00 81.50 442 VAL A CA 1
ATOM 3578 C C . VAL A 1 442 ? -44.970 -15.535 21.697 1.00 81.50 442 VAL A C 1
ATOM 3580 O O . VAL A 1 442 ? -43.994 -15.629 22.433 1.00 81.50 442 VAL A O 1
ATOM 3583 N N . GLN A 1 443 ? -45.988 -16.399 21.727 1.00 80.31 443 GLN A N 1
ATOM 3584 C CA . GLN A 1 443 ? -46.091 -17.515 22.673 1.00 80.31 443 GLN A CA 1
ATOM 3585 C C . GLN A 1 443 ? -44.940 -18.523 22.536 1.00 80.31 443 GLN A C 1
ATOM 3587 O O . GLN A 1 443 ? -44.349 -18.937 23.533 1.00 80.31 443 GLN A O 1
ATOM 3592 N N . ASP A 1 444 ? -44.561 -18.873 21.306 1.00 82.56 444 ASP A N 1
ATOM 3593 C CA . ASP A 1 444 ? -43.412 -19.754 21.060 1.00 82.56 444 ASP A CA 1
ATOM 3594 C C . ASP A 1 444 ? -42.104 -19.095 21.524 1.00 82.56 444 ASP A C 1
ATOM 3596 O O . ASP A 1 444 ? -41.297 -19.713 22.217 1.00 82.56 444 ASP A O 1
ATOM 3600 N N . SER A 1 445 ? -41.935 -17.797 21.243 1.00 84.56 445 SER A N 1
ATOM 3601 C CA . SER A 1 445 ? -40.777 -17.031 21.715 1.00 84.56 445 SER A CA 1
ATOM 3602 C C . SER A 1 445 ? -40.728 -16.919 23.244 1.00 84.56 445 SER A C 1
ATOM 3604 O O . SER A 1 445 ? -39.638 -16.953 23.813 1.00 84.56 445 SER A O 1
ATOM 3606 N N . ALA A 1 446 ? -41.870 -16.777 23.920 1.00 84.81 446 ALA A N 1
ATOM 3607 C CA . ALA A 1 446 ? -41.945 -16.717 25.378 1.00 84.81 446 ALA A CA 1
ATOM 3608 C C . ALA A 1 446 ? -41.534 -18.056 26.011 1.00 84.81 446 ALA A C 1
ATOM 3610 O O . ALA A 1 446 ? -40.757 -18.070 26.970 1.00 84.81 446 ALA A O 1
ATOM 3611 N N . LYS A 1 447 ? -41.971 -19.183 25.427 1.00 85.50 447 LYS A N 1
ATOM 3612 C CA . LYS A 1 447 ? -41.545 -20.538 25.823 1.00 85.50 447 LYS A CA 1
ATOM 3613 C C . LYS A 1 447 ? -40.038 -20.726 25.665 1.00 85.50 447 LYS A C 1
ATOM 3615 O O . LYS A 1 447 ? -39.386 -21.224 26.584 1.00 85.50 447 LYS A O 1
ATOM 3620 N N . ASP A 1 448 ? -39.474 -20.287 24.544 1.00 86.56 448 ASP A N 1
ATOM 3621 C CA . ASP A 1 448 ? -38.033 -20.379 24.289 1.00 86.56 448 ASP A CA 1
ATOM 3622 C C . ASP A 1 448 ? -37.220 -19.540 25.284 1.00 86.56 448 ASP A C 1
ATOM 3624 O O . ASP A 1 448 ? -36.242 -20.024 25.860 1.00 86.56 448 ASP A O 1
ATOM 3628 N N . ILE A 1 449 ? -37.645 -18.298 25.539 1.00 86.88 449 ILE A N 1
ATOM 3629 C CA . ILE A 1 449 ? -36.992 -17.406 26.508 1.00 86.88 449 ILE A CA 1
ATOM 3630 C C . ILE A 1 449 ? -37.050 -18.009 27.914 1.00 86.88 449 ILE A C 1
ATOM 3632 O O . ILE A 1 449 ? -36.038 -18.017 28.621 1.00 86.88 449 ILE A O 1
ATOM 3636 N N . TYR A 1 450 ? -38.203 -18.549 28.309 1.00 85.88 450 TYR A N 1
ATOM 3637 C CA . TYR A 1 450 ? -38.378 -19.183 29.609 1.00 85.88 450 TYR A CA 1
ATOM 3638 C C . TYR A 1 450 ? -37.430 -20.376 29.793 1.00 85.88 450 TYR A C 1
ATOM 3640 O O . TYR A 1 450 ? -36.666 -20.425 30.760 1.00 85.88 450 TYR A O 1
ATOM 3648 N N . ASN A 1 451 ? -37.403 -21.291 28.822 1.00 85.94 451 ASN A N 1
ATOM 3649 C CA . ASN A 1 451 ? -36.571 -22.493 28.869 1.00 85.94 451 ASN A CA 1
ATOM 3650 C C . ASN A 1 451 ? -35.066 -22.190 28.845 1.00 85.94 451 ASN A C 1
ATOM 3652 O O . ASN A 1 451 ? -34.283 -22.917 29.456 1.00 85.94 451 ASN A O 1
ATOM 3656 N N . LEU A 1 452 ? -34.649 -21.130 28.147 1.00 86.38 452 LEU A N 1
ATOM 3657 C CA . LEU A 1 452 ? -33.234 -20.811 27.959 1.00 86.38 452 LEU A CA 1
ATOM 3658 C C . LEU A 1 452 ? -32.639 -19.952 29.088 1.00 86.38 452 LEU A C 1
ATOM 3660 O O . LEU A 1 452 ? -31.436 -20.053 29.349 1.00 86.38 452 LEU A O 1
ATOM 3664 N N . PHE A 1 453 ? -33.454 -19.124 29.752 1.00 87.94 453 PHE A N 1
ATOM 3665 C CA . PHE A 1 453 ? -32.965 -18.104 30.688 1.00 87.94 453 PHE A CA 1
ATOM 3666 C C . PHE A 1 453 ? -33.639 -18.087 32.064 1.00 87.94 453 PHE A C 1
ATOM 3668 O O . PHE A 1 453 ? -33.075 -17.488 32.976 1.00 87.94 453 PHE A O 1
ATOM 3675 N N . ILE A 1 454 ? -34.816 -18.693 32.245 1.00 86.38 454 ILE A N 1
ATOM 3676 C CA . ILE A 1 454 ? -35.573 -18.602 33.508 1.00 86.38 454 ILE A CA 1
ATOM 3677 C C . ILE A 1 454 ? -35.530 -19.913 34.288 1.00 86.38 454 ILE A C 1
ATOM 3679 O O . ILE A 1 454 ? -35.358 -19.900 35.507 1.00 86.38 454 ILE A O 1
ATOM 3683 N N . VAL A 1 455 ? -35.641 -21.047 33.592 1.00 85.06 455 VAL A N 1
ATOM 3684 C CA . VAL A 1 455 ? -35.612 -22.364 34.232 1.00 85.06 455 VAL A CA 1
ATOM 3685 C C . VAL A 1 455 ? -34.300 -22.528 35.025 1.00 85.06 455 VAL A C 1
ATOM 3687 O O . VAL A 1 455 ? -33.224 -22.321 34.464 1.00 85.06 455 VAL A O 1
ATOM 3690 N N . PRO A 1 456 ? -34.335 -22.938 36.310 1.00 77.25 456 PRO A N 1
ATOM 3691 C CA . PRO A 1 456 ? -33.130 -23.040 37.143 1.00 77.25 456 PRO A CA 1
ATOM 3692 C C . PRO A 1 456 ? -32.050 -23.993 36.607 1.00 77.25 456 PRO A C 1
ATOM 3694 O O . PRO A 1 456 ? -30.876 -23.842 36.936 1.00 77.25 456 PRO A O 1
ATOM 3697 N N . SER A 1 457 ? -32.436 -24.978 35.791 1.00 75.88 457 SER A N 1
ATOM 3698 C CA . SER A 1 457 ? -31.531 -25.905 35.101 1.00 75.88 457 SER A CA 1
ATOM 3699 C C . SER A 1 457 ? -30.995 -25.372 33.765 1.00 75.88 457 SER A C 1
ATOM 3701 O O . SER A 1 457 ? -30.205 -26.053 33.109 1.00 75.88 457 SER A O 1
ATOM 3703 N N . ALA A 1 458 ? -31.394 -24.169 33.345 1.00 80.75 458 ALA A N 1
ATOM 3704 C CA . ALA A 1 458 ? -30.954 -23.581 32.093 1.00 80.75 458 ALA A CA 1
ATOM 3705 C C . ALA A 1 458 ? -29.485 -23.146 32.160 1.00 80.75 458 ALA A C 1
ATOM 3707 O O . ALA A 1 458 ? -29.029 -22.509 33.112 1.00 80.75 458 ALA A O 1
ATOM 3708 N N . LYS A 1 459 ? -28.739 -23.431 31.087 1.00 74.94 459 LYS A N 1
ATOM 3709 C CA . LYS A 1 459 ? -27.310 -23.094 30.962 1.00 74.94 459 LYS A CA 1
ATOM 3710 C C . LYS A 1 459 ? -27.032 -21.588 31.090 1.00 74.94 459 LYS A C 1
ATOM 3712 O O . LYS A 1 459 ? -25.938 -21.203 31.493 1.00 74.94 459 LYS A O 1
ATOM 3717 N N . HIS A 1 460 ? -28.010 -20.752 30.748 1.00 81.19 460 HIS A N 1
ATOM 3718 C CA . HIS A 1 460 ? -27.917 -19.294 30.785 1.00 81.19 460 HIS A CA 1
ATOM 3719 C C . HIS A 1 460 ? -28.931 -18.676 31.759 1.00 81.19 460 HIS A C 1
ATOM 3721 O O . HIS A 1 460 ? -29.408 -17.569 31.524 1.00 81.19 460 HIS A O 1
ATOM 3727 N N . ALA A 1 461 ? -29.256 -19.381 32.850 1.00 83.00 461 ALA A N 1
ATOM 3728 C CA . ALA A 1 461 ? -30.223 -18.916 33.838 1.00 83.00 461 ALA A CA 1
ATOM 3729 C C . ALA A 1 461 ? -29.853 -17.534 34.409 1.00 83.00 461 ALA A C 1
ATOM 3731 O O . ALA A 1 461 ? -28.756 -17.326 34.938 1.00 83.00 461 ALA A O 1
ATOM 3732 N N . VAL A 1 462 ? -30.785 -16.586 34.326 1.00 86.69 462 VAL A N 1
ATOM 3733 C CA . VAL A 1 462 ? -30.635 -15.241 34.878 1.00 86.69 462 VAL A CA 1
ATOM 3734 C C . VAL A 1 462 ? -31.260 -15.191 36.269 1.00 86.69 462 VAL A C 1
ATOM 3736 O O . VAL A 1 462 ? -32.313 -15.765 36.527 1.00 86.69 462 VAL A O 1
ATOM 3739 N N . ARG A 1 463 ? -30.614 -14.481 37.199 1.00 82.19 463 ARG A N 1
ATOM 3740 C CA . ARG A 1 463 ? -31.153 -14.267 38.550 1.00 82.19 463 ARG A CA 1
ATOM 3741 C C . ARG A 1 463 ? -32.163 -13.121 38.547 1.00 82.19 463 ARG A C 1
ATOM 3743 O O . ARG A 1 463 ? -31.725 -11.966 38.506 1.00 82.19 463 ARG A O 1
ATOM 3750 N N . ILE A 1 464 ? -33.442 -13.477 38.636 1.00 82.75 464 ILE A N 1
ATOM 3751 C CA . ILE A 1 464 ? -34.623 -12.598 38.624 1.00 82.75 464 ILE A CA 1
ATOM 3752 C C . ILE A 1 464 ? -35.473 -12.907 39.866 1.00 82.75 464 ILE A C 1
ATOM 3754 O O . ILE A 1 464 ? -35.367 -14.005 40.423 1.00 82.75 464 ILE A O 1
ATOM 3758 N N . ASP A 1 465 ? -36.281 -11.952 40.328 1.00 84.25 465 ASP A N 1
ATOM 3759 C CA . ASP A 1 465 ? -37.150 -12.157 41.486 1.00 84.25 465 ASP A CA 1
ATOM 3760 C C . ASP A 1 465 ? -38.162 -13.307 41.299 1.00 84.25 465 ASP A C 1
ATOM 3762 O O . ASP A 1 465 ? -38.782 -13.489 40.251 1.00 84.25 465 ASP A O 1
ATOM 3766 N N . SER A 1 466 ? -38.370 -14.067 42.374 1.00 79.56 466 SER A N 1
ATOM 3767 C CA . SER A 1 466 ? -39.252 -15.238 42.424 1.00 79.56 466 SER A CA 1
ATOM 3768 C C . SER A 1 466 ? -40.722 -14.918 42.127 1.00 79.56 466 SER A C 1
ATOM 3770 O O . SER A 1 466 ? -41.461 -15.791 41.668 1.00 79.56 466 SER A O 1
ATOM 3772 N N . THR A 1 467 ? -41.158 -13.673 42.352 1.00 82.50 467 THR A N 1
ATOM 3773 C CA . THR A 1 467 ? -42.518 -13.235 42.016 1.00 82.50 467 THR A CA 1
ATOM 3774 C C . THR A 1 467 ? -42.706 -13.064 40.507 1.00 82.50 467 THR A C 1
ATOM 3776 O O . THR A 1 467 ? -43.751 -13.450 39.983 1.00 82.50 467 THR A O 1
ATOM 3779 N N . LEU A 1 468 ? -41.683 -12.575 39.795 1.00 82.69 468 LEU A N 1
ATOM 3780 C CA . LEU A 1 468 ? -41.680 -12.435 38.336 1.00 82.69 468 LEU A CA 1
ATOM 3781 C C . LEU A 1 468 ? -41.646 -13.798 37.648 1.00 82.69 468 LEU A C 1
ATOM 3783 O O . LEU A 1 468 ? -42.390 -14.008 36.696 1.00 82.69 468 LEU A O 1
ATOM 3787 N N . VAL A 1 469 ? -40.866 -14.748 38.175 1.00 83.19 469 VAL A N 1
ATOM 3788 C CA . VAL A 1 469 ? -40.823 -16.126 37.653 1.00 83.19 469 VAL A CA 1
ATOM 3789 C C . VAL A 1 469 ? -42.209 -16.776 37.698 1.00 83.19 469 VAL A C 1
ATOM 3791 O O . VAL A 1 469 ? -42.661 -17.307 36.689 1.00 83.19 469 VAL A O 1
ATOM 3794 N N . ARG A 1 470 ? -42.938 -16.648 38.816 1.00 81.25 470 ARG A N 1
ATOM 3795 C CA . ARG A 1 470 ? -44.313 -17.172 38.930 1.00 81.25 470 ARG A CA 1
ATOM 3796 C C . ARG A 1 470 ? -45.289 -16.507 37.958 1.00 81.25 470 ARG A C 1
ATOM 3798 O O . ARG A 1 470 ? -46.158 -17.184 37.420 1.00 81.25 470 ARG A O 1
ATOM 3805 N N . LYS A 1 471 ? -45.148 -15.197 37.718 1.00 79.81 471 LYS A N 1
ATOM 3806 C CA . LYS A 1 471 ? -45.959 -14.481 36.717 1.00 79.81 471 LYS A CA 1
ATOM 3807 C C . LYS A 1 471 ? -45.641 -14.937 35.284 1.00 79.81 471 LYS A C 1
ATOM 3809 O O . LYS A 1 471 ? -46.546 -15.041 34.461 1.00 79.81 471 LYS A O 1
ATOM 3814 N N . MET A 1 472 ? -44.377 -15.246 34.983 1.00 82.12 472 MET A N 1
ATOM 3815 C CA . MET A 1 472 ? -43.977 -15.820 33.691 1.00 82.12 472 MET A CA 1
ATOM 3816 C C . MET A 1 472 ? -44.519 -17.246 33.510 1.00 82.12 472 MET A C 1
ATOM 3818 O O . MET A 1 472 ? -44.967 -17.591 32.422 1.00 82.12 472 MET A O 1
ATOM 3822 N N . GLU A 1 473 ? -44.535 -18.062 34.568 1.00 79.75 473 GLU A N 1
ATOM 3823 C CA . GLU A 1 473 ? -45.127 -19.410 34.557 1.00 79.75 473 GLU A CA 1
ATOM 3824 C C . GLU A 1 473 ? -46.639 -19.381 34.297 1.00 79.75 473 GLU A C 1
ATOM 3826 O O . GLU A 1 473 ? -47.144 -20.178 33.501 1.00 79.75 473 GLU A O 1
ATOM 3831 N N . SER A 1 474 ? -47.366 -18.440 34.914 1.00 71.94 474 SER A N 1
ATOM 3832 C CA . SER A 1 474 ? -48.797 -18.259 34.638 1.00 71.94 474 SER A CA 1
ATOM 3833 C C . SER A 1 474 ? -49.056 -17.802 33.202 1.00 71.94 474 SER A C 1
ATOM 3835 O O . SER A 1 474 ? -49.998 -18.284 32.581 1.00 71.94 474 SER A O 1
ATOM 3837 N N . HIS A 1 475 ? -48.183 -16.955 32.648 1.00 70.25 475 HIS A N 1
ATOM 3838 C CA . HIS A 1 475 ? -48.284 -16.468 31.270 1.00 70.25 475 HIS A CA 1
ATOM 3839 C C . HIS A 1 475 ? -48.097 -17.574 30.213 1.00 70.25 475 HIS A C 1
ATOM 3841 O O . HIS A 1 475 ? -48.690 -17.534 29.138 1.00 70.25 475 HIS A O 1
ATOM 3847 N N . LEU A 1 476 ? -47.287 -18.592 30.517 1.00 71.44 476 LEU A N 1
ATOM 3848 C CA . LEU A 1 476 ? -47.092 -19.758 29.645 1.00 71.44 476 LEU A CA 1
ATOM 3849 C C . LEU A 1 476 ? -48.312 -20.697 29.609 1.00 71.44 476 LEU A C 1
ATOM 3851 O O . LEU A 1 476 ? -48.357 -21.592 28.763 1.00 71.44 476 LEU A O 1
ATOM 3855 N N . SER A 1 477 ? -49.259 -20.516 30.539 1.00 67.75 477 SER A N 1
ATOM 3856 C CA . SER A 1 477 ? -50.412 -21.401 30.761 1.00 67.75 477 SER A CA 1
ATOM 3857 C C . SER A 1 477 ? -51.756 -20.757 30.394 1.00 67.75 477 SER A C 1
ATOM 3859 O O . SER A 1 477 ? -52.639 -21.461 29.915 1.00 67.75 477 SER A O 1
ATOM 3861 N N . ASP A 1 478 ? -51.901 -19.444 30.588 1.00 59.94 478 ASP A N 1
ATOM 3862 C CA . ASP A 1 478 ? -53.076 -18.635 30.239 1.00 59.94 478 ASP A CA 1
ATOM 3863 C C . ASP A 1 478 ? -52.561 -17.368 29.537 1.00 59.94 478 ASP A C 1
ATOM 3865 O O . ASP A 1 478 ? -51.669 -16.714 30.071 1.00 59.94 478 ASP A O 1
ATOM 3869 N N . GLU A 1 479 ? -53.081 -17.016 28.354 1.00 59.12 479 GLU A N 1
ATOM 3870 C CA . GLU A 1 479 ? -52.629 -15.896 27.495 1.00 59.12 479 GLU A CA 1
ATOM 3871 C C . GLU A 1 479 ? -52.872 -14.491 28.103 1.00 59.12 479 GLU A C 1
ATOM 3873 O O . GLU A 1 479 ? -53.432 -13.592 27.473 1.00 59.12 479 GLU A O 1
ATOM 3878 N N . GLN A 1 480 ? -52.477 -14.268 29.352 1.00 59.19 480 GLN A N 1
ATOM 3879 C CA . GLN A 1 480 ? -52.636 -13.012 30.062 1.00 59.19 480 GLN A CA 1
ATOM 3880 C C . GLN A 1 480 ? -51.264 -12.407 30.368 1.00 59.19 480 GLN A C 1
ATOM 3882 O O . GLN A 1 480 ? -50.517 -12.859 31.227 1.00 59.19 480 GLN A O 1
ATOM 3887 N N . ASP A 1 481 ? -50.974 -11.350 29.610 1.00 65.69 481 ASP A N 1
ATOM 3888 C CA . ASP A 1 481 ? -50.002 -10.282 29.857 1.00 65.69 481 ASP A CA 1
ATOM 3889 C C . ASP A 1 481 ? -48.496 -10.641 29.869 1.00 65.69 481 ASP A C 1
ATOM 3891 O O . ASP A 1 481 ? -47.960 -11.195 30.825 1.00 65.69 481 ASP A O 1
ATOM 3895 N N . ASP A 1 482 ? -47.779 -10.225 28.813 1.00 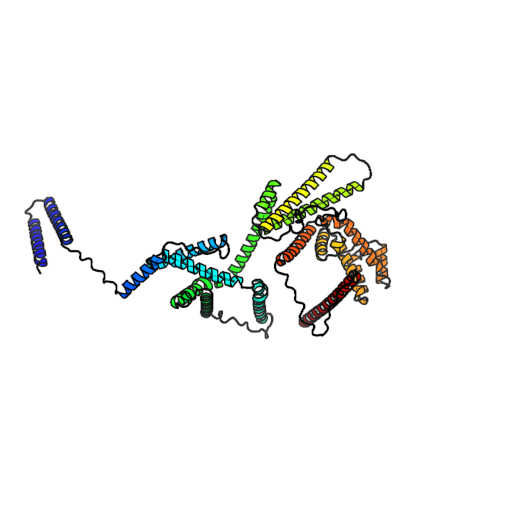74.19 482 ASP A N 1
ATOM 3896 C CA . ASP A 1 482 ? -46.314 -10.367 28.669 1.00 74.19 482 ASP A CA 1
ATOM 3897 C C . ASP A 1 482 ? -45.517 -9.440 29.618 1.00 74.19 482 ASP A C 1
ATOM 3899 O O . ASP A 1 482 ? -44.280 -9.415 29.583 1.00 74.19 482 ASP A O 1
ATOM 3903 N N . SER A 1 483 ? -46.203 -8.624 30.429 1.00 78.62 483 SER A N 1
ATOM 3904 C CA . SER A 1 483 ? -45.608 -7.596 31.292 1.00 78.62 483 SER A CA 1
ATOM 3905 C C . SER A 1 483 ? -44.492 -8.126 32.190 1.00 78.62 483 SER A C 1
ATOM 3907 O O . SER A 1 483 ? -43.487 -7.440 32.368 1.00 78.62 483 SER A O 1
ATOM 3909 N N . ALA A 1 484 ? -44.595 -9.371 32.665 1.00 83.31 484 ALA A N 1
ATOM 3910 C CA . ALA A 1 484 ? -43.582 -9.998 33.513 1.00 83.31 484 ALA A CA 1
ATOM 3911 C C . ALA A 1 484 ? -42.203 -10.113 32.829 1.00 83.31 484 ALA A C 1
ATOM 3913 O O . ALA A 1 484 ? -41.175 -9.887 33.471 1.00 83.31 484 ALA A O 1
ATOM 3914 N N . PHE A 1 485 ? -42.157 -10.403 31.522 1.00 85.38 485 PHE A N 1
ATOM 3915 C CA . PHE A 1 485 ? -40.905 -10.441 30.754 1.00 85.38 485 PHE A CA 1
ATOM 3916 C C . PHE A 1 485 ? -40.294 -9.051 30.588 1.00 85.38 485 PHE A C 1
ATOM 3918 O O . PHE A 1 485 ? -39.073 -8.901 30.650 1.00 85.38 485 PHE A O 1
ATOM 3925 N N . PHE A 1 486 ? -41.129 -8.024 30.424 1.00 87.81 486 PHE A N 1
ATOM 3926 C CA . PHE A 1 486 ? -40.669 -6.643 30.295 1.00 87.81 486 PHE A CA 1
ATOM 3927 C C . PHE A 1 486 ? -40.197 -6.062 31.631 1.00 87.81 486 PHE A C 1
ATOM 3929 O O . PHE A 1 486 ? -39.161 -5.401 31.662 1.00 87.81 486 PHE A O 1
ATOM 3936 N N . GLU A 1 487 ? -40.889 -6.356 32.733 1.00 85.81 487 GLU A N 1
ATOM 3937 C CA . GLU A 1 487 ? -40.455 -6.004 34.092 1.00 85.81 487 GLU A CA 1
ATOM 3938 C C . GLU A 1 487 ? -39.088 -6.632 34.405 1.00 85.81 487 GLU A C 1
ATOM 3940 O O . GLU A 1 487 ? -38.158 -5.938 34.820 1.00 85.81 487 GLU A O 1
ATOM 3945 N N . ALA A 1 488 ? -38.917 -7.919 34.095 1.00 87.25 488 ALA A N 1
ATOM 3946 C CA . ALA A 1 488 ? -37.648 -8.617 34.268 1.00 87.25 488 ALA A CA 1
ATOM 3947 C C . ALA A 1 488 ? -36.520 -8.066 33.378 1.00 87.25 488 ALA A C 1
ATOM 3949 O O . ALA A 1 488 ? -35.365 -7.974 33.801 1.00 87.25 488 ALA A O 1
ATOM 3950 N N . GLN A 1 489 ? -36.835 -7.663 32.144 1.00 90.50 489 GLN A N 1
ATOM 3951 C CA . GLN A 1 489 ? -35.874 -7.018 31.252 1.00 90.50 489 GLN A CA 1
ATOM 3952 C C . GLN A 1 489 ? -35.384 -5.678 31.821 1.00 90.50 489 GLN A C 1
ATOM 3954 O O . GLN A 1 489 ? -34.195 -5.375 31.702 1.00 90.50 489 GLN A O 1
ATOM 3959 N N . ILE A 1 490 ? -36.267 -4.897 32.453 1.00 87.81 490 ILE A N 1
ATOM 3960 C CA . ILE A 1 490 ? -35.906 -3.637 33.120 1.00 87.81 490 ILE A CA 1
ATOM 3961 C C . ILE A 1 490 ? -34.992 -3.911 34.321 1.00 87.81 490 ILE A C 1
ATOM 3963 O O . ILE A 1 490 ? -33.957 -3.254 34.447 1.00 87.81 490 ILE A O 1
ATOM 3967 N N . GLU A 1 491 ? -35.312 -4.909 35.154 1.00 88.25 491 GLU A N 1
ATOM 3968 C CA . GLU A 1 491 ? -34.469 -5.302 36.296 1.00 88.25 491 GLU A CA 1
ATOM 3969 C C . GLU A 1 491 ? -33.049 -5.673 35.830 1.00 88.25 491 GLU A C 1
ATOM 3971 O O . GLU A 1 491 ? -32.046 -5.198 36.368 1.00 88.25 491 GLU A O 1
ATOM 3976 N N . ILE A 1 492 ? -32.943 -6.482 34.773 1.00 89.56 492 ILE A N 1
ATOM 3977 C CA . ILE A 1 492 ? -31.655 -6.917 34.222 1.00 89.56 492 ILE A CA 1
ATOM 3978 C C . ILE A 1 492 ? -30.900 -5.761 33.562 1.00 89.56 492 ILE A C 1
ATOM 3980 O O . ILE A 1 492 ? -29.680 -5.668 33.712 1.00 89.56 492 ILE A O 1
ATOM 3984 N N . TYR A 1 493 ? -31.602 -4.857 32.874 1.00 89.31 493 TYR A N 1
ATOM 3985 C CA . TYR A 1 493 ? -31.009 -3.651 32.298 1.00 89.31 493 TYR A CA 1
ATOM 3986 C C . TYR A 1 493 ? -30.344 -2.788 33.380 1.00 89.31 493 TYR A C 1
ATOM 3988 O O . TYR A 1 493 ? -29.172 -2.440 33.235 1.00 89.31 493 TYR A O 1
ATOM 3996 N N . GLN A 1 494 ? -31.046 -2.525 34.488 1.00 88.00 494 GLN A N 1
ATOM 3997 C CA . GLN A 1 494 ? -30.520 -1.761 35.628 1.00 88.00 494 GLN A CA 1
ATOM 3998 C C . GLN A 1 494 ? -29.335 -2.474 36.288 1.00 88.00 494 GLN A C 1
ATOM 4000 O O . GLN A 1 494 ? -28.297 -1.872 36.552 1.00 88.00 494 GLN A O 1
ATOM 4005 N N . LYS A 1 495 ? -29.432 -3.792 36.478 1.00 87.88 495 LYS A N 1
ATOM 4006 C CA . LYS A 1 495 ? -28.362 -4.610 37.066 1.00 87.88 495 LYS A CA 1
ATOM 4007 C C . LYS A 1 495 ? -27.084 -4.600 36.223 1.00 87.88 495 LYS A C 1
ATOM 4009 O O . LYS A 1 495 ? -25.976 -4.579 36.769 1.00 87.88 495 LYS A O 1
ATOM 4014 N N . MET A 1 496 ? -27.223 -4.611 34.896 1.00 88.69 496 MET A N 1
ATOM 4015 C CA . MET A 1 496 ? -26.100 -4.476 33.967 1.00 88.69 496 MET A CA 1
ATOM 4016 C C . MET A 1 496 ? -25.488 -3.068 34.004 1.00 88.69 496 MET A C 1
ATOM 4018 O O . MET A 1 496 ? -24.258 -2.941 34.031 1.00 88.69 496 MET A O 1
ATOM 4022 N N . GLU A 1 497 ? -26.316 -2.026 34.094 1.00 86.94 497 GLU A N 1
ATOM 4023 C CA . GLU A 1 497 ? -25.871 -0.636 34.245 1.00 86.94 497 GLU A CA 1
ATOM 4024 C C . GLU A 1 497 ? -25.086 -0.418 35.548 1.00 86.94 497 GLU A C 1
ATOM 4026 O O . GLU A 1 497 ? -23.987 0.138 35.559 1.00 86.94 497 GLU A O 1
ATOM 4031 N N . GLU A 1 498 ? -25.605 -0.905 36.671 1.00 81.56 498 GLU A N 1
ATOM 4032 C CA . GLU A 1 498 ? -24.989 -0.684 37.976 1.00 81.56 498 GLU A CA 1
ATOM 4033 C C . GLU A 1 498 ? -23.654 -1.417 38.123 1.00 81.56 498 GLU A C 1
ATOM 4035 O O . GLU A 1 498 ? -22.678 -0.846 38.626 1.00 81.56 498 GLU A O 1
ATOM 4040 N N . LYS A 1 499 ? -23.602 -2.679 37.674 1.00 83.38 499 LYS A N 1
ATOM 4041 C CA . LYS A 1 499 ? -22.490 -3.595 37.962 1.00 83.38 499 LYS A CA 1
ATOM 4042 C C . LYS A 1 499 ? -21.424 -3.653 36.867 1.00 83.38 499 LYS A C 1
ATOM 4044 O O . LYS A 1 499 ? -20.250 -3.869 37.189 1.00 83.38 499 LYS A O 1
ATOM 4049 N N . TYR A 1 500 ? -21.804 -3.495 35.598 1.00 83.94 500 TYR A N 1
ATOM 4050 C CA . TYR A 1 500 ? -20.930 -3.808 34.461 1.00 83.94 500 TYR A CA 1
ATOM 4051 C C . TYR A 1 500 ? -20.620 -2.612 33.569 1.00 83.94 500 TYR A C 1
ATOM 4053 O O . TYR A 1 500 ? -19.482 -2.513 33.120 1.00 83.94 500 TYR A O 1
ATOM 4061 N N . TYR A 1 501 ? -21.546 -1.673 33.368 1.00 81.62 501 TYR A N 1
ATOM 4062 C CA . TYR A 1 501 ? -21.303 -0.507 32.506 1.00 81.62 501 TYR A CA 1
ATOM 4063 C C . TYR A 1 501 ? -20.044 0.276 32.911 1.00 81.62 501 TYR A C 1
ATOM 4065 O O . TYR A 1 501 ? -19.177 0.537 32.079 1.00 81.62 501 TYR A O 1
ATOM 4073 N N . ARG A 1 502 ? -19.866 0.564 34.209 1.00 75.06 502 ARG A N 1
ATOM 4074 C CA . ARG A 1 502 ? -18.675 1.292 34.693 1.00 75.06 502 ARG A CA 1
ATOM 4075 C C . ARG A 1 502 ? -17.369 0.552 34.408 1.00 75.06 502 ARG A C 1
ATOM 4077 O O . ARG A 1 502 ? -16.361 1.188 34.124 1.00 75.06 502 ARG A O 1
ATOM 4084 N N . LYS A 1 503 ? -17.389 -0.781 34.508 1.00 76.69 503 LYS A N 1
ATOM 4085 C CA . LYS A 1 503 ? -16.225 -1.635 34.243 1.00 76.69 503 LYS A CA 1
ATOM 4086 C C . LYS A 1 503 ? -15.965 -1.785 32.746 1.00 76.69 503 LYS A C 1
ATOM 4088 O O . LYS A 1 503 ? -14.815 -1.880 32.345 1.00 76.69 503 LYS A O 1
ATOM 4093 N N . PHE A 1 504 ? -17.016 -1.754 31.934 1.00 79.94 504 PHE A N 1
ATOM 4094 C CA . PHE A 1 504 ? -16.907 -1.795 30.486 1.00 79.94 504 PHE A CA 1
ATOM 4095 C C . PHE A 1 504 ? -16.238 -0.535 29.937 1.00 79.94 504 PHE A C 1
ATOM 4097 O O . PHE A 1 504 ? -15.300 -0.644 29.164 1.00 79.94 504 PHE A O 1
ATOM 4104 N N . VAL A 1 505 ? -16.622 0.657 30.396 1.00 73.38 505 VAL A N 1
ATOM 4105 C CA . VAL A 1 505 ? -16.044 1.924 29.900 1.00 73.38 505 VAL A CA 1
ATOM 4106 C C . VAL A 1 505 ? -14.523 2.036 30.133 1.00 73.38 505 VAL A C 1
ATOM 4108 O O . VAL A 1 505 ? -13.835 2.761 29.418 1.00 73.38 505 VAL A O 1
ATOM 4111 N N . ILE A 1 506 ? -13.978 1.306 31.110 1.00 68.06 506 ILE A N 1
ATOM 4112 C CA . ILE A 1 506 ? -12.531 1.245 31.397 1.00 68.06 506 ILE A CA 1
ATOM 4113 C C . ILE A 1 506 ? -11.839 0.006 30.813 1.00 68.06 506 ILE A C 1
ATOM 4115 O O . ILE A 1 506 ? -10.636 -0.158 30.999 1.00 68.06 506 ILE A O 1
ATOM 4119 N N . SER A 1 507 ? -12.589 -0.874 30.155 1.00 72.06 507 SER A N 1
ATOM 4120 C CA . SER A 1 507 ? -12.091 -2.138 29.618 1.00 72.06 507 SER A CA 1
ATOM 4121 C C . SER A 1 507 ? -11.375 -1.962 28.279 1.00 72.06 507 SER A C 1
ATOM 4123 O O . SER A 1 507 ? -11.567 -0.963 27.578 1.00 72.06 507 SER A O 1
ATOM 4125 N N . GLU A 1 508 ? -10.563 -2.952 27.911 1.00 69.88 508 GLU A N 1
ATOM 4126 C CA . GLU A 1 508 ? -9.901 -2.993 26.606 1.00 69.88 508 GLU A CA 1
ATOM 4127 C C . GLU A 1 508 ? -10.928 -3.107 25.469 1.00 69.88 508 GLU A C 1
ATOM 4129 O O . GLU A 1 508 ? -10.773 -2.485 24.423 1.00 69.88 508 GLU A O 1
ATOM 4134 N N . GLU A 1 509 ? -12.034 -3.815 25.690 1.00 78.31 509 GLU A N 1
ATOM 4135 C CA . GLU A 1 509 ? -13.097 -4.018 24.708 1.00 78.31 509 GLU A CA 1
ATOM 4136 C C . GLU A 1 509 ? -13.786 -2.700 24.323 1.00 78.31 509 GLU A C 1
ATOM 4138 O O . GLU A 1 509 ? -14.102 -2.475 23.154 1.00 78.31 509 GLU A O 1
ATOM 4143 N N . TYR A 1 510 ? -13.983 -1.786 25.278 1.00 75.88 510 TYR A N 1
ATOM 4144 C CA . TYR A 1 510 ? -14.527 -0.459 24.974 1.00 75.88 510 TYR A CA 1
ATOM 4145 C C . TYR A 1 510 ? -13.512 0.426 24.239 1.00 75.88 510 TYR A C 1
ATOM 4147 O O . TYR A 1 510 ? -13.892 1.195 23.358 1.00 75.88 510 TYR A O 1
ATOM 4155 N N . VAL A 1 511 ? -12.217 0.284 24.538 1.00 65.06 511 VAL A N 1
ATOM 4156 C CA . VAL A 1 511 ? -11.147 0.942 23.770 1.00 65.06 511 VAL A CA 1
ATOM 4157 C C . VAL A 1 511 ? -11.146 0.451 22.322 1.00 65.06 511 VAL A C 1
ATOM 4159 O O . VAL A 1 511 ? -11.148 1.269 21.406 1.00 65.06 511 VAL A O 1
ATOM 4162 N N . GLN A 1 512 ? -11.208 -0.865 22.106 1.00 69.94 512 GLN A N 1
ATOM 4163 C CA . GLN A 1 512 ? -11.270 -1.463 20.771 1.00 69.94 512 GLN A CA 1
ATOM 4164 C C . GLN A 1 512 ? -12.487 -0.962 19.981 1.00 69.94 512 GLN A C 1
ATOM 4166 O O . GLN A 1 512 ? -12.346 -0.592 18.815 1.00 69.94 512 GLN A O 1
ATOM 4171 N N . TYR A 1 513 ? -13.653 -0.864 20.628 1.00 76.31 513 TYR A N 1
ATOM 4172 C CA . TYR A 1 513 ? -14.851 -0.269 20.038 1.00 76.31 513 TYR A CA 1
ATOM 4173 C C . TYR A 1 513 ? -14.627 1.181 19.573 1.00 76.31 513 TYR A C 1
ATOM 4175 O O . TYR A 1 513 ? -14.952 1.518 18.434 1.00 76.31 513 TYR A O 1
ATOM 4183 N N . ILE A 1 514 ? -14.051 2.043 20.422 1.00 68.31 514 ILE A N 1
ATOM 4184 C CA . ILE A 1 514 ? -13.774 3.444 20.064 1.00 68.31 514 ILE A CA 1
ATOM 4185 C C . ILE A 1 514 ? -12.773 3.526 18.904 1.00 68.31 514 ILE A C 1
ATOM 4187 O O . ILE A 1 514 ? -13.000 4.287 17.963 1.00 68.31 514 ILE A O 1
ATOM 4191 N N . CYS A 1 515 ? -11.719 2.704 18.919 1.00 61.72 515 CYS A N 1
ATOM 4192 C CA . CYS A 1 515 ? -10.748 2.624 17.826 1.00 61.72 515 CYS A CA 1
ATOM 4193 C C . CYS A 1 515 ? -11.408 2.236 16.495 1.00 61.72 515 CYS A C 1
ATOM 4195 O O . CYS A 1 515 ? -11.107 2.832 15.462 1.00 61.72 515 CYS A O 1
ATOM 4197 N N . GLN A 1 516 ? -12.324 1.264 16.508 1.00 67.00 516 GLN A N 1
ATOM 4198 C CA . GLN A 1 516 ? -13.030 0.836 15.301 1.00 67.00 516 GLN A CA 1
ATOM 4199 C C . GLN A 1 516 ? -14.032 1.885 14.801 1.00 67.00 516 GLN A C 1
ATOM 4201 O O . GLN A 1 516 ? -14.185 2.078 13.596 1.00 67.00 516 GLN A O 1
ATOM 4206 N N . LEU A 1 517 ? -14.714 2.583 15.712 1.00 66.06 517 LEU A N 1
ATOM 4207 C CA . LEU A 1 517 ? -15.626 3.665 15.352 1.00 66.06 517 LEU A CA 1
ATOM 4208 C C . LEU A 1 517 ? -14.870 4.825 14.682 1.00 66.06 517 LEU A C 1
ATOM 4210 O O . LEU A 1 517 ? -15.328 5.370 13.679 1.00 66.06 517 LEU A O 1
ATOM 4214 N N . GLU A 1 518 ? -13.708 5.198 15.220 1.00 62.41 518 GLU A N 1
ATOM 4215 C CA . GLU A 1 518 ? -12.879 6.265 14.655 1.00 62.41 518 GLU A CA 1
ATOM 4216 C C . GLU A 1 518 ? -12.256 5.879 13.314 1.00 62.41 518 GLU A C 1
ATOM 4218 O O . GLU A 1 518 ? -12.299 6.687 12.389 1.00 62.41 518 GLU A O 1
ATOM 4223 N N . SER A 1 519 ? -11.749 4.652 13.165 1.00 60.41 519 SER A N 1
ATOM 4224 C CA . SER A 1 519 ? -11.192 4.200 11.885 1.00 60.41 519 SER A CA 1
ATOM 4225 C C . SER A 1 519 ? -12.244 4.187 10.774 1.00 60.41 519 SER A C 1
ATOM 4227 O O . SER A 1 519 ? -11.963 4.608 9.652 1.00 60.41 519 SER A O 1
ATOM 4229 N N . ALA A 1 520 ? -13.482 3.794 11.092 1.00 59.38 520 ALA A N 1
ATOM 4230 C CA . ALA A 1 520 ? -14.603 3.896 10.166 1.00 59.38 520 ALA A CA 1
ATOM 4231 C C . ALA A 1 520 ? -14.883 5.358 9.777 1.00 59.38 520 ALA A C 1
ATOM 4233 O O . ALA A 1 520 ? -15.039 5.658 8.596 1.00 59.38 520 ALA A O 1
ATOM 4234 N N . LEU A 1 521 ? -14.894 6.284 10.742 1.00 59.00 521 LEU A N 1
ATOM 4235 C CA . LEU A 1 521 ? -15.074 7.718 10.479 1.00 59.00 521 LEU A CA 1
ATOM 4236 C C . LEU A 1 521 ? -13.939 8.320 9.637 1.00 59.00 521 LEU A C 1
ATOM 4238 O O . LEU A 1 521 ? -14.190 9.211 8.828 1.00 59.00 521 LEU A O 1
ATOM 4242 N N . ASP A 1 522 ? -12.711 7.837 9.790 1.00 55.50 522 ASP A N 1
ATOM 4243 C CA . ASP A 1 522 ? -11.559 8.312 9.023 1.00 55.50 522 ASP A CA 1
ATOM 4244 C C . ASP A 1 522 ? -11.584 7.838 7.563 1.00 55.50 522 ASP A C 1
ATOM 4246 O O . ASP A 1 522 ? -11.224 8.603 6.664 1.00 55.50 522 ASP A O 1
ATOM 4250 N N . LEU A 1 523 ? -12.099 6.634 7.298 1.00 53.47 523 LEU A N 1
ATOM 4251 C CA . LEU A 1 523 ? -12.400 6.185 5.932 1.00 53.47 523 LEU A CA 1
ATOM 4252 C C . LEU A 1 523 ? -13.432 7.101 5.258 1.00 53.47 523 LEU A C 1
ATOM 4254 O O . LEU A 1 523 ? -13.264 7.471 4.101 1.00 53.47 523 LEU A O 1
ATOM 4258 N N . PHE A 1 524 ? -14.456 7.545 5.993 1.00 52.28 524 PHE A N 1
ATOM 4259 C CA . PHE A 1 524 ? -15.433 8.502 5.462 1.00 52.28 524 PHE A CA 1
ATOM 4260 C C . PHE A 1 524 ? -14.841 9.899 5.222 1.00 52.28 524 PHE A C 1
ATOM 4262 O O . PHE A 1 524 ? -15.221 10.568 4.266 1.00 52.28 524 PHE A O 1
ATOM 4269 N N . ARG A 1 525 ? -13.907 10.359 6.065 1.00 54.75 525 ARG A N 1
ATOM 4270 C CA . ARG A 1 525 ? -13.261 11.680 5.921 1.00 54.75 525 ARG A CA 1
ATOM 4271 C C . ARG A 1 525 ? -12.281 11.742 4.757 1.00 54.75 525 ARG A C 1
ATOM 4273 O O . ARG A 1 525 ? -12.241 12.746 4.060 1.00 54.75 525 ARG A O 1
ATOM 4280 N N . THR A 1 526 ? -11.508 10.681 4.546 1.00 49.00 526 THR A N 1
ATOM 4281 C CA . THR A 1 526 ? -10.551 10.582 3.427 1.00 49.00 526 THR A CA 1
ATOM 4282 C C . THR A 1 526 ? -11.247 10.504 2.067 1.00 49.00 526 THR A C 1
ATOM 4284 O O . THR A 1 526 ? -10.682 10.930 1.068 1.00 49.00 526 THR A O 1
ATOM 4287 N N . GLN A 1 527 ? -12.505 10.058 2.031 1.00 46.72 527 GLN A N 1
ATOM 4288 C CA . GLN A 1 527 ? -13.365 10.132 0.847 1.00 46.72 527 GLN A CA 1
ATOM 4289 C C . GLN A 1 527 ? -13.993 11.524 0.623 1.00 46.72 527 GLN A C 1
ATOM 4291 O O . GLN A 1 527 ? -14.631 11.735 -0.401 1.00 46.72 527 GLN A O 1
ATOM 4296 N N . GLY A 1 528 ? -13.828 12.471 1.555 1.00 39.44 528 GLY A N 1
ATOM 4297 C CA . GLY A 1 528 ? -14.516 13.767 1.558 1.00 39.44 528 GLY A CA 1
ATOM 4298 C C . GLY A 1 528 ? -13.818 14.923 0.829 1.00 39.44 528 GLY A C 1
ATOM 4299 O O . GLY A 1 528 ? -14.344 16.032 0.869 1.00 39.44 528 GLY A O 1
ATOM 4300 N N . GLU A 1 529 ? -12.661 14.707 0.191 1.00 38.69 529 GLU A N 1
ATOM 4301 C CA . GLU A 1 529 ? -11.975 15.731 -0.632 1.00 38.69 529 GLU A CA 1
ATOM 4302 C C . GLU A 1 529 ? -12.230 15.600 -2.144 1.00 38.69 529 GLU A C 1
ATOM 4304 O O . GLU A 1 529 ? -11.786 16.433 -2.932 1.00 38.69 529 GLU A O 1
ATOM 4309 N N . GLN A 1 530 ? -13.024 14.617 -2.558 1.00 34.06 530 GLN A N 1
ATOM 4310 C CA . GLN A 1 530 ? -13.776 14.690 -3.806 1.00 34.06 530 GLN A CA 1
ATOM 4311 C C . GLN A 1 530 ? -15.231 14.839 -3.397 1.00 34.06 530 GLN A C 1
ATOM 4313 O O . GLN A 1 530 ? -15.669 14.117 -2.502 1.00 34.06 530 GLN A O 1
ATOM 4318 N N . ASP A 1 531 ? -15.946 15.796 -4.001 1.00 30.44 531 ASP A N 1
ATOM 4319 C CA . ASP A 1 531 ? -17.401 15.922 -3.876 1.00 30.44 531 ASP A CA 1
ATOM 4320 C C . ASP A 1 531 ? -17.990 14.514 -3.770 1.00 30.44 531 ASP A C 1
ATOM 4322 O O . ASP A 1 531 ? -17.808 13.734 -4.715 1.00 30.44 531 ASP A O 1
ATOM 4326 N N . PRO A 1 532 ? -18.588 14.125 -2.625 1.00 32.75 532 PRO A N 1
ATOM 4327 C CA . PRO A 1 532 ? -19.101 12.785 -2.473 1.00 32.75 532 PRO A CA 1
ATOM 4328 C C . PRO A 1 532 ? -20.141 12.654 -3.556 1.00 32.75 532 PRO A C 1
ATOM 4330 O O . PRO A 1 532 ? -21.165 13.337 -3.506 1.00 32.75 532 PRO A O 1
ATOM 4333 N N . MET A 1 533 ? -19.780 11.842 -4.551 1.00 27.27 533 MET A N 1
ATOM 4334 C CA . MET A 1 533 ? -20.575 11.386 -5.667 1.00 27.27 533 MET A CA 1
ATOM 4335 C C . MET A 1 533 ? -22.032 11.537 -5.267 1.00 27.27 533 MET A C 1
ATOM 4337 O O . MET A 1 533 ? -22.543 10.754 -4.460 1.00 27.27 533 MET A O 1
ATOM 4341 N N . LEU A 1 534 ? -22.651 12.631 -5.731 1.00 30.02 534 LEU A N 1
ATOM 4342 C CA . LEU A 1 534 ? -24.087 12.802 -5.670 1.00 30.02 534 LEU A CA 1
ATOM 4343 C C . LEU A 1 534 ? -24.592 11.537 -6.339 1.00 30.02 534 LEU A C 1
ATOM 4345 O O . LEU A 1 534 ? -24.511 11.404 -7.559 1.00 30.02 534 LEU A O 1
ATOM 4349 N N . LEU A 1 535 ? -24.996 10.564 -5.519 1.00 29.28 535 LEU A N 1
ATOM 4350 C CA . LEU A 1 535 ? -25.750 9.414 -5.955 1.00 29.28 535 LEU A CA 1
ATOM 4351 C C . LEU A 1 535 ? -26.981 10.037 -6.569 1.00 29.28 535 LEU A C 1
ATOM 4353 O O . LEU A 1 535 ? -27.898 10.480 -5.875 1.00 29.28 535 LEU A O 1
ATOM 4357 N N . ASN A 1 536 ? -26.886 10.188 -7.880 1.00 29.62 536 ASN A N 1
ATOM 4358 C CA . ASN A 1 536 ? -27.886 10.758 -8.721 1.00 29.62 536 ASN A CA 1
ATOM 4359 C C . ASN A 1 536 ? -29.101 9.841 -8.606 1.00 29.62 536 ASN A C 1
ATOM 4361 O O . ASN A 1 536 ? -29.201 8.823 -9.280 1.00 29.62 536 ASN A O 1
ATOM 4365 N N . TRP A 1 537 ? -30.001 10.187 -7.691 1.00 31.77 537 TRP A N 1
ATOM 4366 C CA . TRP A 1 537 ? -31.344 9.630 -7.613 1.00 31.77 537 TRP A CA 1
ATOM 4367 C C . TRP A 1 537 ? -32.270 10.275 -8.661 1.00 31.77 537 TRP A C 1
ATOM 4369 O O . TRP A 1 537 ? -33.486 10.183 -8.521 1.00 31.77 537 TRP A O 1
ATOM 4379 N N . SER A 1 538 ? -31.739 10.920 -9.709 1.00 31.88 538 SER A N 1
ATOM 4380 C CA . SER A 1 538 ? -32.510 11.300 -10.893 1.00 31.88 538 SER A CA 1
ATOM 4381 C C . SER A 1 538 ? -32.238 10.328 -12.043 1.00 31.88 538 SER A C 1
ATOM 4383 O O . SER A 1 538 ? -31.564 10.653 -13.014 1.00 31.88 538 SER A O 1
ATOM 4385 N N . ASP A 1 539 ? -32.791 9.129 -11.916 1.00 30.84 539 ASP A N 1
ATOM 4386 C CA . ASP A 1 539 ? -33.339 8.419 -13.066 1.00 30.84 539 ASP A CA 1
ATOM 4387 C C . ASP A 1 539 ? -34.544 7.608 -12.585 1.00 30.84 539 ASP A C 1
ATOM 4389 O O . ASP A 1 539 ? -34.421 6.690 -11.772 1.00 30.84 539 ASP A O 1
ATOM 4393 N N . GLY A 1 540 ? -35.731 8.014 -13.040 1.00 34.03 540 GLY A N 1
ATOM 4394 C CA . GLY A 1 540 ? -36.985 7.309 -12.774 1.00 34.03 540 GLY A CA 1
ATOM 4395 C C . GLY A 1 540 ? -38.065 8.108 -12.042 1.00 34.03 540 GLY A C 1
ATOM 4396 O O . GLY A 1 540 ? -38.578 7.642 -11.029 1.00 34.03 540 GLY A O 1
ATOM 4397 N N . ALA A 1 541 ? -38.449 9.274 -12.565 1.00 29.56 541 ALA A N 1
ATOM 4398 C CA . ALA A 1 541 ? -39.834 9.750 -12.492 1.00 29.56 541 ALA A CA 1
ATOM 4399 C C . ALA A 1 541 ? -40.067 10.791 -13.595 1.00 29.56 541 ALA A C 1
ATOM 4401 O O . ALA A 1 541 ? -39.587 11.921 -13.529 1.00 29.56 541 ALA A O 1
ATOM 4402 N N . GLU A 1 542 ? -40.759 10.345 -14.636 1.00 27.31 542 GLU A N 1
ATOM 4403 C CA . GLU A 1 542 ? -41.191 11.110 -15.796 1.00 27.31 542 GLU A CA 1
ATOM 4404 C C . GLU A 1 542 ? -42.108 12.287 -15.426 1.00 27.31 542 GLU A C 1
ATOM 4406 O O . GLU A 1 542 ? -42.811 12.263 -14.418 1.00 27.31 542 GLU A O 1
ATOM 4411 N N . ALA A 1 543 ? -42.099 13.282 -16.317 1.00 29.69 543 ALA A N 1
ATOM 4412 C CA . ALA A 1 543 ? -43.230 14.109 -16.731 1.00 29.69 543 ALA A CA 1
ATOM 4413 C C . ALA A 1 543 ? -44.330 14.397 -15.690 1.00 29.69 543 ALA A C 1
ATOM 4415 O O . ALA A 1 543 ? -45.218 13.583 -15.469 1.00 29.69 543 ALA A O 1
ATOM 4416 N N . PHE A 1 544 ? -44.402 15.646 -15.226 1.00 26.31 544 PHE A N 1
ATOM 4417 C CA . PHE A 1 544 ? -45.625 16.426 -15.420 1.00 26.31 544 PHE A CA 1
ATOM 4418 C C . PHE A 1 544 ? -45.320 17.925 -15.427 1.00 26.31 544 PHE A C 1
ATOM 4420 O O . PHE A 1 544 ? -44.448 18.431 -14.726 1.00 26.31 544 PHE A O 1
ATOM 4427 N N . ASP A 1 545 ? -46.032 18.577 -16.326 1.00 27.14 545 ASP A N 1
ATOM 4428 C CA . ASP A 1 545 ? -45.805 19.884 -16.910 1.00 27.14 545 ASP A CA 1
ATOM 4429 C C . ASP A 1 545 ? -46.462 21.019 -16.090 1.00 27.14 545 ASP A C 1
ATOM 4431 O O . ASP A 1 545 ? -47.424 20.775 -15.363 1.00 27.14 545 ASP A O 1
ATOM 4435 N N . GLN A 1 546 ? -45.991 22.255 -16.328 1.00 28.83 546 GLN A N 1
ATOM 4436 C CA . GLN A 1 546 ? -46.622 23.566 -16.031 1.00 28.83 546 GLN A CA 1
ATOM 4437 C C . GLN A 1 546 ? -46.733 23.987 -14.538 1.00 28.83 546 GLN A C 1
ATOM 4439 O O . GLN A 1 546 ? -47.147 23.226 -13.683 1.00 28.83 546 GLN A O 1
ATOM 4444 N N . GLN A 1 547 ? -46.416 25.214 -14.097 1.00 29.19 547 GLN A N 1
ATOM 4445 C CA . GLN A 1 547 ? -46.514 26.529 -14.739 1.00 29.19 547 GLN A CA 1
ATOM 4446 C C . GLN A 1 547 ? -45.666 27.580 -13.974 1.00 29.19 547 GLN A C 1
ATOM 4448 O O . GLN A 1 547 ? -45.589 27.575 -12.747 1.00 29.19 547 GLN A O 1
ATOM 4453 N N . LYS A 1 548 ? -45.066 28.522 -14.716 1.00 29.70 548 LYS A N 1
ATOM 4454 C CA . LYS A 1 548 ? -44.440 29.769 -14.228 1.00 29.70 548 LYS A CA 1
ATOM 4455 C C . LYS A 1 548 ? -45.476 30.713 -13.594 1.00 29.70 548 LYS A C 1
ATOM 4457 O O . LYS A 1 548 ? -46.476 30.982 -14.248 1.00 29.70 548 LYS A O 1
ATOM 4462 N N . GLN A 1 549 ? -45.129 31.384 -12.489 1.00 26.41 549 GLN A N 1
ATOM 4463 C CA . GLN A 1 549 ? -44.997 32.857 -12.443 1.00 26.41 549 GLN A CA 1
ATOM 4464 C C . GLN A 1 549 ? -44.352 33.368 -11.128 1.00 26.41 549 GLN A C 1
ATOM 4466 O O . GLN A 1 549 ? -44.404 32.669 -10.118 1.00 26.41 549 GLN A O 1
ATOM 4471 N N . PRO A 1 550 ? -43.717 34.563 -11.143 1.00 37.25 550 PRO A N 1
ATOM 4472 C CA . PRO A 1 550 ? -42.949 35.128 -10.033 1.00 37.25 550 PRO A CA 1
ATOM 4473 C C . PRO A 1 550 ? -43.752 36.176 -9.241 1.00 37.25 550 PRO A C 1
ATOM 4475 O O . PRO A 1 550 ? -44.366 37.039 -9.857 1.00 37.25 550 PRO A O 1
ATOM 4478 N N . THR A 1 551 ? -43.664 36.201 -7.907 1.00 25.05 551 THR A N 1
ATOM 4479 C CA . THR A 1 551 ? -44.042 37.390 -7.110 1.00 25.05 551 THR A CA 1
ATOM 4480 C C . THR A 1 551 ? -43.265 37.489 -5.800 1.00 25.05 551 THR A C 1
ATOM 4482 O O . THR A 1 551 ? -42.964 36.482 -5.161 1.00 25.05 551 THR A O 1
ATOM 4485 N N . SER A 1 552 ? -42.963 38.735 -5.433 1.00 27.88 552 SER A N 1
ATOM 4486 C CA . SER A 1 552 ? -42.324 39.173 -4.197 1.00 27.88 552 SER A CA 1
ATOM 4487 C C . SER A 1 552 ? -43.199 38.998 -2.949 1.00 27.88 552 SER A C 1
ATOM 4489 O O . SER A 1 552 ? -44.407 38.795 -3.031 1.00 27.88 552 SER A O 1
ATOM 4491 N N . ASP A 1 553 ? -42.525 39.188 -1.812 1.00 27.08 553 ASP A N 1
ATOM 4492 C CA . ASP A 1 553 ? -43.023 39.573 -0.488 1.00 27.08 553 ASP A CA 1
ATOM 4493 C C . ASP A 1 553 ? -43.831 38.579 0.357 1.00 27.08 553 ASP A C 1
ATOM 4495 O O . ASP A 1 553 ? -44.895 38.089 -0.000 1.00 27.08 553 ASP A O 1
ATOM 4499 N N . GLY A 1 554 ? -43.354 38.417 1.599 1.00 26.20 554 GLY A N 1
ATOM 4500 C CA . GLY A 1 554 ? -44.174 37.992 2.733 1.00 26.20 554 GLY A CA 1
ATOM 4501 C C . GLY A 1 554 ? -43.629 36.802 3.519 1.00 26.20 554 GLY A C 1
ATOM 4502 O O . GLY A 1 554 ? -43.828 35.651 3.152 1.00 26.20 554 GLY A O 1
ATOM 4503 N N . LYS A 1 555 ? -43.002 37.096 4.667 1.00 41.03 555 LYS A N 1
ATOM 4504 C CA . LYS A 1 555 ? -42.699 36.182 5.787 1.00 41.03 555 LYS A CA 1
ATOM 4505 C C . LYS A 1 555 ? -43.654 34.979 5.903 1.00 41.03 555 LYS A C 1
ATOM 4507 O O . LYS A 1 555 ? -44.820 35.188 6.227 1.00 41.03 555 LYS A O 1
ATOM 4512 N N . LYS A 1 556 ? -43.109 33.756 5.918 1.00 30.06 556 LYS A N 1
ATOM 4513 C CA . LYS A 1 556 ? -43.512 32.698 6.866 1.00 30.06 556 LYS A CA 1
ATOM 4514 C C . LYS A 1 556 ? -42.286 31.892 7.294 1.00 30.06 556 LYS A C 1
ATOM 4516 O O . LYS A 1 556 ? -41.587 31.305 6.479 1.00 30.06 556 LYS A O 1
ATOM 4521 N N . SER A 1 557 ? -42.016 31.913 8.596 1.00 33.72 557 SER A N 1
ATOM 4522 C CA . SER A 1 557 ? -41.139 30.953 9.262 1.00 33.72 557 SER A CA 1
ATOM 4523 C C . SER A 1 557 ? -41.668 29.554 8.954 1.00 33.72 557 SER A C 1
ATOM 4525 O O . SER A 1 557 ? -42.792 29.262 9.351 1.00 33.72 557 SER A O 1
ATOM 4527 N N . HIS A 1 558 ? -40.901 28.715 8.253 1.00 36.62 558 HIS A N 1
ATOM 4528 C CA . HIS A 1 558 ? -41.221 27.290 8.140 1.00 36.62 558 HIS A CA 1
ATOM 4529 C C . HIS A 1 558 ? -41.362 26.726 9.553 1.00 36.62 558 HIS A C 1
ATOM 4531 O O . HIS A 1 558 ? -40.408 26.791 10.337 1.00 36.62 558 HIS A O 1
ATOM 4537 N N . SER A 1 559 ? -42.565 26.266 9.900 1.00 51.66 559 SER A N 1
ATOM 4538 C CA . SER A 1 559 ? -42.809 25.697 11.220 1.00 51.66 559 SER A CA 1
ATOM 4539 C C . SER A 1 559 ? -42.008 24.408 11.347 1.00 51.66 559 SER A C 1
ATOM 4541 O O . SER A 1 559 ? -41.754 23.712 10.361 1.00 51.66 559 SER A O 1
ATOM 4543 N N . ILE A 1 560 ? -41.582 24.091 12.565 1.00 47.41 560 ILE A N 1
ATOM 4544 C CA . ILE A 1 560 ? -40.883 22.837 12.869 1.00 47.41 560 ILE A CA 1
ATOM 4545 C C . ILE A 1 560 ? -41.754 21.636 12.453 1.00 47.41 560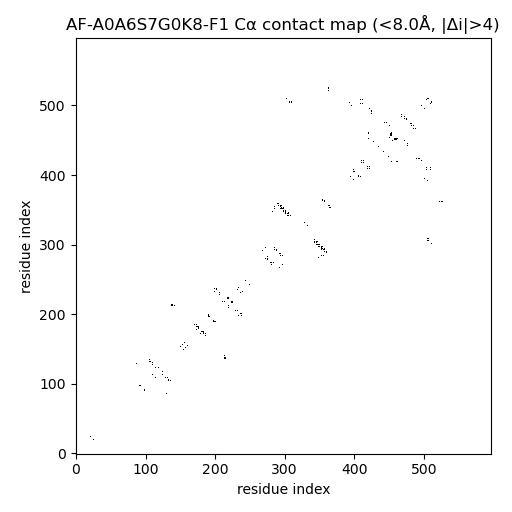 ILE A C 1
ATOM 4547 O O . ILE A 1 560 ? -41.212 20.622 12.016 1.00 47.41 560 ILE A O 1
ATOM 4551 N N . GLU A 1 561 ? -43.084 21.785 12.481 1.00 43.75 561 GLU A N 1
ATOM 4552 C CA . GLU A 1 561 ? -44.042 20.809 11.961 1.00 43.75 561 GLU A CA 1
ATOM 4553 C C . GLU A 1 561 ? -43.821 20.454 10.481 1.00 43.75 561 GLU A C 1
ATOM 4555 O O . GLU A 1 561 ? -43.739 19.268 10.183 1.00 43.75 561 GLU A O 1
ATOM 4560 N N . ASP A 1 562 ? -43.616 21.418 9.574 1.00 44.00 562 ASP A N 1
ATOM 4561 C CA . ASP A 1 562 ? -43.460 21.133 8.132 1.00 44.00 562 ASP A CA 1
ATOM 4562 C C . ASP A 1 562 ? -42.178 20.330 7.845 1.00 44.00 562 ASP A C 1
ATOM 4564 O O . ASP A 1 562 ? -42.123 19.471 6.961 1.00 44.00 562 ASP A O 1
ATOM 4568 N N . ARG A 1 563 ? -41.118 20.585 8.627 1.00 44.97 563 ARG A N 1
ATOM 4569 C CA . ARG A 1 563 ? -39.866 19.815 8.558 1.00 44.97 563 ARG A CA 1
ATOM 4570 C C . ARG A 1 563 ? -40.032 18.419 9.142 1.00 44.97 563 ARG A C 1
ATOM 4572 O O . ARG A 1 563 ? -39.479 17.471 8.588 1.00 44.97 563 ARG A O 1
ATOM 4579 N N . ASN A 1 564 ? -40.794 18.283 10.223 1.00 44.62 564 ASN A N 1
ATOM 4580 C CA . ASN A 1 564 ? -41.084 16.984 10.819 1.00 44.62 564 ASN A CA 1
ATOM 4581 C C . ASN A 1 564 ? -41.945 16.129 9.885 1.00 44.62 564 ASN A C 1
ATOM 4583 O O . ASN A 1 564 ? -41.657 14.949 9.715 1.00 44.62 564 ASN A O 1
ATOM 4587 N N . GLU A 1 565 ? -42.934 16.717 9.213 1.00 51.75 565 GLU A N 1
ATOM 4588 C CA . GLU A 1 565 ? -43.793 16.009 8.261 1.00 51.75 565 GLU A CA 1
ATOM 4589 C C . GLU A 1 565 ? -43.008 15.532 7.031 1.00 51.75 565 GLU A C 1
ATOM 4591 O O . GLU A 1 565 ? -43.164 14.393 6.583 1.00 51.75 565 GLU A O 1
ATOM 4596 N N . TYR A 1 566 ? -42.072 16.352 6.541 1.00 50.78 566 TYR A N 1
ATOM 4597 C CA . TYR A 1 566 ? -41.144 15.956 5.483 1.00 50.78 566 TYR A CA 1
ATOM 4598 C C . TYR A 1 566 ? -40.228 14.797 5.910 1.00 50.78 566 TYR A C 1
ATOM 4600 O O . TYR A 1 566 ? -40.062 13.835 5.160 1.00 50.78 566 TYR A O 1
ATOM 4608 N N . ILE A 1 567 ? -39.668 14.845 7.124 1.00 50.53 567 ILE A N 1
ATOM 4609 C CA . ILE A 1 567 ? -38.800 13.782 7.658 1.00 50.53 567 ILE A CA 1
ATOM 4610 C C . ILE A 1 567 ? -39.585 12.479 7.855 1.00 50.53 567 ILE A C 1
ATOM 4612 O O . ILE A 1 567 ? -39.099 11.416 7.473 1.00 50.53 567 ILE A O 1
ATOM 4616 N N . ILE A 1 568 ? -40.812 12.551 8.376 1.00 53.84 568 ILE A N 1
ATOM 4617 C CA . ILE A 1 568 ? -41.696 11.388 8.549 1.00 53.84 568 ILE A CA 1
ATOM 4618 C C . ILE A 1 568 ? -42.030 10.760 7.190 1.00 53.84 568 ILE A C 1
ATOM 4620 O O . ILE A 1 568 ? -41.994 9.538 7.047 1.00 53.84 568 ILE A O 1
ATOM 4624 N N . LYS A 1 569 ? -42.289 11.580 6.166 1.00 53.50 569 LYS A N 1
ATOM 4625 C CA . LYS A 1 569 ? -42.563 11.097 4.808 1.00 53.50 569 LYS A CA 1
ATOM 4626 C C . LYS A 1 569 ? -41.334 10.464 4.147 1.00 53.50 569 LYS A C 1
ATOM 4628 O O . LYS A 1 569 ? -41.473 9.504 3.401 1.00 53.50 569 LYS A O 1
ATOM 4633 N N . GLN A 1 570 ? -40.129 10.962 4.425 1.00 56.28 570 GLN A N 1
ATOM 4634 C CA . GLN A 1 570 ? -38.894 10.339 3.932 1.00 56.28 570 GLN A CA 1
ATOM 4635 C C . GLN A 1 570 ? -38.573 9.030 4.663 1.00 56.28 570 GLN A C 1
ATOM 4637 O O . GLN A 1 570 ? -38.154 8.062 4.028 1.00 56.28 570 GLN A O 1
ATOM 4642 N N . LEU A 1 571 ? -38.832 8.964 5.972 1.00 48.75 571 LEU A N 1
ATOM 4643 C CA . LEU A 1 571 ? -38.703 7.735 6.757 1.00 48.75 571 LEU A CA 1
ATOM 4644 C C . LEU A 1 571 ? -39.657 6.643 6.260 1.00 48.75 571 LEU A C 1
ATOM 4646 O O . LEU A 1 571 ? -39.220 5.513 6.074 1.00 48.75 571 LEU A O 1
ATOM 4650 N N . SER A 1 572 ? -40.912 6.975 5.939 1.00 53.44 572 SER A N 1
ATOM 4651 C CA . SER A 1 572 ? -41.865 5.979 5.430 1.00 53.44 572 SER A CA 1
ATOM 4652 C C . SER A 1 572 ? -41.474 5.419 4.056 1.00 53.44 572 SER A C 1
ATOM 4654 O O . SER A 1 572 ? -41.641 4.227 3.797 1.00 53.44 572 SER A O 1
ATOM 4656 N N . ILE A 1 573 ? -40.885 6.248 3.188 1.00 57.12 573 ILE A N 1
ATOM 4657 C CA . ILE A 1 573 ? -40.360 5.813 1.885 1.00 57.12 573 ILE A CA 1
ATOM 4658 C C . ILE A 1 573 ? -39.142 4.894 2.066 1.00 57.12 573 ILE A C 1
ATOM 4660 O O . ILE A 1 573 ? -38.999 3.903 1.343 1.00 57.12 573 ILE A O 1
ATOM 4664 N N . LEU A 1 574 ? -38.263 5.200 3.025 1.00 54.53 574 LEU A N 1
ATOM 4665 C CA . LEU A 1 574 ? -37.113 4.354 3.349 1.00 54.53 574 LEU A CA 1
ATOM 4666 C C . LEU A 1 574 ? -37.546 3.010 3.938 1.00 54.53 574 LEU A C 1
ATOM 4668 O O . LEU A 1 574 ? -37.034 1.980 3.499 1.00 54.53 574 LEU A O 1
ATOM 4672 N N . ASP A 1 575 ? -38.535 3.000 4.830 1.00 58.03 575 ASP A N 1
ATOM 4673 C CA . ASP A 1 575 ? -39.100 1.771 5.394 1.00 58.03 575 ASP A CA 1
ATOM 4674 C C . ASP A 1 575 ? -39.745 0.897 4.312 1.00 58.03 575 ASP A C 1
ATOM 4676 O O . ASP A 1 575 ? -39.535 -0.317 4.279 1.00 58.03 575 ASP A O 1
ATOM 4680 N N . GLN A 1 576 ? -40.455 1.500 3.352 1.00 63.19 576 GLN A N 1
ATOM 4681 C CA . GLN A 1 576 ? -41.042 0.766 2.230 1.00 63.19 576 GLN A CA 1
ATOM 4682 C C . GLN A 1 576 ? -39.968 0.151 1.314 1.00 63.19 576 GLN A C 1
ATOM 4684 O O . GLN A 1 576 ? -40.101 -0.992 0.863 1.00 63.19 576 GLN A O 1
ATOM 4689 N N . LYS A 1 577 ? -38.864 0.870 1.066 1.00 58.28 577 LYS A N 1
ATOM 4690 C CA . LYS A 1 577 ? -37.718 0.347 0.301 1.00 58.28 577 LYS A CA 1
ATOM 4691 C C . LYS A 1 577 ? -36.984 -0.761 1.056 1.00 58.28 577 LYS A C 1
ATOM 4693 O O . LYS A 1 577 ? -36.584 -1.749 0.438 1.00 58.28 577 LYS A O 1
ATOM 4698 N N . LEU A 1 578 ? -36.832 -0.626 2.372 1.00 56.19 578 LEU A N 1
ATOM 4699 C CA . LEU A 1 578 ? -36.210 -1.636 3.223 1.00 56.19 578 LEU A CA 1
ATOM 4700 C C . LEU A 1 578 ? -37.055 -2.913 3.254 1.00 56.19 578 LEU A C 1
ATOM 4702 O O . LEU A 1 578 ? -36.509 -4.002 3.078 1.00 56.19 578 LEU A O 1
ATOM 4706 N N . ALA A 1 579 ? -38.379 -2.791 3.359 1.00 64.38 579 ALA A N 1
ATOM 4707 C CA . ALA A 1 579 ? -39.299 -3.921 3.272 1.00 64.38 579 ALA A CA 1
ATOM 4708 C C . ALA A 1 579 ? -39.204 -4.633 1.910 1.00 64.38 579 ALA A C 1
ATOM 4710 O O . ALA A 1 579 ? -39.086 -5.857 1.864 1.00 64.38 579 ALA A O 1
ATOM 4711 N N . SER A 1 580 ? -39.157 -3.875 0.809 1.00 62.31 580 SER A N 1
ATOM 4712 C CA . SER A 1 580 ? -39.001 -4.429 -0.545 1.00 62.31 580 SER A CA 1
ATOM 4713 C C . SER A 1 580 ? -37.675 -5.182 -0.718 1.00 62.31 580 SER A C 1
ATOM 4715 O O . SER A 1 580 ? -37.659 -6.330 -1.165 1.00 62.31 580 SER A O 1
ATOM 4717 N N . LYS A 1 581 ? -36.552 -4.599 -0.274 1.00 66.06 581 LYS A N 1
ATOM 4718 C CA . LYS A 1 581 ? -35.250 -5.285 -0.309 1.00 66.06 581 LYS A CA 1
ATOM 4719 C C . LYS A 1 581 ? -35.205 -6.510 0.600 1.00 66.06 581 LYS A C 1
ATOM 4721 O O . LYS A 1 581 ? -34.617 -7.518 0.224 1.00 66.06 581 LYS A O 1
ATOM 4726 N N . THR A 1 582 ? -35.853 -6.456 1.759 1.00 71.62 582 THR A N 1
ATOM 4727 C CA . THR A 1 582 ? -35.949 -7.608 2.667 1.00 71.62 582 THR A CA 1
ATOM 4728 C C . THR A 1 582 ? -36.726 -8.753 2.014 1.00 71.62 582 THR A C 1
ATOM 4730 O O . THR A 1 582 ? -36.271 -9.894 2.056 1.00 71.62 582 THR A O 1
ATOM 4733 N N . GLN A 1 583 ? -37.824 -8.454 1.312 1.00 65.12 583 GLN A N 1
ATOM 4734 C CA . GLN A 1 583 ? -38.571 -9.447 0.533 1.00 65.12 583 GLN A CA 1
ATOM 4735 C C . GLN A 1 583 ? -37.751 -10.026 -0.626 1.00 65.12 583 GLN A C 1
ATOM 4737 O O . GLN A 1 583 ? -37.811 -11.230 -0.871 1.00 65.12 583 GLN A O 1
ATOM 4742 N N . GLN A 1 584 ? -36.952 -9.208 -1.316 1.00 65.12 584 GLN A N 1
ATOM 4743 C CA . GLN A 1 584 ? -36.049 -9.690 -2.366 1.00 65.12 584 GLN A CA 1
ATOM 4744 C C . GLN A 1 584 ? -34.970 -10.624 -1.808 1.00 65.12 584 GLN A C 1
ATOM 4746 O O . GLN A 1 584 ? -34.711 -11.673 -2.390 1.00 65.12 584 GLN A O 1
ATOM 4751 N N . VAL A 1 585 ? -34.381 -10.293 -0.657 1.00 65.19 585 VAL A N 1
ATOM 4752 C CA . VAL A 1 585 ? -33.403 -11.159 0.021 1.00 65.19 585 VAL A CA 1
ATOM 4753 C C . VAL A 1 585 ? -34.049 -12.467 0.476 1.00 65.19 585 VAL A C 1
ATOM 4755 O O . VAL A 1 585 ? -33.444 -13.527 0.338 1.00 65.19 585 VAL A O 1
ATOM 4758 N N . GLU A 1 586 ? -35.288 -12.433 0.962 1.00 68.75 586 GLU A N 1
ATOM 4759 C CA . GLU A 1 586 ? -36.020 -13.636 1.367 1.00 68.75 586 GLU A CA 1
ATOM 4760 C C . GLU A 1 586 ? -36.410 -14.518 0.166 1.00 68.75 586 GLU A C 1
ATOM 4762 O O . GLU A 1 586 ? -36.356 -15.745 0.259 1.00 68.75 586 GLU A O 1
ATOM 4767 N N . LEU A 1 587 ? -36.712 -13.916 -0.989 1.00 71.50 587 LEU A N 1
ATOM 4768 C CA . LEU A 1 587 ? -36.897 -14.616 -2.266 1.00 71.50 587 LEU A CA 1
ATOM 4769 C C . LEU A 1 587 ? -35.603 -15.266 -2.758 1.00 71.50 587 LEU A C 1
ATOM 4771 O O . LEU A 1 587 ? -35.621 -16.430 -3.148 1.00 71.50 587 LEU A O 1
ATOM 4775 N N . VAL A 1 588 ? -34.477 -14.554 -2.691 1.00 71.25 588 VAL A N 1
ATOM 4776 C CA . VAL A 1 588 ? -33.156 -15.103 -3.035 1.00 71.25 588 VAL A CA 1
ATOM 4777 C C . VAL A 1 588 ? -32.786 -16.244 -2.091 1.00 71.25 588 VAL A C 1
ATOM 4779 O O . VAL A 1 588 ? -32.289 -17.270 -2.543 1.00 71.25 588 VAL A O 1
ATOM 4782 N N . LYS A 1 589 ? -33.090 -16.114 -0.796 1.00 66.56 589 LYS A N 1
ATOM 4783 C CA . LYS A 1 589 ? -32.854 -17.165 0.196 1.00 66.56 589 LYS A CA 1
ATOM 4784 C C . LYS A 1 589 ? -33.713 -18.403 -0.070 1.00 66.56 589 LYS A C 1
ATOM 4786 O O . LYS A 1 589 ? -33.183 -19.503 -0.090 1.00 66.56 589 LYS A O 1
ATOM 4791 N N . LYS A 1 590 ? -35.000 -18.234 -0.395 1.00 67.06 590 LYS A N 1
ATOM 4792 C CA . LYS A 1 590 ? -35.872 -19.346 -0.815 1.00 67.06 590 LYS A CA 1
ATOM 4793 C C . LYS A 1 590 ? -35.424 -19.994 -2.124 1.00 67.06 590 LYS A C 1
ATOM 4795 O O . LYS A 1 590 ? -35.488 -21.211 -2.241 1.00 67.06 590 LYS A O 1
ATOM 4800 N N . LEU A 1 591 ? -34.971 -19.209 -3.102 1.00 66.12 591 LEU A N 1
ATOM 4801 C CA . LEU A 1 591 ? -34.418 -19.735 -4.354 1.00 66.12 591 LEU A CA 1
ATOM 4802 C C . LEU A 1 591 ? -33.120 -20.510 -4.115 1.00 66.12 591 LEU A C 1
ATOM 4804 O O . LEU A 1 591 ? -32.899 -21.525 -4.763 1.00 66.12 591 LEU A O 1
ATOM 4808 N N . HIS A 1 592 ? -32.295 -20.061 -3.169 1.00 64.44 592 HIS A N 1
ATOM 4809 C CA . HIS A 1 592 ? -31.090 -20.763 -2.747 1.00 64.44 592 HIS A CA 1
ATOM 4810 C C . HIS A 1 592 ? -31.417 -22.080 -2.029 1.00 64.44 592 HIS A C 1
ATOM 4812 O O . HIS A 1 592 ? -30.860 -23.113 -2.385 1.00 64.44 592 HIS A O 1
ATOM 4818 N N . ASP A 1 593 ? -32.374 -22.068 -1.099 1.00 60.97 593 ASP A N 1
ATOM 4819 C CA . ASP A 1 593 ? -32.789 -23.257 -0.346 1.00 60.97 593 ASP A CA 1
ATOM 4820 C C . ASP A 1 593 ? -33.479 -24.304 -1.249 1.00 60.97 593 ASP A C 1
ATOM 4822 O O . ASP A 1 593 ? -33.273 -25.501 -1.067 1.00 60.97 593 ASP A O 1
ATOM 4826 N N . MET A 1 594 ? -34.221 -23.876 -2.282 1.00 59.50 594 MET A N 1
ATOM 4827 C CA . MET A 1 594 ? -34.781 -24.769 -3.314 1.00 59.50 594 MET A CA 1
ATOM 4828 C C . MET A 1 594 ? -33.738 -25.320 -4.296 1.00 59.50 594 MET A C 1
ATOM 4830 O O . MET A 1 594 ? -34.036 -26.267 -5.009 1.00 59.50 594 MET A O 1
ATOM 4834 N N . HIS A 1 595 ? -32.547 -24.722 -4.381 1.00 51.12 595 HIS A N 1
ATOM 4835 C CA . HIS A 1 595 ? -31.444 -25.235 -5.204 1.00 51.12 595 HIS A CA 1
ATOM 4836 C C . HIS A 1 595 ? -30.554 -26.230 -4.438 1.00 51.12 595 HIS A C 1
ATOM 4838 O O . HIS A 1 595 ? -29.638 -26.808 -5.021 1.00 51.12 595 HIS A O 1
ATOM 4844 N N . ILE A 1 596 ? -30.784 -26.375 -3.126 1.00 50.34 596 ILE A N 1
ATOM 4845 C CA . ILE A 1 596 ? -30.047 -27.261 -2.213 1.00 50.34 596 ILE A CA 1
ATOM 4846 C C . ILE A 1 596 ? -30.848 -28.543 -1.891 1.00 50.34 596 ILE A C 1
ATOM 4848 O O . ILE A 1 596 ? -30.251 -29.527 -1.451 1.00 50.34 596 ILE A O 1
ATOM 4852 N N . GLN A 1 597 ? -32.163 -28.560 -2.141 1.00 39.69 597 GLN A N 1
ATOM 4853 C CA . GLN A 1 597 ? -32.986 -29.780 -2.224 1.00 39.69 597 GLN A CA 1
ATOM 4854 C C . GLN A 1 597 ? -33.003 -30.318 -3.652 1.00 39.69 597 GLN A C 1
ATOM 4856 O O . GLN A 1 597 ? -33.021 -31.562 -3.791 1.00 39.69 597 GLN A O 1
#

pLDDT: mean 71.66, std 18.55, range [25.05, 95.44]

Secondary structure (DSSP, 8-state):
-HHHHHHHHHHHHHHHHHHHHHTT-S-S-SHHHHHHHHHHHHHHHHHHHHHHHHS-------PPPPHHHHHHHHHHHHHHHHTTT----PPPSS-HHHHHHHHHHHHHHIIIIIHHHHTTT-S-HHHHHHHHHHHHHHHHHHHHHHHHTS-HHHIIIIIHHHHHHHHHHHHHHH-TTTSTTTPPPP---GGGSSHHHHHHHHHHHHHHHHHHHS-HHHHT-HHHHHHHHHIIIIIIIHHHHHHHH-HHHHHHHHHHHHHHHHHHHHHHHHHHHT--SHHHHHHHHHH---HHHHHHHHHHHHHHHHHHHHHHHHHHHHHHH--S--PPPHHHHHHHHHHHHHHHHHHHHHHHHHHHHHHTT---GGGGS------------SS------------HHHHHHSHHHHHHHHHHHHHTT-HHHHHHHHHHHHHHHHHHH-GGGHHHHHHHHIIIIISTT-TT-----HHHHHHHHHHTTS---THHHHHHHHHHHHHHIIIIIHHHHTSHHHHHHHHHHHHHHHHHHHGGGS--------SS----------------PPPHHHHHHHHHHHHHHHHHHHHHHHHHHHHHHHHHHHTT-

Mean predicted aligned error: 22.12 Å

Sequence (597 aa):
MGINIYIISVSVVGLAIMYLQFSGIFGSSAIPAIRIFLACIGGIICGFVLVLRNSKYRKGTMPEKPKNVQDMSDFMDKVTWTHFHVPYKHSTIVTNSIDKEIQEVFDLFIRDFCLSWFQNLGKDEHAFKETLTKELWDITDSFVSKLQHVDMVKFLSNDLVNLLCSHFQELRLSDQRRFPGTAKPFVLHPCLSNDTAELEYLRSASEAMLYALLSKTNSDSAPLMILLREILAYTVFQPLFERICDPDYINQTLLWYLESKEKLSESHKKEYAYAETYEEFIRLINTSQDIEHVKGLRYHIIAEIMQATSIHNLKGLHVDQTGHGQSYDKGEMLRARNLKRYINQCTVAKAQCEKRIKMLGGPDYTSQNSGDVKLDDGNLSSRRKKQAKQQKILTYAEIIDNSLARSYFMQFLGHNGADHMLRFWMAVENMKQLKKVKPDKVQDSAKDIYNLFIVPSAKHAVRIDSTLVRKMESHLSDEQDDSAFFEAQIEIYQKMEEKYYRKFVISEEYVQYICQLESALDLFRTQGEQDPMLLNWSDGAEAFDQQKQPTSDGKKSHSIEDRNEYIIKQLSILDQKLASKTQQVELVKKLHDMHIQ

Foldseek 3Di:
DVVVVVVVVVVVVVVVVVVVVVVCPDDDDCVVVVVVVVVVVVVVVVVVVVCVVPPPPPPPPPPDPPVVVVVVVVVVVVVQVVQPDDQDDDDDQDHPVVVVVVLVVLVCCCVPPVCVPVVVPDPDSPSVSRVSSVQVVQLVNLVSVVVVPDPPCCVVVPVVVVVVVVLVVLVVQQPCVVPPPRRDNRDDDQCVPDPVSVLVVQLVVQLVSCVSRGDPVQNVDPVSSVVSSCCCSPVPDPVVCVQVVDPVNVVVVVVVVVVVVVVVVVVLVVCCVPQPDLVSLLVCLQPDLDLVSLVVLLLVLLLVLLLLVLVLVVVVVVVVPPPDDDDDDPVVVVVSVVSVVSSVSSVVSNVSSQVSSVVSVAFRPCVVPPPDDDDDDDDDDDDPPDDDDDPPLDALVSLLVDPLSVVLLLVQCVVVVNNLLSVLLVLLVVLVVCCVPPVPCSLVSLVVSCQQAPPPPHPSHDDFDPVLSVVSVVCNVDVDDPVSSVVRSVVSSVVCNVPPSSVSSNDVSVSVSVSVVVVVVSVVRVCVVPPNPPPPPPDDDDDDDDDDDDDDDDDDDPDVVVVVVVVVVVVVVVVVVVVVVVVVVVVVVVVVVVVVD

Organism: Paramuricea clavata (NCBI:txid317549)